Protein AF-A0AA88XWR7-F1 (afdb_monomer_lite)

Structure (mmCIF, N/CA/C/O backbone):
data_AF-A0AA88XWR7-F1
#
_entry.id   AF-A0AA88XWR7-F1
#
loop_
_atom_site.group_PDB
_atom_site.id
_atom_site.type_symbol
_atom_site.label_atom_id
_atom_site.label_alt_id
_atom_site.label_comp_id
_atom_site.label_asym_id
_atom_site.label_entity_id
_atom_site.label_seq_id
_atom_site.pdbx_PDB_ins_code
_atom_site.Cartn_x
_atom_site.Cartn_y
_atom_site.Cartn_z
_atom_site.occupancy
_atom_site.B_iso_or_equiv
_atom_site.auth_seq_id
_atom_site.auth_comp_id
_atom_site.auth_asym_id
_atom_site.auth_atom_id
_atom_site.pdbx_PDB_model_num
ATOM 1 N N . MET A 1 1 ? -5.587 -7.872 26.432 1.00 74.19 1 MET A N 1
ATOM 2 C CA . MET A 1 1 ? -6.101 -8.305 25.111 1.00 74.19 1 MET A CA 1
ATOM 3 C C . MET A 1 1 ? -7.005 -7.204 24.560 1.00 74.19 1 MET A C 1
ATOM 5 O O . MET A 1 1 ? -7.313 -6.308 25.339 1.00 74.19 1 MET A O 1
ATOM 9 N N . PRO A 1 2 ? -7.385 -7.197 23.267 1.00 60.06 2 PRO A N 1
ATOM 10 C CA . PRO A 1 2 ? -8.333 -6.213 22.719 1.00 60.06 2 PRO A CA 1
ATOM 11 C C . PRO A 1 2 ? -9.617 -6.090 23.540 1.00 60.06 2 PRO A C 1
ATOM 13 O O . PRO A 1 2 ? -10.066 -4.988 23.807 1.00 60.06 2 PRO A O 1
ATOM 16 N N . THR A 1 3 ? -10.102 -7.225 24.030 1.00 64.12 3 THR A N 1
ATOM 17 C CA . THR A 1 3 ? -11.386 -7.432 24.712 1.00 64.12 3 THR A CA 1
ATOM 18 C C . THR A 1 3 ? -11.564 -6.670 26.036 1.00 64.12 3 THR A C 1
ATOM 20 O O . THR A 1 3 ? -12.665 -6.551 26.557 1.00 64.12 3 THR A O 1
ATOM 23 N N . SER A 1 4 ? -10.490 -6.115 26.604 1.00 72.56 4 SER A N 1
ATOM 24 C CA . SER A 1 4 ? -10.526 -5.359 27.862 1.00 72.56 4 SER A CA 1
ATOM 25 C C . SER A 1 4 ? -10.626 -3.849 27.603 1.00 72.56 4 SER A C 1
ATOM 27 O O . SER A 1 4 ? -9.676 -3.108 27.894 1.00 72.56 4 SER A O 1
ATOM 29 N N . CYS A 1 5 ? -11.730 -3.412 26.995 1.00 83.75 5 CYS A N 1
ATOM 30 C CA . CYS A 1 5 ? -12.096 -2.003 26.822 1.00 83.75 5 CYS A CA 1
ATOM 31 C C . CYS A 1 5 ? -13.620 -1.826 26.798 1.00 83.75 5 CYS A C 1
ATOM 33 O O . CYS A 1 5 ? -14.346 -2.725 26.380 1.00 83.75 5 CYS A O 1
ATOM 35 N N . GLU A 1 6 ? -14.089 -0.653 27.212 1.00 91.62 6 GLU A N 1
ATOM 36 C CA . GLU A 1 6 ? -15.498 -0.265 27.152 1.00 91.62 6 GLU A CA 1
ATOM 37 C C . GLU A 1 6 ? -15.644 0.911 26.185 1.00 91.62 6 GLU A C 1
ATOM 39 O O . GLU A 1 6 ? -14.962 1.930 26.328 1.00 91.62 6 GLU A O 1
ATOM 44 N N . PHE A 1 7 ? -16.480 0.752 25.161 1.00 93.50 7 PHE A N 1
ATOM 45 C CA . PHE A 1 7 ? -16.704 1.789 24.158 1.00 93.50 7 PHE A CA 1
ATOM 46 C C . PHE A 1 7 ? -18.087 1.674 23.522 1.00 93.50 7 PHE A C 1
ATOM 48 O O . PHE A 1 7 ? -18.720 0.620 23.546 1.00 93.50 7 PHE A O 1
ATOM 55 N N . LYS A 1 8 ? -18.528 2.762 22.897 1.00 95.12 8 LYS A N 1
ATOM 56 C CA . LYS A 1 8 ? -19.767 2.833 22.119 1.00 95.12 8 LYS A CA 1
ATOM 57 C C . LYS A 1 8 ? -19.519 3.556 20.805 1.00 95.12 8 LYS A C 1
ATOM 59 O O . LYS A 1 8 ? -18.757 4.519 20.756 1.00 95.12 8 LYS A O 1
ATOM 64 N N . VAL A 1 9 ? -20.154 3.082 19.742 1.00 95.69 9 VAL A N 1
ATOM 65 C CA . VAL A 1 9 ? -20.213 3.760 18.448 1.00 95.69 9 VAL A CA 1
ATOM 66 C C . VAL A 1 9 ? -21.542 4.491 18.370 1.00 95.69 9 VAL A C 1
ATOM 68 O O . VAL A 1 9 ? -22.598 3.874 18.518 1.00 95.69 9 VAL A O 1
ATOM 71 N N . VAL A 1 10 ? -21.472 5.799 18.159 1.00 96.06 10 VAL A N 1
ATOM 72 C CA . VAL A 1 10 ? -22.612 6.716 18.210 1.00 96.06 10 VAL A CA 1
ATOM 73 C C . VAL A 1 10 ? -22.733 7.426 16.869 1.00 96.06 10 VAL A C 1
ATOM 75 O O . VAL A 1 10 ? -21.722 7.870 16.319 1.00 96.06 10 VAL A O 1
ATOM 78 N N . ASP A 1 11 ? -23.943 7.493 16.319 1.00 94.69 11 ASP A N 1
ATOM 79 C CA . ASP A 1 11 ? -24.205 8.218 15.074 1.00 94.69 11 ASP A CA 1
ATOM 80 C C . ASP A 1 11 ? -24.168 9.748 15.261 1.00 94.69 11 ASP A C 1
ATOM 82 O O . ASP A 1 11 ? -23.919 10.263 16.352 1.00 94.69 11 ASP A O 1
ATOM 86 N N . ASN A 1 12 ? -24.384 10.494 14.175 1.00 89.75 12 ASN A N 1
ATOM 87 C CA . ASN A 1 12 ? -24.400 11.960 14.227 1.00 89.75 12 ASN A CA 1
ATOM 88 C C . ASN A 1 12 ? -25.605 12.527 15.005 1.00 89.75 12 ASN A C 1
ATOM 90 O O . ASN A 1 12 ? -25.557 13.687 15.406 1.00 89.75 12 ASN A O 1
ATOM 94 N N . ASP A 1 13 ? -26.654 11.728 15.217 1.00 91.44 13 ASP A N 1
ATOM 95 C CA . ASP A 1 13 ? -27.876 12.107 15.934 1.00 91.44 13 ASP A CA 1
ATOM 96 C C . ASP A 1 13 ? -27.814 11.730 17.430 1.00 91.44 13 ASP A C 1
ATOM 98 O O . ASP A 1 13 ? -28.722 12.050 18.199 1.00 91.44 13 ASP A O 1
ATOM 102 N N . GLY A 1 14 ? -26.734 11.076 17.871 1.00 89.12 14 GLY A N 1
ATOM 103 C CA . GLY A 1 14 ? -26.525 10.659 19.256 1.00 89.12 14 GLY A CA 1
ATOM 104 C C . GLY A 1 14 ? -27.058 9.261 19.593 1.00 89.12 14 GLY A C 1
ATOM 105 O O . GLY A 1 14 ? -27.011 8.865 20.761 1.00 89.12 14 GLY A O 1
ATOM 106 N N . HIS A 1 15 ? -27.542 8.487 18.618 1.00 93.81 15 HIS A N 1
ATOM 107 C CA . HIS A 1 15 ? -27.992 7.116 18.851 1.00 93.81 15 HIS A CA 1
ATOM 108 C C . HIS A 1 15 ? -26.811 6.150 18.938 1.00 93.81 15 HIS A C 1
ATOM 110 O O . HIS A 1 15 ? -25.893 6.159 18.115 1.00 93.81 15 HIS A O 1
ATOM 116 N N . VAL A 1 16 ? -26.857 5.258 19.928 1.00 94.50 16 VAL A N 1
ATOM 117 C CA . VAL A 1 16 ? -25.866 4.190 20.085 1.00 94.50 16 VAL A CA 1
ATOM 118 C C . VAL A 1 16 ? -26.152 3.093 19.060 1.00 94.50 16 VAL A C 1
ATOM 120 O O . VAL A 1 16 ? -27.159 2.394 19.149 1.00 94.50 16 VAL A O 1
ATOM 123 N N . LEU A 1 17 ? -25.253 2.938 18.088 1.00 92.75 17 LEU A N 1
ATOM 124 C CA . LEU A 1 17 ? -25.332 1.905 17.052 1.00 92.75 17 LEU A CA 1
ATOM 125 C C . LEU A 1 17 ? -24.732 0.574 17.515 1.00 92.75 17 LEU A C 1
ATOM 127 O O . LEU A 1 17 ? -25.157 -0.495 17.083 1.00 92.75 17 LEU A O 1
ATOM 131 N N . PHE A 1 18 ? -23.700 0.649 18.352 1.00 89.69 18 PHE A N 1
ATOM 132 C CA . PHE A 1 18 ? -22.967 -0.499 18.870 1.00 89.69 18 PHE A CA 1
ATOM 133 C C . PHE A 1 18 ? -22.372 -0.139 20.229 1.00 89.69 18 PHE A C 1
ATOM 135 O O . PHE A 1 18 ? -21.772 0.924 20.372 1.00 89.69 18 PHE A O 1
ATOM 142 N N . GLU A 1 19 ? -22.499 -1.020 21.214 1.00 90.44 19 GLU A N 1
ATOM 143 C CA . GLU A 1 19 ? -21.906 -0.855 22.540 1.00 90.44 19 GLU A CA 1
ATOM 144 C C . GLU A 1 19 ? -21.148 -2.126 22.909 1.00 90.44 19 GLU A C 1
ATOM 146 O O . GLU A 1 19 ? -21.610 -3.237 22.652 1.00 90.44 19 GLU A O 1
ATOM 151 N N . HIS A 1 20 ? -19.961 -1.951 23.477 1.00 87.69 20 HIS A N 1
ATOM 152 C CA . HIS A 1 20 ? -19.086 -3.033 23.891 1.00 87.69 20 HIS A CA 1
ATOM 153 C C . HIS A 1 20 ? -18.722 -2.853 25.359 1.00 87.69 20 HIS A C 1
ATOM 155 O O . HIS A 1 20 ? -18.050 -1.880 25.719 1.00 87.69 20 HIS A O 1
ATOM 161 N N . SER A 1 21 ? -19.114 -3.817 26.192 1.00 81.50 21 SER A N 1
ATOM 162 C CA . SER A 1 21 ? -18.720 -3.875 27.597 1.00 81.50 21 SER A CA 1
ATOM 163 C C . SER A 1 21 ? -17.506 -4.791 27.786 1.00 81.50 21 SER A C 1
ATOM 165 O O . SER A 1 21 ? -17.311 -5.766 27.064 1.00 81.50 21 SER A O 1
ATOM 167 N N . SER A 1 22 ? -16.679 -4.501 28.792 1.00 69.12 22 SER A N 1
ATOM 168 C CA . SER A 1 22 ? -15.499 -5.326 29.110 1.00 69.12 22 SER A CA 1
ATOM 169 C C . SER A 1 22 ? -15.831 -6.720 29.670 1.00 69.12 22 SER A C 1
ATOM 171 O O . SER A 1 22 ? -14.922 -7.529 29.860 1.00 69.12 22 SER A O 1
ATOM 173 N N . VAL A 1 23 ? -17.111 -6.997 29.948 1.00 62.03 23 VAL A N 1
ATOM 174 C CA . VAL A 1 23 ? -17.595 -8.246 30.558 1.00 62.03 23 VAL A CA 1
ATOM 175 C C . VAL A 1 23 ? -18.046 -9.257 29.497 1.00 62.03 23 VAL A C 1
ATOM 177 O O . VAL A 1 23 ? -18.014 -10.459 29.755 1.00 62.03 23 VAL A O 1
ATOM 180 N N . ASP A 1 24 ? -18.409 -8.791 28.299 1.00 54.81 24 ASP A N 1
ATOM 181 C CA . ASP A 1 24 ? -19.135 -9.594 27.305 1.00 54.81 24 ASP A CA 1
ATOM 182 C C . ASP A 1 24 ? -18.246 -10.362 26.312 1.00 54.81 24 ASP A C 1
ATOM 184 O O . ASP A 1 24 ? -18.756 -11.179 25.544 1.00 54.81 24 ASP A O 1
ATOM 188 N N . ASP A 1 25 ? -16.929 -10.137 26.300 1.00 56.81 25 ASP A N 1
ATOM 189 C CA . ASP A 1 25 ? -16.097 -10.566 25.170 1.00 56.81 25 ASP A CA 1
ATOM 190 C C . ASP A 1 25 ? -15.224 -11.803 25.488 1.00 56.81 25 ASP A C 1
ATOM 192 O O . ASP A 1 25 ? -14.395 -11.776 26.413 1.00 56.81 25 ASP A O 1
ATOM 196 N N . PRO A 1 26 ? -15.354 -12.917 24.737 1.00 55.53 26 PRO A N 1
ATOM 197 C CA . PRO A 1 26 ? -14.423 -14.028 24.846 1.00 55.53 26 PRO A CA 1
ATOM 198 C C . PRO A 1 26 ? -13.005 -13.551 24.523 1.00 55.53 26 PRO A C 1
ATOM 200 O O . PRO A 1 26 ? -12.740 -12.968 23.484 1.00 55.53 26 PRO A O 1
ATOM 203 N N . SER A 1 27 ? -12.031 -13.892 25.369 1.00 67.31 27 SER A N 1
ATOM 204 C CA . SER A 1 27 ? -10.592 -13.634 25.130 1.00 67.31 27 SER A CA 1
ATOM 205 C C . SER A 1 27 ? -10.000 -14.275 23.849 1.00 67.31 27 SER A C 1
ATOM 207 O O . SER A 1 27 ? -8.780 -14.270 23.639 1.00 67.31 27 SER A O 1
ATOM 209 N N . GLU A 1 28 ? -10.844 -14.881 23.016 1.00 82.69 28 GLU A N 1
ATOM 210 C CA . GLU A 1 28 ? -10.516 -15.590 21.790 1.00 82.69 28 GLU A CA 1
ATOM 211 C C . GLU A 1 28 ? -10.845 -14.730 20.562 1.00 82.69 28 GLU A C 1
ATOM 213 O O . GLU A 1 28 ? -11.892 -14.090 20.525 1.00 82.69 28 GLU A O 1
ATOM 218 N N . PRO A 1 29 ? -9.977 -14.712 19.538 1.00 91.00 29 PRO A N 1
ATOM 219 C CA . PRO A 1 29 ? -10.269 -14.013 18.297 1.00 91.00 29 PRO A CA 1
ATOM 220 C C . PRO A 1 29 ? -11.413 -14.692 17.529 1.00 91.00 29 PRO A C 1
ATOM 222 O O . PRO A 1 29 ? -11.613 -15.906 17.621 1.00 91.00 29 PRO A O 1
ATOM 225 N N . LEU A 1 30 ? -12.125 -13.903 16.725 1.00 92.12 30 LEU A N 1
ATOM 226 C CA . LEU A 1 30 ? -13.216 -14.372 15.874 1.00 92.12 30 LEU A CA 1
ATOM 227 C C . LEU A 1 30 ? -12.679 -15.210 14.717 1.00 92.12 30 LEU A C 1
ATOM 229 O O . LEU A 1 30 ? -11.649 -14.878 14.130 1.00 92.12 30 LEU A O 1
ATOM 233 N N . SER A 1 31 ? -13.408 -16.255 14.335 1.00 92.69 31 SER A N 1
ATOM 234 C CA . SER A 1 31 ? -13.132 -16.998 13.104 1.00 92.69 31 SER A CA 1
ATOM 235 C C . SER A 1 31 ? -13.572 -16.182 11.892 1.00 92.69 31 SER A C 1
ATOM 237 O O . SER A 1 31 ? -14.690 -15.676 11.865 1.00 92.69 31 SER A O 1
ATOM 239 N N . ILE A 1 32 ? -12.758 -16.121 10.834 1.00 91.88 32 ILE A N 1
ATOM 240 C CA . ILE A 1 32 ? -13.226 -15.521 9.570 1.00 91.88 32 ILE A CA 1
ATOM 241 C C . ILE A 1 32 ? -14.376 -16.316 8.948 1.00 91.88 32 ILE A C 1
ATOM 243 O O . ILE A 1 32 ? -15.164 -15.775 8.186 1.00 91.88 32 ILE A O 1
ATOM 247 N N . ASN A 1 33 ? -14.490 -17.605 9.273 1.00 87.62 33 ASN A N 1
ATOM 248 C CA . ASN A 1 33 ? -15.523 -18.483 8.744 1.00 87.62 33 ASN A CA 1
ATOM 249 C C . ASN A 1 33 ? -16.783 -18.506 9.626 1.00 87.62 33 ASN A C 1
ATOM 251 O O . ASN A 1 33 ? -17.559 -19.448 9.518 1.00 87.62 33 ASN A O 1
ATOM 255 N N . GLU A 1 34 ? -16.998 -17.511 10.494 1.00 80.75 34 GLU A N 1
ATOM 256 C CA . GLU A 1 34 ? -18.131 -17.458 11.437 1.00 80.75 34 GLU A CA 1
ATOM 257 C C . GLU A 1 34 ? -19.506 -17.626 10.770 1.00 80.75 34 GLU A C 1
ATOM 259 O O . GLU A 1 34 ? -20.405 -18.239 11.341 1.00 80.75 34 GLU A O 1
ATOM 264 N N . CYS A 1 35 ? -19.654 -17.169 9.523 1.00 74.06 35 CYS A N 1
ATOM 265 C CA . CYS A 1 35 ? -20.890 -17.313 8.754 1.00 74.06 35 CYS A CA 1
ATOM 266 C C . CYS A 1 35 ? -21.101 -18.717 8.148 1.00 74.06 35 CYS A C 1
ATOM 268 O O . CYS A 1 35 ? -22.149 -18.966 7.555 1.00 74.06 35 CYS A O 1
ATOM 270 N N . PHE A 1 36 ? -20.129 -19.629 8.255 1.00 78.31 36 PHE A N 1
ATOM 271 C CA . PHE A 1 36 ? -20.210 -20.985 7.710 1.00 78.31 36 PHE A CA 1
ATOM 272 C C . PHE A 1 36 ? -20.328 -21.998 8.846 1.00 78.31 36 PHE A C 1
ATOM 274 O O . PHE A 1 36 ? -19.358 -22.312 9.536 1.00 78.31 36 PHE A O 1
ATOM 281 N N . LEU A 1 37 ? -21.534 -22.531 9.033 1.00 73.12 37 LEU A N 1
ATOM 282 C CA . LEU A 1 37 ? -21.793 -23.519 10.074 1.00 73.12 37 LEU A CA 1
ATOM 283 C C . LEU A 1 37 ? -21.133 -24.867 9.709 1.00 73.12 37 LEU A C 1
ATOM 285 O O . LEU A 1 37 ? -21.357 -25.361 8.602 1.00 73.12 37 LEU A O 1
ATOM 289 N N . PRO A 1 38 ? -20.378 -25.513 10.623 1.00 66.75 38 PRO A N 1
ATOM 290 C CA . PRO A 1 38 ? -19.596 -26.722 10.325 1.00 66.75 38 PRO A CA 1
ATOM 291 C C . PRO A 1 38 ? -20.398 -27.891 9.738 1.00 66.75 38 PRO A C 1
ATOM 293 O O . PRO A 1 38 ? -19.869 -28.665 8.948 1.00 66.75 38 PRO A O 1
ATOM 296 N N . ASN A 1 39 ? -21.675 -28.005 10.111 1.00 70.94 39 ASN A N 1
ATOM 297 C CA . ASN A 1 39 ? -22.559 -29.104 9.712 1.00 70.94 39 ASN A CA 1
ATOM 298 C C . ASN A 1 39 ? -23.570 -28.700 8.626 1.00 70.94 39 ASN A C 1
ATOM 300 O O . ASN A 1 39 ? -24.469 -29.475 8.309 1.00 70.94 39 ASN A O 1
ATOM 304 N N . PHE A 1 40 ? -23.450 -27.490 8.076 1.00 75.44 40 PHE A N 1
ATOM 305 C CA . PHE A 1 40 ? -24.373 -26.960 7.079 1.00 75.44 40 PHE A CA 1
ATOM 306 C C . PHE A 1 40 ? -23.671 -26.871 5.721 1.00 75.44 40 PHE A C 1
ATOM 308 O O . PHE A 1 40 ? -22.974 -25.906 5.414 1.00 75.44 40 PHE A O 1
ATOM 315 N N . VAL A 1 41 ? -23.820 -27.927 4.920 1.00 70.88 41 VAL A N 1
ATOM 316 C CA . VAL A 1 41 ? -23.046 -28.146 3.682 1.00 70.88 41 VAL A CA 1
ATOM 317 C C . VAL A 1 41 ? -23.698 -27.495 2.451 1.00 70.88 41 VAL A C 1
ATOM 319 O O . VAL A 1 41 ? -23.198 -27.631 1.340 1.00 70.88 41 VAL A O 1
ATOM 322 N N . GLU A 1 42 ? -24.801 -26.759 2.613 1.00 78.81 42 GLU A N 1
ATOM 323 C CA . GLU A 1 42 ? -25.484 -26.115 1.479 1.00 78.81 42 GLU A CA 1
ATOM 324 C C . GLU A 1 42 ? -24.667 -24.970 0.865 1.00 78.81 42 GLU A C 1
ATOM 326 O O . GLU A 1 42 ? -24.747 -24.721 -0.338 1.00 78.81 42 GLU A O 1
ATOM 331 N N . PHE A 1 43 ? -23.840 -24.293 1.669 1.00 78.62 43 PHE A N 1
ATOM 332 C CA . PHE A 1 43 ? -22.972 -23.226 1.184 1.00 78.62 43 PHE A CA 1
ATOM 333 C C . PHE A 1 43 ? -21.573 -23.748 0.874 1.00 78.62 43 PHE A C 1
ATOM 335 O O . PHE A 1 43 ? -20.911 -24.358 1.717 1.00 78.62 43 PHE A O 1
ATOM 342 N N . ALA A 1 44 ? -21.079 -23.425 -0.322 1.00 80.94 44 ALA A N 1
ATOM 343 C CA . ALA A 1 44 ? -19.698 -23.682 -0.707 1.00 80.94 44 ALA A CA 1
ATOM 344 C C . ALA A 1 44 ? -18.741 -22.871 0.186 1.00 80.94 44 ALA A C 1
ATOM 346 O O . ALA A 1 44 ? -18.458 -21.702 -0.077 1.00 80.94 44 ALA A O 1
ATOM 347 N N . THR A 1 45 ? -18.254 -23.487 1.267 1.00 82.00 45 THR A N 1
ATOM 348 C CA . THR A 1 45 ? -17.282 -22.856 2.165 1.00 82.00 45 THR A CA 1
ATOM 349 C C . THR A 1 45 ? -15.963 -22.644 1.420 1.00 82.00 45 THR A C 1
ATOM 351 O O . THR A 1 45 ? -15.421 -23.615 0.882 1.00 82.00 45 THR A O 1
ATOM 354 N N . PRO A 1 46 ? -15.398 -21.427 1.415 1.00 86.88 46 PRO A N 1
ATOM 355 C CA . PRO A 1 46 ? -14.099 -21.191 0.800 1.00 86.88 46 PRO A CA 1
ATOM 356 C C . PRO A 1 46 ? -12.993 -21.999 1.482 1.00 86.88 46 PRO A C 1
ATOM 358 O O . PRO A 1 46 ? -13.054 -22.288 2.678 1.00 86.88 46 PRO A O 1
ATOM 361 N N . ASN A 1 47 ? -11.955 -22.345 0.724 1.00 87.81 47 ASN A N 1
ATOM 362 C CA . ASN A 1 47 ? -10.775 -23.052 1.215 1.00 87.81 47 ASN A CA 1
ATOM 363 C C . ASN A 1 47 ? -9.812 -22.097 1.943 1.00 87.81 47 ASN A C 1
ATOM 365 O O . ASN A 1 47 ? -8.651 -21.940 1.566 1.00 87.81 47 ASN A O 1
ATOM 369 N N . CYS A 1 48 ? -10.311 -21.433 2.980 1.00 91.19 48 CYS A N 1
ATOM 370 C CA . CYS A 1 48 ? -9.543 -20.551 3.844 1.00 91.19 48 CYS A CA 1
ATOM 371 C C . CYS A 1 48 ? -9.859 -20.823 5.312 1.00 91.19 48 CYS A C 1
ATOM 373 O O . CYS A 1 48 ? -10.941 -21.300 5.653 1.00 91.19 48 CYS A O 1
ATOM 375 N N . LEU A 1 49 ? -8.898 -20.495 6.172 1.00 92.31 49 LEU A N 1
ATOM 376 C CA . LEU A 1 49 ? -9.044 -20.574 7.618 1.00 92.31 49 LEU A CA 1
ATOM 377 C C . LEU A 1 49 ? -8.289 -19.414 8.256 1.00 92.31 49 LEU A C 1
ATOM 379 O O . LEU A 1 49 ? -7.145 -19.149 7.891 1.00 92.31 49 LEU A O 1
ATOM 383 N N . GLY A 1 50 ? -8.896 -18.723 9.211 1.00 94.00 50 GLY A N 1
ATOM 384 C CA . GLY A 1 50 ? -8.291 -17.529 9.786 1.00 94.00 50 GLY A CA 1
ATOM 385 C C . GLY A 1 50 ? -8.987 -17.026 11.027 1.00 94.00 50 GLY A C 1
ATOM 386 O O . GLY A 1 50 ? -10.108 -17.430 11.334 1.00 94.00 50 GLY A O 1
ATOM 387 N N . VAL A 1 51 ? -8.297 -16.123 11.711 1.00 95.94 51 VAL A N 1
ATOM 388 C CA . VAL A 1 51 ? -8.772 -15.479 12.929 1.00 95.94 51 VAL A CA 1
ATOM 389 C C . VAL A 1 51 ? -8.558 -13.977 12.861 1.00 95.94 51 VAL A C 1
ATOM 391 O O . VAL A 1 51 ? -7.557 -13.515 12.305 1.00 95.94 51 VAL A O 1
ATOM 394 N N . ARG A 1 52 ? -9.487 -13.211 13.432 1.00 95.75 52 ARG A N 1
ATOM 395 C CA . ARG A 1 52 ? -9.434 -11.750 13.462 1.00 95.75 52 ARG A CA 1
ATOM 396 C C . ARG A 1 52 ? -9.890 -11.172 14.793 1.00 95.75 52 ARG A C 1
ATOM 398 O O . ARG A 1 52 ? -10.681 -11.779 15.510 1.00 95.75 52 ARG A O 1
ATOM 405 N N . TRP A 1 53 ? -9.444 -9.959 15.079 1.00 94.62 53 TRP A N 1
ATOM 406 C CA . TRP A 1 53 ? -10.079 -9.103 16.074 1.00 94.62 53 TRP A CA 1
ATOM 407 C C . TRP A 1 53 ? -11.166 -8.244 15.413 1.00 94.62 53 TRP A C 1
ATOM 409 O O . TRP A 1 53 ? -10.984 -7.843 14.257 1.00 94.62 53 TRP A O 1
ATOM 419 N N . PRO A 1 54 ? -12.271 -7.924 16.113 1.00 93.69 54 PRO A N 1
ATOM 420 C CA . PRO A 1 54 ? -13.178 -6.872 15.669 1.00 93.69 54 PRO A CA 1
ATOM 421 C C . PRO A 1 54 ? -12.413 -5.556 15.517 1.00 93.69 54 PRO A C 1
ATOM 423 O O . PRO A 1 54 ? -11.644 -5.161 16.402 1.00 93.69 54 PRO A O 1
ATOM 426 N N . TYR A 1 55 ? -12.616 -4.866 14.400 1.00 95.31 55 TYR A N 1
ATOM 427 C CA . TYR A 1 55 ? -11.899 -3.640 14.068 1.00 95.31 55 TYR A CA 1
ATOM 428 C C . TYR A 1 55 ? -12.114 -2.522 15.111 1.00 95.31 55 TYR A C 1
ATOM 430 O O . TYR A 1 55 ? -11.116 -1.938 15.551 1.00 95.31 55 TYR A O 1
ATOM 438 N N . PRO A 1 56 ? -13.348 -2.247 15.597 1.00 95.00 56 PRO A N 1
ATOM 439 C CA . PRO A 1 56 ? -13.578 -1.234 16.629 1.00 95.00 56 PRO A CA 1
ATOM 440 C C . PRO A 1 56 ? -12.873 -1.569 17.948 1.00 95.00 56 PRO A C 1
ATOM 442 O O . PRO A 1 56 ? -12.197 -0.712 18.514 1.00 95.00 56 PRO A O 1
ATOM 445 N N . THR A 1 57 ? -12.936 -2.830 18.384 1.00 93.00 57 THR A N 1
ATOM 446 C CA . THR A 1 57 ? -12.284 -3.310 19.614 1.00 93.00 57 THR A CA 1
ATOM 447 C C . THR A 1 57 ? -10.760 -3.195 19.525 1.00 93.00 57 THR A C 1
ATOM 449 O O . THR A 1 57 ? -10.100 -2.753 20.470 1.00 93.00 57 THR A O 1
ATOM 452 N N . ALA A 1 58 ? -10.171 -3.527 18.371 1.00 94.44 58 ALA A N 1
ATOM 453 C CA . ALA A 1 58 ? -8.736 -3.382 18.149 1.00 94.44 58 ALA A CA 1
ATOM 454 C C . ALA A 1 58 ? -8.279 -1.913 18.255 1.00 94.44 58 ALA A C 1
ATOM 456 O O . ALA A 1 58 ? -7.267 -1.617 18.902 1.00 94.44 58 ALA A O 1
ATOM 457 N N . ILE A 1 59 ? -9.031 -0.979 17.668 1.00 95.56 59 ILE A N 1
ATOM 458 C CA . ILE A 1 59 ? -8.728 0.455 17.756 1.00 95.56 59 ILE A CA 1
ATOM 459 C C . ILE A 1 59 ? -8.919 0.976 19.175 1.00 95.56 59 ILE A C 1
ATOM 461 O O . ILE A 1 59 ? -7.996 1.593 19.705 1.00 95.56 59 ILE A O 1
ATOM 465 N N . ALA A 1 60 ? -10.060 0.688 19.804 1.00 94.69 60 ALA A N 1
ATOM 466 C CA . ALA A 1 60 ? -10.374 1.104 21.169 1.00 94.69 60 ALA A CA 1
ATOM 467 C C . ALA A 1 60 ? -9.265 0.692 22.145 1.00 94.69 60 ALA A C 1
ATOM 469 O O . ALA A 1 60 ? -8.746 1.514 22.904 1.00 94.69 60 ALA A O 1
ATOM 470 N N . ARG A 1 61 ? -8.804 -0.563 22.058 1.00 93.38 61 ARG A N 1
ATOM 471 C CA . ARG A 1 61 ? -7.694 -1.032 22.889 1.00 93.38 61 ARG A CA 1
ATOM 472 C C . ARG A 1 61 ? -6.379 -0.318 22.589 1.00 93.38 61 ARG A C 1
ATOM 474 O O . ARG A 1 61 ? -5.606 -0.054 23.508 1.00 93.38 61 ARG A O 1
ATOM 481 N N . THR A 1 62 ? -6.097 -0.045 21.319 1.00 94.81 62 THR A N 1
ATOM 482 C CA . THR A 1 62 ? -4.861 0.643 20.922 1.00 94.81 62 THR A CA 1
ATOM 483 C C . THR A 1 62 ? -4.855 2.089 21.425 1.00 94.81 62 THR A C 1
ATOM 485 O O . THR A 1 62 ? -3.835 2.528 21.951 1.00 94.81 62 THR A O 1
ATOM 488 N N . LEU A 1 63 ? -5.994 2.788 21.351 1.00 94.94 63 LEU A N 1
ATOM 489 C CA . LEU A 1 63 ? -6.197 4.132 21.908 1.00 94.94 63 LEU A CA 1
ATOM 490 C C . LEU A 1 63 ? -5.991 4.157 23.429 1.00 94.94 63 LEU A C 1
ATOM 492 O O . LEU A 1 63 ? -5.264 5.008 23.935 1.00 94.94 63 LEU A O 1
ATOM 496 N N . LEU A 1 64 ? -6.543 3.176 24.150 1.00 92.31 64 LEU A N 1
ATOM 497 C CA . LEU A 1 64 ? -6.363 3.053 25.601 1.00 92.31 64 LEU A CA 1
ATOM 498 C C . LEU A 1 64 ? -4.878 2.904 25.992 1.00 92.31 64 LEU A C 1
ATOM 500 O O . LEU A 1 64 ? -4.422 3.470 26.980 1.00 92.31 64 LEU A O 1
ATOM 504 N N . GLU A 1 65 ? -4.087 2.162 25.211 1.00 91.25 65 GLU A N 1
ATOM 505 C CA . GLU A 1 65 ? -2.654 1.978 25.492 1.00 91.25 65 GLU A CA 1
ATOM 506 C C . GLU A 1 65 ? -1.824 3.255 25.288 1.00 91.25 65 GLU A C 1
ATOM 508 O O . GLU A 1 65 ? -0.807 3.441 25.968 1.00 91.25 65 GLU A O 1
ATOM 513 N N . ILE A 1 66 ? -2.247 4.136 24.377 1.00 91.44 66 ILE A N 1
ATOM 514 C CA . ILE A 1 66 ? -1.581 5.421 24.118 1.00 91.44 66 ILE A CA 1
ATOM 515 C C . ILE A 1 66 ? -2.157 6.580 24.929 1.00 91.44 66 ILE A C 1
ATOM 517 O O . ILE A 1 66 ? -1.592 7.664 24.871 1.00 91.44 66 ILE A O 1
ATOM 521 N N . GLU A 1 67 ? -3.200 6.368 25.738 1.00 88.44 67 GLU A N 1
ATOM 522 C CA . GLU A 1 67 ? -3.835 7.409 26.566 1.00 88.44 67 GLU A CA 1
ATOM 523 C C . GLU A 1 67 ? -2.815 8.203 27.403 1.00 88.44 67 GLU A C 1
ATOM 525 O O . GLU A 1 67 ? -2.892 9.427 27.515 1.00 88.44 67 GLU A O 1
ATOM 530 N N . SER A 1 68 ? -1.826 7.499 27.963 1.00 83.75 68 SER A N 1
ATOM 531 C CA . SER A 1 68 ? -0.728 8.090 28.744 1.00 83.75 68 SER A CA 1
ATOM 532 C C . SER A 1 68 ? 0.211 9.006 27.944 1.00 83.75 68 SER A C 1
ATOM 534 O O . SER A 1 68 ? 0.940 9.785 28.547 1.00 83.75 68 SER A O 1
ATOM 536 N N . GLU A 1 69 ? 0.227 8.896 26.613 1.00 84.94 69 GLU A N 1
ATOM 537 C CA . GLU A 1 69 ? 1.032 9.723 25.699 1.00 84.94 69 GLU A CA 1
ATOM 538 C C . GLU A 1 69 ? 0.250 10.920 25.153 1.00 84.94 69 GLU A C 1
ATOM 540 O O . GLU A 1 69 ? 0.858 11.792 24.540 1.00 84.94 69 GLU A O 1
ATOM 545 N N . LEU A 1 70 ? -1.073 10.963 25.342 1.00 85.06 70 LEU A N 1
ATOM 546 C CA . LEU A 1 70 ? -1.896 12.050 24.822 1.00 85.06 70 LEU A CA 1
ATOM 547 C C . LEU A 1 70 ? -1.668 13.317 25.646 1.00 85.06 70 LEU A C 1
ATOM 549 O O . LEU A 1 70 ? -2.006 13.363 26.837 1.00 85.06 70 LEU A O 1
ATOM 553 N N . ASP A 1 71 ? -1.152 14.356 24.990 1.00 79.88 71 ASP A N 1
ATOM 554 C CA . ASP A 1 71 ? -1.016 15.685 25.579 1.00 79.88 71 ASP A CA 1
ATOM 555 C C . ASP A 1 71 ? -2.357 16.432 25.553 1.00 79.88 71 ASP A C 1
ATOM 557 O O . ASP A 1 71 ? -2.634 17.275 24.701 1.00 79.88 71 ASP A O 1
ATOM 561 N N . LEU A 1 72 ? -3.230 16.068 26.493 1.00 74.56 72 LEU A N 1
ATOM 562 C CA . LEU A 1 72 ? -4.557 16.668 26.652 1.00 74.56 72 LEU A CA 1
ATOM 563 C C . LEU A 1 72 ? -4.530 17.980 27.455 1.00 74.56 72 LEU A C 1
ATOM 565 O O . LEU A 1 72 ? -5.594 18.503 27.763 1.00 74.56 72 LEU A O 1
ATOM 569 N N . LEU A 1 73 ? -3.354 18.528 27.797 1.00 61.59 73 LEU A N 1
ATOM 570 C CA . LEU A 1 73 ? -3.238 19.760 28.596 1.00 61.59 73 LEU A CA 1
ATOM 571 C C . LEU A 1 73 ? -3.888 20.982 27.926 1.00 61.59 73 LEU A C 1
ATOM 573 O O . LEU A 1 73 ? -4.206 21.942 28.616 1.00 61.59 73 LEU A O 1
ATOM 577 N N . ASN A 1 74 ? -4.091 20.935 26.606 1.00 55.34 74 ASN A N 1
ATOM 578 C CA . ASN A 1 74 ? -4.754 21.986 25.829 1.00 55.34 74 ASN A CA 1
ATOM 579 C C . ASN A 1 74 ? -6.207 21.639 25.434 1.00 55.34 74 ASN A C 1
ATOM 581 O O . ASN A 1 74 ? -6.860 22.447 24.778 1.00 55.34 74 ASN A O 1
ATOM 585 N N . ALA A 1 75 ? -6.700 20.442 25.776 1.00 60.91 75 ALA A N 1
ATOM 586 C CA . ALA A 1 75 ? -8.046 19.975 25.444 1.00 60.91 75 ALA A CA 1
ATOM 587 C C . ALA A 1 75 ? -9.007 20.291 26.600 1.00 60.91 75 ALA A C 1
ATOM 589 O O . ALA A 1 75 ? -9.367 19.430 27.403 1.00 60.91 75 ALA A O 1
ATOM 590 N N . ASP A 1 76 ? -9.391 21.560 26.707 1.00 53.34 76 ASP A N 1
ATOM 591 C CA . ASP A 1 76 ? -10.346 22.044 27.703 1.00 53.34 76 ASP A CA 1
ATOM 592 C C . ASP A 1 76 ? -11.784 21.683 27.285 1.00 53.34 76 ASP A C 1
ATOM 594 O O . ASP A 1 76 ? -12.474 22.502 26.684 1.00 53.34 76 ASP A O 1
ATOM 598 N N . SER A 1 77 ? -12.237 20.444 27.527 1.00 57.12 77 SER A N 1
ATOM 599 C CA . SER A 1 77 ? -13.655 20.060 27.760 1.00 57.12 77 SER A CA 1
ATOM 600 C C . SER A 1 77 ? -13.901 18.561 27.552 1.00 57.12 77 SER A C 1
ATOM 602 O O . SER A 1 77 ? -13.236 17.907 26.751 1.00 57.12 77 SER A O 1
ATOM 604 N N . SER A 1 78 ? -14.941 18.040 28.213 1.00 60.19 78 SER A N 1
ATOM 605 C CA . SER A 1 78 ? -15.539 16.717 27.958 1.00 60.19 78 SER A CA 1
ATOM 606 C C . SER A 1 78 ? -16.045 16.517 26.522 1.00 60.19 78 SER A C 1
ATOM 608 O O . SER A 1 78 ? -16.308 15.384 26.129 1.00 60.19 78 SER A O 1
ATOM 610 N N . ASP A 1 79 ? -16.162 17.599 25.748 1.00 68.94 79 ASP A N 1
ATOM 611 C CA . ASP A 1 79 ? -16.819 17.619 24.437 1.00 68.94 79 ASP A CA 1
ATOM 612 C C . ASP A 1 79 ? -15.809 17.748 23.282 1.00 68.94 79 ASP A C 1
ATOM 614 O O . ASP A 1 79 ? -16.187 17.885 22.118 1.00 68.94 79 ASP A O 1
ATOM 618 N N . THR A 1 80 ? -14.506 17.697 23.581 1.00 83.75 80 THR A N 1
ATOM 619 C CA . THR A 1 80 ? -13.458 17.783 22.558 1.00 83.75 80 THR A CA 1
ATOM 620 C C . THR A 1 80 ? -13.444 16.521 21.694 1.00 83.75 80 THR A C 1
ATOM 622 O O . THR A 1 80 ? -13.250 15.409 22.191 1.00 83.75 80 THR A O 1
ATOM 625 N N . ILE A 1 81 ? -13.589 16.693 20.377 1.00 89.31 81 ILE A N 1
ATOM 626 C CA . ILE A 1 81 ? -13.506 15.597 19.408 1.00 89.31 81 ILE A CA 1
ATOM 627 C C . ILE A 1 81 ? -12.041 15.361 19.030 1.00 89.31 81 ILE A C 1
ATOM 629 O O . ILE A 1 81 ? -11.337 16.256 18.554 1.00 89.31 81 ILE A O 1
ATOM 633 N N . LEU A 1 82 ? -11.581 14.126 19.222 1.00 93.00 82 LEU A N 1
ATOM 634 C CA . LEU A 1 82 ? -10.249 13.679 18.832 1.00 93.00 82 LEU A CA 1
ATOM 635 C C . LEU A 1 82 ? -10.289 13.075 17.426 1.00 93.00 82 LEU A C 1
ATOM 637 O O . LEU A 1 82 ? -10.887 12.025 17.193 1.00 93.00 82 LEU A O 1
ATOM 641 N N . HIS A 1 83 ? -9.609 13.708 16.479 1.00 95.00 83 HIS A N 1
ATOM 642 C CA . HIS A 1 83 ? -9.460 13.198 15.121 1.00 95.00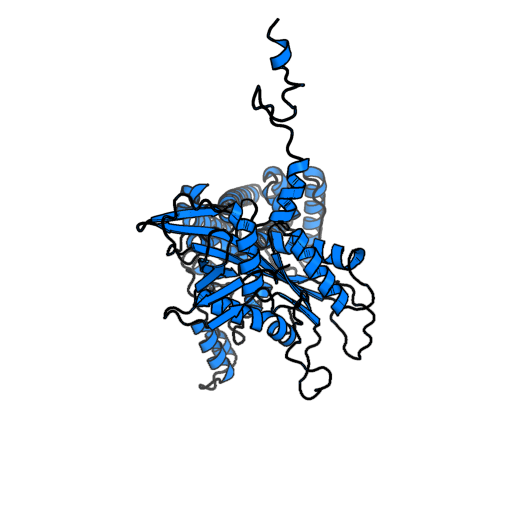 83 HIS A CA 1
ATOM 643 C C . HIS A 1 83 ? -8.265 12.251 15.051 1.00 95.00 83 HIS A C 1
ATOM 645 O O . HIS A 1 83 ? -7.112 12.657 15.198 1.00 95.00 83 HIS A O 1
ATOM 651 N N . VAL A 1 84 ? -8.541 10.973 14.818 1.00 97.00 84 VAL A N 1
ATOM 652 C CA . VAL A 1 84 ? -7.554 9.895 14.777 1.00 97.00 84 VAL A CA 1
ATOM 653 C C . VAL A 1 84 ? -7.279 9.525 13.323 1.00 97.00 84 VAL A C 1
ATOM 655 O O . VAL A 1 84 ? -8.174 9.096 12.594 1.00 97.00 84 VAL A O 1
ATOM 658 N N . VAL A 1 85 ? -6.022 9.643 12.904 1.00 97.31 85 VAL A N 1
ATOM 659 C CA . VAL A 1 85 ? -5.576 9.219 11.574 1.00 97.31 85 VAL A CA 1
ATOM 660 C C . VAL A 1 85 ? -4.979 7.824 11.663 1.00 97.31 85 VAL A C 1
ATOM 662 O O . VAL A 1 85 ? -3.993 7.599 12.371 1.00 97.31 85 VAL A O 1
ATOM 665 N N . ILE A 1 86 ? -5.566 6.890 10.923 1.00 97.69 86 ILE A N 1
ATOM 666 C CA . ILE A 1 86 ? -5.179 5.481 10.918 1.00 97.69 86 ILE A CA 1
ATOM 667 C C . ILE A 1 86 ? -4.745 5.098 9.518 1.00 97.69 86 ILE A C 1
ATOM 669 O O . ILE A 1 86 ? -5.447 5.356 8.541 1.00 97.69 86 ILE A O 1
ATOM 673 N N . LYS A 1 87 ? -3.601 4.428 9.436 1.00 96.50 87 LYS A N 1
ATOM 674 C CA . LYS A 1 87 ? -3.230 3.683 8.244 1.00 96.50 87 LYS A CA 1
ATOM 675 C C . LYS A 1 87 ? -3.467 2.202 8.473 1.00 96.50 87 LYS A C 1
ATOM 677 O O . LYS A 1 87 ? -3.151 1.666 9.537 1.00 96.50 87 LYS A O 1
ATOM 682 N N . ASP A 1 88 ? -4.017 1.549 7.474 1.00 96.75 88 ASP A N 1
ATOM 683 C CA . ASP A 1 88 ? -4.288 0.125 7.495 1.00 96.75 88 ASP A CA 1
ATOM 684 C C . ASP A 1 88 ? -3.901 -0.506 6.158 1.00 96.75 88 ASP A C 1
ATOM 686 O O . ASP A 1 88 ? -3.472 0.161 5.209 1.00 96.75 88 ASP A O 1
ATOM 690 N N . GLY A 1 89 ? -3.979 -1.826 6.120 1.00 94.69 89 GLY A N 1
ATOM 691 C CA . GLY A 1 89 ? -3.890 -2.570 4.883 1.00 94.69 89 GLY A CA 1
ATOM 692 C C . GLY A 1 89 ? -3.473 -4.003 5.101 1.00 94.69 89 GLY A C 1
ATOM 693 O O . GLY A 1 89 ? -3.434 -4.519 6.224 1.00 94.69 89 GLY A O 1
ATOM 694 N N . CYS A 1 90 ? -3.235 -4.668 3.984 1.00 93.50 90 CYS A N 1
ATOM 695 C CA . CYS A 1 90 ? -3.129 -6.108 3.942 1.00 93.50 90 CYS A CA 1
ATOM 696 C C . CYS A 1 90 ? -2.116 -6.567 2.919 1.00 93.50 90 CYS A C 1
ATOM 698 O O . CYS A 1 90 ? -1.872 -5.898 1.918 1.00 93.50 90 CYS A O 1
ATOM 700 N N . ASP A 1 91 ? -1.561 -7.736 3.198 1.00 91.31 91 ASP A N 1
ATOM 701 C CA . ASP A 1 91 ? -0.539 -8.333 2.365 1.00 91.31 91 ASP A CA 1
ATOM 702 C C . ASP A 1 91 ? -0.663 -9.860 2.349 1.00 91.31 91 ASP A C 1
ATOM 704 O O . ASP A 1 91 ? -1.068 -10.494 3.337 1.00 91.31 91 ASP A O 1
ATOM 708 N N . GLY A 1 92 ? -0.351 -10.427 1.188 1.00 92.44 92 GLY A N 1
ATOM 709 C CA . GLY A 1 92 ? -0.346 -11.853 0.914 1.00 92.44 92 GLY A CA 1
ATOM 710 C C . GLY A 1 92 ? 1.064 -12.428 1.004 1.00 92.44 92 GLY A C 1
ATOM 711 O O . GLY A 1 92 ? 2.051 -11.811 0.626 1.00 92.44 92 GLY A O 1
ATOM 712 N N . MET A 1 93 ? 1.175 -13.666 1.471 1.00 92.25 93 MET A N 1
ATOM 713 C CA . MET A 1 93 ? 2.455 -14.340 1.648 1.00 92.25 93 MET A CA 1
ATOM 714 C C . MET A 1 93 ? 2.408 -15.760 1.091 1.00 92.25 93 MET A C 1
ATOM 716 O O . MET A 1 93 ? 1.498 -16.518 1.409 1.00 92.25 93 MET A O 1
ATOM 720 N N . GLY A 1 94 ? 3.412 -16.134 0.295 1.00 91.31 94 GLY A N 1
ATOM 721 C CA . GLY A 1 94 ? 3.579 -17.492 -0.242 1.00 91.31 94 GLY A CA 1
ATOM 722 C C . GLY A 1 94 ? 4.399 -18.427 0.649 1.00 91.31 94 GLY A C 1
ATOM 723 O O . GLY A 1 94 ? 4.962 -18.002 1.659 1.00 91.31 94 GLY A O 1
ATOM 724 N N . ASP A 1 95 ? 4.506 -19.694 0.258 1.00 88.38 95 ASP A N 1
ATOM 725 C CA . ASP A 1 95 ? 5.372 -20.708 0.877 1.00 88.38 95 ASP A CA 1
ATOM 726 C C . ASP A 1 95 ? 5.182 -20.837 2.400 1.00 88.38 95 ASP A C 1
ATOM 728 O O . ASP A 1 95 ? 6.137 -20.808 3.191 1.00 88.38 95 ASP A O 1
ATOM 732 N N . VAL A 1 96 ? 3.930 -20.906 2.849 1.00 89.50 96 VAL A N 1
ATOM 733 C CA . VAL A 1 96 ? 3.561 -21.125 4.251 1.00 89.50 96 VAL A CA 1
ATOM 734 C C . VAL A 1 96 ? 3.212 -22.594 4.449 1.00 89.50 96 VAL A C 1
ATOM 736 O O . VAL A 1 96 ? 2.387 -23.158 3.740 1.00 89.50 96 VAL A O 1
ATOM 739 N N . SER A 1 97 ? 3.836 -23.233 5.441 1.00 81.94 97 SER A N 1
ATOM 740 C CA . SER A 1 97 ? 3.616 -24.656 5.699 1.00 81.94 97 SER A CA 1
ATOM 741 C C . SER A 1 97 ? 2.172 -24.944 6.111 1.00 81.94 97 SER A C 1
ATOM 743 O O . SER A 1 97 ? 1.682 -24.408 7.106 1.00 81.94 97 SER A O 1
ATOM 745 N N . VAL A 1 98 ? 1.509 -25.852 5.405 1.00 79.31 98 VAL A N 1
ATOM 746 C CA . VAL A 1 98 ? 0.184 -26.362 5.780 1.00 79.31 98 VAL A CA 1
ATOM 747 C C . VAL A 1 98 ? 0.369 -27.607 6.651 1.00 79.31 98 VAL A C 1
ATOM 749 O O . VAL A 1 98 ? 1.242 -28.435 6.381 1.00 79.31 98 VAL A O 1
ATOM 752 N N . TYR A 1 99 ? -0.384 -27.716 7.749 1.00 79.31 99 TYR A N 1
ATOM 753 C CA . TYR A 1 99 ? -0.348 -28.919 8.583 1.00 79.31 99 TYR A CA 1
ATOM 754 C C . TYR A 1 99 ? -1.122 -30.058 7.901 1.00 79.31 99 TYR A C 1
ATOM 756 O O . TYR A 1 99 ? -1.830 -29.852 6.919 1.00 79.31 99 TYR A O 1
ATOM 764 N N . LYS A 1 100 ? -0.992 -31.289 8.412 1.00 75.69 100 LYS A N 1
ATOM 765 C CA . LYS A 1 100 ? -1.907 -32.365 8.014 1.00 75.69 100 LYS A CA 1
ATOM 766 C C . LYS A 1 100 ? -3.296 -32.018 8.541 1.00 75.69 100 LYS A C 1
ATOM 768 O O . LYS A 1 100 ? -3.549 -32.180 9.735 1.00 75.69 100 LYS A O 1
ATOM 773 N N . GLU A 1 101 ? -4.152 -31.515 7.665 1.00 77.06 101 GLU A N 1
ATOM 774 C CA . GLU A 1 101 ? -5.541 -31.247 8.009 1.00 77.06 101 GLU A CA 1
ATOM 775 C C . GLU A 1 101 ? -6.288 -32.573 8.202 1.00 77.06 101 GLU A C 1
ATOM 777 O O . GLU A 1 101 ? -6.029 -33.559 7.511 1.00 77.06 101 GLU A O 1
ATOM 782 N N . LYS A 1 102 ? -7.179 -32.613 9.199 1.00 72.62 102 LYS A N 1
ATOM 783 C CA . LYS A 1 102 ? -8.021 -33.787 9.502 1.00 72.62 102 LYS A CA 1
ATOM 784 C C . LYS A 1 102 ? -9.328 -33.803 8.702 1.00 72.62 102 LYS A C 1
ATOM 786 O O . LYS A 1 102 ? -10.120 -34.723 8.861 1.00 72.62 102 LYS A O 1
ATOM 791 N N . ASP A 1 103 ? -9.548 -32.771 7.896 1.00 70.62 103 ASP A N 1
ATOM 792 C CA . ASP A 1 103 ? -10.720 -32.582 7.050 1.00 70.62 103 ASP A CA 1
ATOM 793 C C . ASP A 1 103 ? -10.369 -32.894 5.583 1.00 70.62 103 ASP A C 1
ATOM 795 O O . ASP A 1 103 ? -9.201 -32.917 5.193 1.00 70.62 103 ASP A O 1
ATOM 799 N N . CYS A 1 104 ? -11.383 -33.113 4.751 1.00 72.19 104 CYS A N 1
ATOM 800 C CA . CYS A 1 104 ? -11.252 -33.300 3.309 1.00 72.19 104 CYS A CA 1
ATOM 801 C C . CYS A 1 104 ? -10.894 -31.996 2.568 1.00 72.19 104 CYS A C 1
ATOM 803 O O . CYS A 1 104 ? -10.578 -32.032 1.378 1.00 72.19 104 CYS A O 1
ATOM 805 N N . LYS A 1 105 ? -10.952 -30.841 3.246 1.00 74.38 105 LYS A N 1
ATOM 806 C CA . LYS A 1 105 ? -10.619 -29.528 2.682 1.00 74.38 105 LYS A CA 1
ATOM 807 C C . LYS A 1 105 ? -9.118 -29.258 2.761 1.00 74.38 105 LYS A C 1
ATOM 809 O O . LYS A 1 105 ? -8.526 -29.206 3.836 1.00 74.38 105 LYS A O 1
ATOM 814 N N . THR A 1 106 ? -8.509 -29.014 1.607 1.00 84.31 106 THR A N 1
ATOM 815 C CA . THR A 1 106 ? -7.111 -28.584 1.515 1.00 84.31 106 THR A CA 1
ATOM 816 C C . THR A 1 106 ? -7.002 -27.078 1.711 1.00 84.31 106 THR A C 1
ATOM 818 O O . THR A 1 106 ? -7.709 -26.318 1.045 1.00 84.31 106 THR A O 1
ATOM 821 N N . LEU A 1 107 ? -6.077 -26.639 2.561 1.00 89.81 107 LEU A N 1
ATOM 822 C CA . LEU A 1 107 ? -5.715 -25.228 2.679 1.00 89.81 107 LEU A CA 1
ATOM 823 C C . LEU A 1 107 ? -4.594 -24.866 1.691 1.00 89.81 107 LEU A C 1
ATOM 825 O O . LEU A 1 107 ? -3.741 -25.713 1.410 1.00 89.81 107 LEU A O 1
ATOM 829 N N . PRO A 1 108 ? -4.575 -23.629 1.164 1.00 92.19 108 PRO A N 1
ATOM 830 C CA . PRO A 1 108 ? -3.486 -23.160 0.319 1.00 92.19 108 PRO A CA 1
ATOM 831 C C . PRO A 1 108 ? -2.192 -23.005 1.126 1.00 92.19 108 PRO A C 1
ATOM 833 O O . PRO A 1 108 ? -2.209 -22.748 2.327 1.00 92.19 108 PRO A O 1
ATOM 836 N N . ASP A 1 109 ? -1.058 -23.065 0.441 1.00 91.88 109 ASP A N 1
ATOM 837 C CA . ASP A 1 109 ? 0.285 -22.793 0.971 1.00 91.88 109 ASP A CA 1
ATOM 838 C C . ASP A 1 109 ? 0.579 -21.288 1.122 1.00 91.88 109 ASP A C 1
ATOM 840 O O . ASP A 1 109 ? 1.728 -20.843 1.077 1.00 91.88 109 ASP A O 1
ATOM 844 N N . LYS A 1 110 ? -0.472 -20.487 1.310 1.00 94.69 110 LYS A N 1
ATOM 845 C CA . LYS A 1 110 ? -0.419 -19.029 1.381 1.00 94.69 110 LYS A CA 1
ATOM 846 C C . LYS A 1 110 ? -1.068 -18.529 2.658 1.00 94.69 110 LYS A C 1
ATOM 848 O O . LYS A 1 110 ? -2.008 -19.131 3.172 1.00 94.69 110 LYS A O 1
ATOM 853 N N . ALA A 1 111 ? -0.563 -17.413 3.162 1.00 95.00 111 ALA A N 1
ATOM 854 C CA . ALA A 1 111 ? -1.165 -16.684 4.262 1.00 95.00 111 ALA A CA 1
ATOM 855 C C . ALA A 1 111 ? -1.562 -15.280 3.821 1.00 95.00 111 ALA A C 1
ATOM 857 O O . ALA A 1 111 ? -0.983 -14.716 2.896 1.00 95.00 111 ALA A O 1
ATOM 858 N N . PHE A 1 112 ? -2.521 -14.707 4.530 1.00 95.12 112 PHE A N 1
ATOM 859 C CA . PHE A 1 112 ? -2.988 -13.351 4.309 1.00 95.12 112 PHE A CA 1
ATOM 860 C C . PHE A 1 112 ? -3.140 -12.651 5.652 1.00 95.12 112 PHE A C 1
ATOM 862 O O . PHE A 1 112 ? -3.687 -13.222 6.607 1.00 95.12 112 PHE A O 1
ATOM 869 N N . ARG A 1 113 ? -2.611 -11.430 5.726 1.00 96.25 113 ARG A N 1
ATOM 870 C CA . ARG A 1 113 ? -2.513 -10.650 6.959 1.00 96.25 113 ARG A CA 1
ATOM 871 C C . ARG A 1 113 ? -3.096 -9.263 6.760 1.00 96.25 113 ARG A C 1
ATOM 873 O O . ARG A 1 113 ? -2.897 -8.654 5.713 1.00 96.25 113 ARG A O 1
ATOM 880 N N . PHE A 1 114 ? -3.752 -8.753 7.795 1.00 97.19 114 PHE A N 1
ATOM 881 C CA . PHE A 1 114 ? -4.202 -7.365 7.872 1.00 97.19 114 PHE A CA 1
ATOM 882 C C . PHE A 1 114 ? -3.641 -6.719 9.135 1.00 97.19 114 PHE A C 1
ATOM 884 O O . PHE A 1 114 ? -3.648 -7.343 10.202 1.00 97.19 114 PHE A O 1
ATOM 891 N N . SER A 1 115 ? -3.192 -5.471 9.037 1.00 97.12 115 SER A N 1
ATOM 892 C CA . SER A 1 115 ? -2.693 -4.707 10.182 1.00 97.12 115 SER A CA 1
ATOM 893 C C . SER A 1 115 ? -3.165 -3.259 10.168 1.00 97.12 115 SER A C 1
ATOM 895 O O . SER A 1 115 ? -3.457 -2.711 9.107 1.00 97.12 115 SER A O 1
ATOM 897 N N . ILE A 1 116 ? -3.192 -2.644 11.348 1.00 97.06 116 ILE A N 1
ATOM 898 C CA . ILE A 1 116 ? -3.548 -1.236 11.556 1.00 97.06 116 ILE A CA 1
ATOM 899 C C . ILE A 1 116 ? -2.431 -0.503 12.303 1.00 97.06 116 ILE A C 1
ATOM 901 O O . ILE A 1 116 ? -1.708 -1.094 13.105 1.00 97.06 116 ILE A O 1
ATOM 905 N N . CYS A 1 117 ? -2.307 0.801 12.082 1.00 97.06 117 CYS A N 1
ATOM 906 C CA . CYS A 1 117 ? -1.408 1.682 12.818 1.00 97.06 117 CYS A CA 1
ATOM 907 C C . CYS A 1 117 ? -2.067 3.053 12.995 1.00 97.06 117 CYS A C 1
ATOM 909 O O . CYS A 1 117 ? -2.487 3.676 12.020 1.00 97.06 117 CYS A O 1
ATOM 911 N N . ILE A 1 118 ? -2.109 3.549 14.231 1.00 97.06 118 ILE A N 1
ATOM 912 C CA . ILE A 1 118 ? -2.487 4.937 14.518 1.00 97.06 118 ILE A CA 1
ATOM 913 C C . ILE A 1 118 ? -1.274 5.817 14.203 1.00 97.06 118 ILE A C 1
ATOM 915 O O . ILE A 1 118 ? -0.204 5.609 14.770 1.00 97.06 118 ILE A O 1
ATOM 919 N N . VAL A 1 119 ? -1.420 6.759 13.271 1.00 96.12 119 VAL A N 1
ATOM 920 C CA . VAL A 1 119 ? -0.316 7.613 12.796 1.00 96.12 119 VAL A CA 1
ATOM 921 C C . VAL A 1 119 ? -0.236 8.899 13.605 1.00 96.12 119 VAL A C 1
ATOM 923 O O . VAL A 1 119 ? 0.840 9.269 14.069 1.00 96.12 119 VAL A O 1
ATOM 926 N N . LYS A 1 120 ? -1.368 9.585 13.772 1.00 95.12 120 LYS A N 1
ATOM 927 C CA . LYS A 1 120 ? -1.459 10.826 14.542 1.00 95.12 120 LYS A CA 1
ATOM 928 C C . LYS A 1 120 ? -2.857 11.024 15.108 1.00 95.12 120 LYS A C 1
ATOM 930 O O . LYS A 1 120 ? -3.823 10.468 14.582 1.00 95.12 120 LYS A O 1
ATOM 935 N N . ILE A 1 121 ? -2.946 11.822 16.164 1.00 95.31 121 ILE A N 1
ATOM 936 C CA . ILE A 1 121 ? -4.204 12.273 16.752 1.00 95.31 121 ILE A CA 1
ATOM 937 C C . ILE A 1 121 ? -4.133 13.784 16.905 1.00 95.31 121 ILE A C 1
ATOM 939 O O . ILE A 1 121 ? -3.151 14.323 17.420 1.00 95.31 121 ILE A O 1
ATOM 943 N N . THR A 1 122 ? -5.186 14.454 16.459 1.00 93.12 122 THR A N 1
ATOM 944 C CA . THR A 1 122 ? -5.342 15.897 16.595 1.00 93.12 122 THR A CA 1
ATOM 945 C C . THR A 1 122 ? -6.629 16.216 17.342 1.00 93.12 122 THR A C 1
ATOM 947 O O . THR A 1 122 ? -7.645 15.568 17.109 1.00 93.12 122 THR A O 1
ATOM 950 N N . ALA A 1 123 ? -6.602 17.221 18.205 1.00 90.94 123 ALA A N 1
ATOM 951 C CA . ALA A 1 123 ? -7.782 17.762 18.866 1.00 90.94 123 ALA A CA 1
ATOM 952 C C . ALA A 1 123 ? -8.166 19.097 18.219 1.00 90.94 123 ALA A C 1
ATOM 954 O O . ALA A 1 123 ? -7.287 19.884 17.861 1.00 90.94 123 ALA A O 1
ATOM 955 N N . GLU A 1 124 ? -9.460 19.361 18.068 1.00 83.00 124 GLU A N 1
ATOM 956 C CA . GLU A 1 124 ? -9.946 20.694 17.712 1.00 83.00 124 GLU A CA 1
ATOM 957 C C . GLU A 1 124 ? -10.304 21.461 18.990 1.00 83.00 124 GLU A C 1
ATOM 959 O O . GLU A 1 124 ? -11.145 21.025 19.771 1.00 83.00 124 GLU A O 1
ATOM 964 N N . CYS A 1 125 ? -9.640 22.591 19.233 1.00 75.38 125 CYS A N 1
ATOM 965 C CA . CYS A 1 125 ? -9.845 23.429 20.414 1.00 75.38 125 CYS A CA 1
ATOM 966 C C . CYS A 1 125 ? -9.951 24.893 19.974 1.00 75.38 125 CYS A C 1
ATOM 968 O O . CYS A 1 125 ? -9.042 25.418 19.332 1.00 75.38 125 CYS A O 1
ATOM 970 N N . ASN A 1 126 ? -11.057 25.571 20.302 1.00 70.00 126 ASN A N 1
ATOM 971 C CA . ASN A 1 126 ? -11.284 26.985 19.956 1.00 70.00 126 ASN A CA 1
ATOM 972 C C . ASN A 1 126 ? -11.088 27.307 18.453 1.00 70.00 126 ASN A C 1
ATOM 974 O O . ASN A 1 126 ? -10.522 28.345 18.102 1.00 70.00 126 ASN A O 1
ATOM 978 N N . GLY A 1 127 ? -11.505 26.399 17.560 1.00 72.69 127 GLY A N 1
ATOM 979 C CA . GLY A 1 127 ? -11.352 26.541 16.104 1.00 72.69 127 GLY A CA 1
ATOM 980 C C . GLY A 1 127 ? -9.917 26.371 15.584 1.00 72.69 127 GLY A C 1
ATOM 981 O O . GLY A 1 127 ? -9.639 26.701 14.431 1.00 72.69 127 GLY A O 1
ATOM 982 N N . LYS A 1 128 ? -8.988 25.882 16.418 1.00 78.44 128 LYS A N 1
ATOM 983 C CA . LYS A 1 128 ? -7.621 25.516 16.027 1.00 78.44 128 LYS A CA 1
ATOM 984 C C . LYS A 1 128 ? -7.398 24.021 16.211 1.00 78.44 128 LYS A C 1
ATOM 986 O O . LYS A 1 128 ? -7.771 23.440 17.226 1.00 78.44 128 LYS A O 1
ATOM 991 N N . THR A 1 129 ? -6.745 23.404 15.233 1.00 85.19 129 THR A N 1
ATOM 992 C CA . THR A 1 129 ? -6.339 21.999 15.302 1.00 85.19 129 THR A CA 1
ATOM 993 C C . THR A 1 129 ? -4.968 21.885 15.964 1.00 85.19 129 THR A C 1
ATOM 995 O O . THR A 1 129 ? -3.995 22.474 15.495 1.00 85.19 129 THR A O 1
ATOM 998 N N . HIS A 1 130 ? -4.885 21.103 17.035 1.00 86.88 130 HIS A N 1
ATOM 999 C CA . HIS A 1 130 ? -3.661 20.831 17.782 1.00 86.88 130 HIS A CA 1
ATOM 1000 C C . HIS A 1 130 ? -3.274 19.359 17.634 1.00 86.88 130 HIS A C 1
ATOM 1002 O O . HIS A 1 130 ? -4.091 18.474 17.871 1.00 86.88 130 HIS A O 1
ATOM 1008 N N . GLU A 1 131 ? -2.030 19.075 17.248 1.00 89.81 131 GLU A N 1
ATOM 1009 C CA . GLU A 1 131 ? -1.501 17.707 17.245 1.00 89.81 131 GLU A CA 1
ATOM 1010 C C . GLU A 1 131 ? -1.154 17.287 18.677 1.00 89.81 131 GLU A C 1
ATOM 1012 O O . GLU A 1 131 ? -0.279 17.881 19.300 1.00 89.81 131 GLU A O 1
ATOM 1017 N N . ILE A 1 132 ? -1.856 16.275 19.196 1.00 91.44 132 ILE A N 1
ATOM 1018 C CA . ILE A 1 132 ? -1.701 15.792 20.582 1.00 91.44 132 ILE A CA 1
ATOM 1019 C C . ILE A 1 132 ? -0.939 14.467 20.666 1.00 91.44 132 ILE A C 1
ATOM 1021 O O . ILE A 1 132 ? -0.503 14.060 21.741 1.00 91.44 132 ILE A O 1
ATOM 1025 N N . PHE A 1 133 ? -0.802 13.770 19.537 1.00 93.25 133 PHE A N 1
ATOM 1026 C CA . PHE A 1 133 ? -0.015 12.552 19.420 1.00 93.25 133 PHE A CA 1
ATOM 1027 C C . PHE A 1 133 ? 0.454 12.361 17.980 1.00 93.25 133 PHE A C 1
ATOM 1029 O O . PHE A 1 133 ? -0.327 12.498 17.037 1.00 93.25 133 PHE A O 1
ATOM 1036 N N . LYS A 1 134 ? 1.712 11.948 17.824 1.00 93.88 134 LYS A N 1
ATOM 1037 C CA . LYS A 1 134 ? 2.287 11.529 16.548 1.00 93.88 134 LYS A CA 1
ATOM 1038 C C . LYS A 1 134 ? 3.198 10.337 16.752 1.00 93.88 134 LYS A C 1
ATOM 1040 O O . LYS A 1 134 ? 4.091 10.338 17.598 1.00 93.88 134 LYS A O 1
ATOM 1045 N N . GLU A 1 135 ? 2.982 9.315 15.943 1.00 94.50 135 GLU A N 1
ATOM 1046 C CA . GLU A 1 135 ? 3.789 8.114 15.972 1.00 94.50 135 GLU A CA 1
ATOM 1047 C C . GLU A 1 135 ? 5.183 8.382 15.391 1.00 94.50 135 GLU A C 1
ATOM 1049 O O . GLU A 1 135 ? 5.343 8.809 14.247 1.00 94.50 135 GLU A O 1
ATOM 1054 N N . THR A 1 136 ? 6.220 8.086 16.172 1.00 92.00 136 THR A N 1
ATOM 1055 C CA . THR A 1 136 ? 7.618 8.331 15.780 1.00 92.00 136 THR A CA 1
ATOM 1056 C C . THR A 1 136 ? 8.131 7.300 14.769 1.00 92.00 136 THR A C 1
ATOM 1058 O O . THR A 1 136 ? 9.013 7.589 13.945 1.00 92.00 136 THR A O 1
ATOM 1061 N N . SER A 1 137 ? 7.571 6.088 14.807 1.00 92.56 137 SER A N 1
ATOM 1062 C CA . SER A 1 137 ? 7.996 4.939 14.008 1.00 92.56 137 SER A CA 1
ATOM 1063 C C . SER A 1 137 ? 6.814 4.217 13.335 1.00 92.56 137 SER A C 1
ATOM 1065 O O . SER A 1 137 ? 6.620 3.018 13.535 1.00 92.56 137 SER A O 1
ATOM 1067 N N . PRO A 1 138 ? 6.041 4.896 12.462 1.00 93.06 138 PRO A N 1
ATOM 1068 C CA . PRO A 1 138 ? 4.800 4.342 11.906 1.00 93.06 138 PRO A CA 1
ATOM 1069 C C . PRO A 1 138 ? 5.034 3.135 10.984 1.00 93.06 138 PRO A C 1
ATOM 1071 O O . PRO A 1 138 ? 4.109 2.402 10.666 1.00 93.06 138 PRO A O 1
ATOM 1074 N N . ASN A 1 139 ? 6.269 2.905 10.537 1.00 93.06 139 ASN A N 1
ATOM 1075 C CA . ASN A 1 139 ? 6.647 1.784 9.670 1.00 93.06 139 ASN A CA 1
ATOM 1076 C C . ASN A 1 139 ? 7.300 0.625 10.446 1.00 93.06 139 ASN A C 1
ATOM 1078 O O . ASN A 1 139 ? 7.956 -0.227 9.853 1.00 93.06 139 ASN A O 1
ATOM 1082 N N . SER A 1 140 ? 7.179 0.611 11.775 1.00 92.31 140 SER A N 1
ATOM 1083 C CA . SE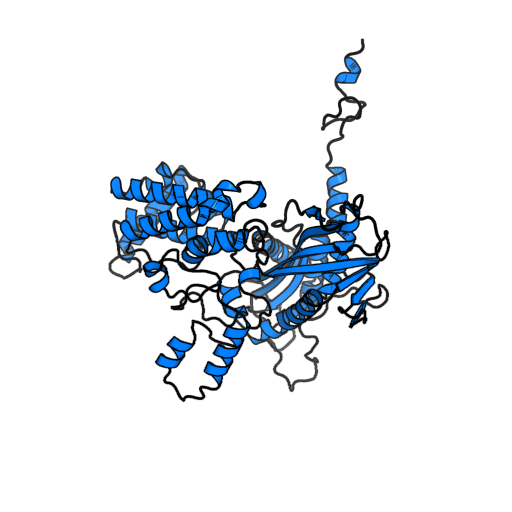R A 1 140 ? 7.761 -0.415 12.639 1.00 92.31 140 SER A CA 1
ATOM 1084 C C . SER A 1 140 ? 6.809 -1.590 12.856 1.00 92.31 140 SER A C 1
ATOM 1086 O O . SER A 1 140 ? 5.610 -1.413 13.066 1.00 92.31 140 SER A O 1
ATOM 1088 N N . VAL A 1 141 ? 7.371 -2.798 12.939 1.00 91.69 141 VAL A N 1
ATOM 1089 C CA . VAL A 1 141 ? 6.644 -4.007 13.374 1.00 91.69 141 VAL A CA 1
ATOM 1090 C C . VAL A 1 141 ? 6.094 -3.910 14.795 1.00 91.69 141 VAL A C 1
ATOM 1092 O O . VAL A 1 141 ? 5.181 -4.645 15.145 1.00 91.69 141 VAL A O 1
ATOM 1095 N N . ARG A 1 142 ? 6.660 -3.031 15.631 1.00 91.06 142 ARG A N 1
ATOM 1096 C CA . ARG A 1 142 ? 6.197 -2.829 17.012 1.00 91.06 142 ARG A CA 1
ATOM 1097 C C . ARG A 1 142 ? 4.972 -1.928 17.108 1.00 91.06 142 ARG A C 1
ATOM 1099 O O . ARG A 1 142 ? 4.314 -1.925 18.141 1.00 91.06 142 ARG A O 1
ATOM 1106 N N . THR A 1 143 ? 4.674 -1.184 16.050 1.00 91.69 143 THR A N 1
ATOM 1107 C CA . THR A 1 143 ? 3.561 -0.233 16.024 1.00 91.69 143 THR A CA 1
ATOM 1108 C C . THR A 1 143 ? 2.383 -0.776 15.222 1.00 91.69 143 THR A C 1
ATOM 1110 O O . THR A 1 143 ? 1.232 -0.551 15.590 1.00 91.69 143 THR A O 1
ATOM 1113 N N . ASN A 1 144 ? 2.656 -1.535 14.157 1.00 93.88 144 ASN A N 1
ATOM 1114 C CA . ASN A 1 144 ? 1.615 -2.182 13.367 1.00 93.88 144 ASN A CA 1
ATOM 1115 C C . ASN A 1 144 ? 0.932 -3.291 14.178 1.00 93.88 144 ASN A C 1
ATOM 1117 O O . ASN A 1 144 ? 1.515 -4.342 14.439 1.00 93.88 144 ASN A O 1
ATOM 1121 N N . ARG A 1 145 ? -0.326 -3.058 14.546 1.00 95.56 145 ARG A N 1
ATOM 1122 C CA . ARG A 1 145 ? -1.168 -3.992 15.293 1.00 95.56 145 ARG A CA 1
ATOM 1123 C C . ARG A 1 145 ? -1.775 -5.006 14.320 1.00 95.56 145 ARG A C 1
ATOM 1125 O O . ARG A 1 145 ? -2.423 -4.583 13.358 1.00 95.56 145 ARG A O 1
ATOM 1132 N N . PRO A 1 146 ? -1.607 -6.322 14.525 1.00 96.12 146 PRO A N 1
ATOM 1133 C CA . PRO A 1 146 ? -2.238 -7.323 13.673 1.00 96.12 146 PRO A CA 1
ATOM 1134 C C . PRO A 1 146 ? -3.743 -7.366 13.951 1.00 96.12 146 PRO A C 1
ATOM 1136 O O . PRO A 1 146 ? -4.170 -7.412 15.104 1.00 96.12 146 PRO A O 1
ATOM 1139 N N . LEU A 1 147 ? -4.547 -7.364 12.893 1.00 96.69 147 LEU A N 1
ATOM 1140 C CA . LEU A 1 147 ? -6.001 -7.466 12.988 1.00 96.69 147 LEU A CA 1
ATOM 1141 C C . LEU A 1 147 ? -6.505 -8.829 12.518 1.00 96.69 147 LEU A C 1
ATOM 1143 O O . LEU A 1 147 ? -7.389 -9.391 13.151 1.00 96.69 147 LEU A O 1
ATOM 1147 N N . LEU A 1 148 ? -5.945 -9.351 11.425 1.00 97.12 148 LEU A N 1
ATOM 1148 C CA . LEU A 1 148 ? -6.345 -10.610 10.798 1.00 97.12 148 LEU A CA 1
ATOM 1149 C C . LEU A 1 148 ? -5.104 -11.426 10.456 1.00 97.12 14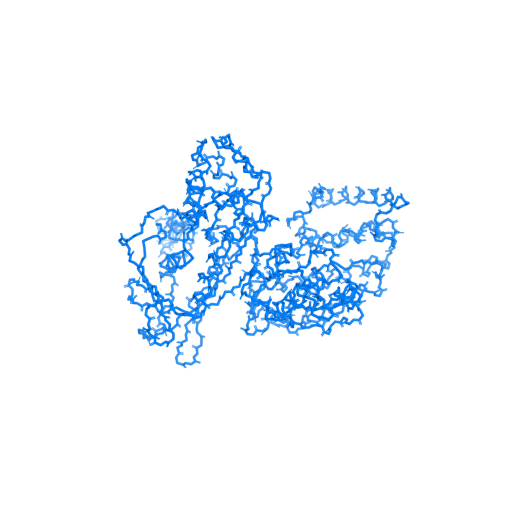8 LEU A C 1
ATOM 1151 O O . LEU A 1 148 ? -4.166 -10.909 9.843 1.00 97.12 148 LEU A O 1
ATOM 1155 N N . GLU A 1 149 ? -5.156 -12.716 10.763 1.00 96.88 149 GLU A N 1
ATOM 1156 C CA . GLU A 1 149 ? -4.195 -13.707 10.297 1.00 96.88 149 GLU A CA 1
ATOM 1157 C C . GLU A 1 149 ? -4.936 -14.929 9.756 1.00 96.88 149 GLU A C 1
ATOM 1159 O O . GLU A 1 149 ? -5.734 -15.561 10.451 1.00 96.88 149 GLU A O 1
ATOM 1164 N N . SER A 1 150 ? -4.682 -15.271 8.496 1.00 95.56 150 SER A N 1
ATOM 1165 C CA . SER A 1 150 ? -5.348 -16.394 7.838 1.00 95.56 150 SER A CA 1
ATOM 1166 C C . SER A 1 150 ? -4.400 -17.186 6.950 1.00 95.56 150 SER A C 1
ATOM 1168 O O . SER A 1 150 ? -3.419 -16.651 6.435 1.00 95.56 150 SER A O 1
ATOM 1170 N N . ILE A 1 151 ? -4.713 -18.464 6.762 1.00 95.00 151 ILE A N 1
ATOM 1171 C CA . ILE A 1 151 ? -4.216 -19.293 5.669 1.00 95.00 151 ILE A CA 1
ATOM 1172 C C . ILE A 1 151 ? -5.241 -19.185 4.543 1.00 95.00 151 ILE A C 1
ATOM 1174 O O . ILE A 1 151 ? -6.338 -19.747 4.614 1.00 95.00 151 ILE A O 1
ATOM 1178 N N . SER A 1 152 ? -4.913 -18.376 3.543 1.00 93.44 152 SER A N 1
ATOM 1179 C CA . SER A 1 152 ? -5.782 -18.071 2.415 1.00 93.44 152 SER A CA 1
ATOM 1180 C C . SER A 1 152 ? -4.968 -17.545 1.231 1.00 93.44 152 SER A C 1
ATOM 1182 O O . SER A 1 152 ? -3.849 -17.055 1.391 1.00 93.44 152 SER A O 1
ATOM 1184 N N . ASP A 1 153 ? -5.521 -17.679 0.024 1.00 92.19 153 ASP A N 1
ATOM 1185 C CA . ASP A 1 153 ? -4.925 -17.130 -1.193 1.00 92.19 153 ASP A CA 1
ATOM 1186 C C . ASP A 1 153 ? -5.589 -15.795 -1.540 1.00 92.19 153 ASP A C 1
ATOM 1188 O O . ASP A 1 153 ? -6.781 -15.750 -1.850 1.00 92.19 153 ASP A O 1
ATOM 1192 N N . GLU A 1 154 ? -4.807 -14.717 -1.558 1.00 89.81 154 GLU A N 1
ATOM 1193 C CA . GLU A 1 154 ? -5.254 -13.382 -1.974 1.00 89.81 154 GLU A CA 1
ATOM 1194 C C . GLU A 1 154 ? -5.763 -13.317 -3.426 1.00 89.81 154 GLU A C 1
ATOM 1196 O O . GLU A 1 154 ? -6.427 -12.352 -3.799 1.00 89.81 154 GLU A O 1
ATOM 1201 N N . ASN A 1 155 ? -5.482 -14.322 -4.261 1.00 88.19 155 ASN A N 1
ATOM 1202 C CA . ASN A 1 155 ? -6.002 -14.401 -5.629 1.00 88.19 155 ASN A CA 1
ATOM 1203 C C . ASN A 1 155 ? -7.359 -15.127 -5.684 1.00 88.19 155 ASN A C 1
ATOM 1205 O O . ASN A 1 155 ? -8.047 -15.064 -6.703 1.00 88.19 155 ASN A O 1
ATOM 1209 N N . ASN A 1 156 ? -7.768 -15.802 -4.602 1.00 90.69 156 ASN A N 1
ATOM 1210 C CA . ASN A 1 156 ? -9.077 -16.433 -4.495 1.00 90.69 156 ASN A CA 1
ATOM 1211 C C . ASN A 1 156 ? -10.116 -15.405 -4.023 1.00 90.69 156 ASN A C 1
ATOM 1213 O O . ASN A 1 156 ? -10.068 -14.913 -2.894 1.00 90.69 156 ASN A O 1
ATOM 1217 N N . TYR A 1 157 ? -11.075 -15.078 -4.887 1.00 88.88 157 TYR A N 1
ATOM 1218 C CA . TYR A 1 157 ? -12.079 -14.051 -4.599 1.00 88.88 157 TYR A CA 1
ATOM 1219 C C . TYR A 1 157 ? -12.928 -14.366 -3.356 1.00 88.88 157 TYR A C 1
ATOM 1221 O O . TYR A 1 157 ? -13.153 -13.484 -2.531 1.00 88.88 157 TYR A O 1
ATOM 1229 N N . ALA A 1 158 ? -13.345 -15.622 -3.173 1.00 89.75 158 ALA A N 1
ATOM 1230 C CA . ALA A 1 158 ? -14.192 -16.012 -2.050 1.00 89.75 158 ALA A CA 1
ATOM 1231 C C . ALA A 1 158 ? -13.453 -15.884 -0.707 1.00 89.75 158 ALA A C 1
ATOM 1233 O O . ALA A 1 158 ? -13.989 -15.318 0.244 1.00 89.75 158 ALA A O 1
ATOM 1234 N N . SER A 1 159 ? -12.188 -16.311 -0.655 1.00 90.25 159 SER A N 1
ATOM 1235 C CA . SER A 1 159 ? -11.327 -16.136 0.519 1.00 90.25 159 SER A CA 1
ATOM 1236 C C . SER A 1 159 ? -11.142 -14.664 0.893 1.00 90.25 159 SER A C 1
ATOM 1238 O O . SER A 1 159 ? -11.156 -14.321 2.076 1.00 90.25 159 SER A O 1
ATOM 1240 N N . ASN A 1 160 ? -11.014 -13.783 -0.105 1.00 90.12 160 ASN A N 1
ATOM 1241 C CA . ASN A 1 160 ? -10.946 -12.340 0.120 1.00 90.12 160 ASN A CA 1
ATOM 1242 C C . ASN A 1 160 ? -12.237 -11.765 0.689 1.00 90.12 160 ASN A C 1
ATOM 1244 O O . ASN A 1 160 ? -12.166 -10.984 1.630 1.00 90.12 160 ASN A O 1
ATOM 1248 N N . ILE A 1 161 ? -13.392 -12.145 0.135 1.00 90.75 161 ILE A N 1
ATOM 1249 C CA . ILE A 1 161 ? -14.695 -11.666 0.608 1.00 90.75 161 ILE A CA 1
ATOM 1250 C C . ILE A 1 161 ? -14.874 -12.009 2.084 1.00 90.75 161 ILE A C 1
ATOM 1252 O O . ILE A 1 161 ? -15.144 -11.123 2.889 1.00 90.75 161 ILE A O 1
ATOM 1256 N N . VAL A 1 162 ? -14.642 -13.271 2.447 1.00 91.31 162 VAL A N 1
ATOM 1257 C CA . VAL A 1 162 ? -14.790 -13.747 3.828 1.00 91.31 162 VAL A CA 1
ATOM 1258 C C . VAL A 1 162 ? -13.832 -13.032 4.784 1.00 91.31 162 VAL A C 1
ATOM 1260 O O . VAL A 1 162 ? -14.199 -12.707 5.907 1.00 91.31 162 VAL A O 1
ATOM 1263 N N . SER A 1 163 ? -12.615 -12.739 4.327 1.00 92.12 163 SER A N 1
ATOM 1264 C CA . SER A 1 163 ? -11.588 -12.107 5.159 1.00 92.12 163 SER A CA 1
ATOM 1265 C C . SER A 1 163 ? -11.778 -10.595 5.318 1.00 92.12 163 SER A C 1
ATOM 1267 O O . SER A 1 163 ? -11.537 -10.056 6.393 1.00 92.12 163 SER A O 1
ATOM 1269 N N . MET A 1 164 ? -12.172 -9.898 4.249 1.00 93.12 164 MET A N 1
ATOM 1270 C CA . MET A 1 164 ? -12.097 -8.435 4.167 1.00 93.12 164 MET A CA 1
ATOM 1271 C C . MET A 1 164 ? -13.439 -7.733 4.282 1.00 93.12 164 MET A C 1
ATOM 1273 O O . MET A 1 164 ? -13.479 -6.609 4.772 1.00 93.12 164 MET A O 1
ATOM 1277 N N . LEU A 1 165 ? -14.539 -8.350 3.843 1.00 92.75 165 LEU A N 1
ATOM 1278 C CA . LEU A 1 165 ? -15.839 -7.681 3.845 1.00 92.75 165 LEU A CA 1
ATOM 1279 C C . LEU A 1 165 ? -16.292 -7.266 5.260 1.00 92.75 165 LEU A C 1
ATOM 1281 O O . LEU A 1 165 ? -16.741 -6.125 5.401 1.00 92.75 165 LEU A O 1
ATOM 1285 N N . PRO A 1 166 ? -16.128 -8.095 6.316 1.00 93.56 166 PRO A N 1
ATOM 1286 C CA . PRO A 1 166 ? -16.418 -7.659 7.683 1.00 93.56 166 PRO A CA 1
ATOM 1287 C C . PRO A 1 166 ? -15.567 -6.454 8.107 1.00 93.56 166 PRO A C 1
ATOM 1289 O O . PRO A 1 166 ? -16.100 -5.481 8.633 1.00 93.56 166 PRO A O 1
ATOM 1292 N N . ILE A 1 167 ? -14.269 -6.469 7.784 1.00 95.12 167 ILE A N 1
ATOM 1293 C CA . ILE A 1 167 ? -13.332 -5.374 8.078 1.00 95.12 167 ILE A CA 1
ATOM 1294 C C . ILE A 1 167 ? -13.752 -4.078 7.366 1.00 95.12 167 ILE A C 1
ATOM 1296 O O . ILE A 1 167 ? -13.780 -3.018 7.983 1.00 95.12 167 ILE A O 1
ATOM 1300 N N . GLU A 1 168 ? -14.130 -4.142 6.086 1.00 95.19 168 GLU A N 1
ATOM 1301 C CA . GLU A 1 168 ? -14.620 -2.977 5.332 1.00 95.19 168 GLU A CA 1
ATOM 1302 C C . GLU A 1 168 ? -15.924 -2.412 5.903 1.00 95.19 168 GLU A C 1
ATOM 1304 O O . GLU A 1 168 ? -16.116 -1.195 5.922 1.00 95.19 168 GLU A O 1
ATOM 1309 N N . ASN A 1 169 ? -16.833 -3.282 6.349 1.00 94.50 169 ASN A N 1
ATOM 1310 C CA . ASN A 1 169 ? -18.093 -2.874 6.966 1.00 94.50 169 ASN A CA 1
ATOM 1311 C C . ASN A 1 169 ? -17.847 -2.164 8.300 1.00 94.50 169 ASN A C 1
ATOM 1313 O O . ASN A 1 169 ? -18.360 -1.066 8.506 1.00 94.50 169 ASN A O 1
ATOM 1317 N N . GLU A 1 170 ? -17.025 -2.754 9.168 1.00 95.75 170 GLU A N 1
ATOM 1318 C CA . GLU A 1 170 ? -16.660 -2.180 10.465 1.00 95.75 170 GLU A CA 1
ATOM 1319 C C . GLU A 1 170 ? -15.876 -0.869 10.303 1.00 95.75 170 GLU A C 1
ATOM 1321 O O . GLU A 1 170 ? -16.131 0.106 11.009 1.00 95.75 170 GLU A O 1
ATOM 1326 N N . ARG A 1 171 ? -14.971 -0.785 9.320 1.00 96.12 171 ARG A N 1
ATOM 1327 C CA . ARG A 1 171 ? -14.256 0.461 9.018 1.00 96.12 171 ARG A CA 1
ATOM 1328 C C . ARG A 1 171 ? -15.196 1.548 8.505 1.00 96.12 171 ARG A C 1
ATOM 1330 O O . ARG A 1 171 ? -15.071 2.700 8.920 1.00 96.12 171 ARG A O 1
ATOM 1337 N N . LYS A 1 172 ? -16.153 1.206 7.634 1.00 94.88 172 LYS A N 1
ATOM 1338 C CA . LYS A 1 172 ? -17.173 2.159 7.169 1.00 94.88 172 LYS A CA 1
ATOM 1339 C C . LYS A 1 172 ? -18.027 2.666 8.332 1.00 94.88 172 LYS A C 1
ATOM 1341 O O . LYS A 1 172 ? -18.224 3.871 8.439 1.00 94.88 172 LYS A O 1
ATOM 1346 N N . LEU A 1 173 ? -18.439 1.774 9.235 1.00 95.38 173 LEU A N 1
ATOM 1347 C CA . LEU A 1 173 ? -19.160 2.140 10.454 1.00 95.38 173 LEU A CA 1
ATOM 1348 C C . LEU A 1 173 ? -18.385 3.193 11.265 1.00 95.38 173 LEU A C 1
ATOM 1350 O O . LEU A 1 173 ? -18.967 4.194 11.660 1.00 95.38 173 LEU A O 1
ATOM 1354 N N . LEU A 1 174 ? -17.076 3.018 11.463 1.00 96.44 174 LEU A N 1
ATOM 1355 C CA . LEU A 1 174 ? -16.249 3.990 12.194 1.00 96.44 174 LEU A CA 1
ATOM 1356 C C . LEU A 1 174 ? -15.974 5.286 11.422 1.00 96.44 174 LEU A C 1
ATOM 1358 O O . LEU A 1 174 ? -15.750 6.324 12.034 1.00 96.44 174 LEU A O 1
ATOM 1362 N N . THR A 1 175 ? -15.954 5.232 10.091 1.00 95.06 175 THR A N 1
ATOM 1363 C CA . THR A 1 175 ? -15.752 6.420 9.246 1.00 95.06 175 THR A CA 1
ATOM 1364 C C . THR A 1 175 ? -16.958 7.354 9.346 1.00 95.06 175 THR A C 1
ATOM 1366 O O . THR A 1 175 ? -16.814 8.565 9.523 1.00 95.06 175 THR A O 1
ATOM 1369 N N . ASP A 1 176 ? -18.157 6.778 9.277 1.00 94.94 176 ASP A N 1
ATOM 1370 C CA . ASP A 1 176 ? -19.404 7.537 9.214 1.00 94.94 176 ASP A CA 1
ATOM 1371 C C . ASP A 1 176 ? -19.835 8.059 10.602 1.00 94.94 176 ASP A C 1
ATOM 1373 O O . ASP A 1 176 ? -20.477 9.103 10.685 1.00 94.94 176 ASP A O 1
ATOM 1377 N N . ASN A 1 177 ? -19.385 7.429 11.696 1.00 96.62 177 ASN A N 1
ATOM 1378 C CA . ASN A 1 177 ? -19.867 7.664 13.069 1.00 96.62 177 ASN A CA 1
ATOM 1379 C C . ASN A 1 177 ? -18.748 8.107 14.035 1.00 96.62 177 ASN A C 1
ATOM 1381 O O . ASN A 1 177 ? -17.624 8.370 13.599 1.00 96.62 177 ASN A O 1
ATOM 1385 N N . PHE A 1 178 ? -19.054 8.238 15.328 1.00 96.12 178 PHE A N 1
ATOM 1386 C CA . PHE A 1 178 ? -18.107 8.565 16.401 1.00 96.12 178 PHE A CA 1
ATOM 1387 C C . PHE A 1 178 ? -17.860 7.354 17.304 1.00 96.12 178 PHE A C 1
ATOM 1389 O O . PHE A 1 178 ? -18.769 6.561 17.536 1.00 96.12 178 PHE A O 1
ATOM 1396 N N . LEU A 1 179 ? -16.649 7.216 17.853 1.00 96.19 179 LEU A N 1
ATOM 1397 C CA . LEU A 1 179 ? -16.343 6.221 18.887 1.00 96.19 179 LEU A CA 1
ATOM 1398 C C . LEU A 1 179 ? -16.092 6.910 20.225 1.00 96.19 179 LEU A C 1
ATOM 1400 O O . LEU A 1 179 ? -15.133 7.663 20.391 1.00 96.19 179 LEU A O 1
ATOM 1404 N N . HIS A 1 180 ? -16.960 6.622 21.182 1.00 94.81 180 HIS A N 1
ATOM 1405 C CA . HIS A 1 180 ? -16.867 7.073 22.558 1.00 94.81 180 HIS A CA 1
ATOM 1406 C C . HIS A 1 180 ? -16.140 5.981 23.338 1.00 94.81 180 HIS A C 1
ATOM 1408 O O . HIS A 1 180 ? -16.644 4.865 23.448 1.00 94.81 180 HIS A O 1
ATOM 1414 N N . LEU A 1 181 ? -14.948 6.280 23.844 1.00 93.75 181 LEU A N 1
ATOM 1415 C CA . LEU A 1 181 ? -14.111 5.335 24.583 1.00 93.75 181 LEU A CA 1
ATOM 1416 C C . LEU A 1 181 ? -14.105 5.709 26.061 1.00 93.75 181 LEU A C 1
ATOM 1418 O O . LEU A 1 181 ? -13.810 6.858 26.387 1.00 93.75 181 LEU A O 1
ATOM 1422 N N . ASN A 1 182 ? -14.380 4.749 26.942 1.00 91.75 182 ASN A N 1
ATOM 1423 C CA . ASN A 1 182 ? -14.211 4.944 28.375 1.00 91.75 182 ASN A CA 1
ATOM 1424 C C . ASN A 1 182 ? -12.723 4.825 28.735 1.00 91.75 182 ASN A C 1
ATOM 1426 O O . ASN A 1 182 ? -12.102 3.781 28.506 1.00 91.75 182 ASN A O 1
ATOM 1430 N N . THR A 1 183 ? -12.143 5.891 29.279 1.00 89.06 183 THR A N 1
ATOM 1431 C CA . THR A 1 183 ? -10.732 5.945 29.670 1.00 89.06 183 THR A CA 1
ATOM 1432 C C . THR A 1 183 ? -10.566 6.351 31.133 1.00 89.06 183 THR A C 1
ATOM 1434 O O . THR A 1 183 ? -11.527 6.688 31.824 1.00 89.06 183 THR A O 1
ATOM 1437 N N . SER A 1 184 ? -9.324 6.361 31.632 1.00 85.69 184 SER A N 1
ATOM 1438 C CA . SER A 1 184 ? -9.034 6.834 32.996 1.00 85.69 184 SER A CA 1
ATOM 1439 C C . SER A 1 184 ? -9.394 8.310 33.229 1.00 85.69 184 SER A C 1
ATOM 1441 O O . SER A 1 184 ? -9.549 8.735 34.373 1.00 85.69 184 SER A O 1
ATOM 1443 N N . LYS A 1 185 ? -9.542 9.081 32.145 1.00 82.44 185 LYS A N 1
ATOM 1444 C CA . LYS A 1 185 ? -9.888 10.507 32.129 1.00 82.44 185 LYS A CA 1
ATOM 1445 C C . LYS A 1 185 ? -11.376 10.763 31.835 1.00 82.44 185 LYS A C 1
ATOM 1447 O O . LYS A 1 185 ? -11.775 11.919 31.744 1.00 82.44 185 LYS A O 1
ATOM 1452 N N . GLY A 1 186 ? -12.190 9.712 31.708 1.00 86.88 186 GLY A N 1
ATOM 1453 C CA . GLY A 1 186 ? -13.607 9.788 31.350 1.00 86.88 186 GLY A CA 1
ATOM 1454 C C . GLY A 1 186 ? -13.885 9.328 29.919 1.00 86.88 186 GLY A C 1
ATOM 1455 O O . GLY A 1 186 ? -13.075 8.639 29.300 1.00 86.88 186 GLY A O 1
ATOM 1456 N N . TRP A 1 187 ? -15.056 9.687 29.394 1.00 89.81 187 TRP A N 1
ATOM 1457 C CA . TRP A 1 187 ? -15.445 9.342 28.028 1.00 89.81 187 TRP A CA 1
ATOM 1458 C C . TRP A 1 187 ? -14.808 10.308 27.030 1.00 89.81 187 TRP A C 1
ATOM 1460 O O . TRP A 1 187 ? -15.089 11.501 27.066 1.00 89.81 187 TRP A O 1
ATOM 1470 N N . LEU A 1 188 ? -13.976 9.784 26.130 1.00 90.56 188 LEU A N 1
ATOM 1471 C CA . LEU A 1 188 ? -13.352 10.554 25.052 1.00 90.56 188 LEU A CA 1
ATOM 1472 C C . LEU A 1 188 ? -14.015 10.233 23.709 1.00 90.56 188 LEU A C 1
ATOM 1474 O O . LEU A 1 188 ? -14.227 9.061 23.377 1.00 90.56 188 LEU A O 1
ATOM 1478 N N . ILE A 1 189 ? -14.311 11.271 22.924 1.00 92.56 189 ILE A N 1
ATOM 1479 C CA . ILE A 1 189 ? -14.991 11.167 21.628 1.00 92.56 189 ILE A CA 1
ATOM 1480 C C . ILE A 1 189 ? -13.952 11.159 20.508 1.00 92.56 189 ILE A C 1
ATOM 1482 O O . ILE A 1 189 ? -13.108 12.049 20.426 1.00 92.56 189 ILE A O 1
ATOM 1486 N N . HIS A 1 190 ? -14.028 10.169 19.619 1.00 94.62 190 HIS A N 1
ATOM 1487 C CA . HIS A 1 190 ? -13.087 10.000 18.516 1.00 94.62 190 HIS A CA 1
ATOM 1488 C C . HIS A 1 190 ? -13.797 9.997 17.163 1.00 94.62 190 HIS A C 1
ATOM 1490 O O . HIS A 1 190 ? -14.810 9.316 16.983 1.00 94.62 190 HIS A O 1
ATOM 1496 N N . LYS A 1 191 ? -13.209 10.695 16.187 1.00 95.81 191 LYS A N 1
ATOM 1497 C CA . LYS A 1 191 ? -13.563 10.623 14.765 1.00 95.81 191 LYS A CA 1
ATOM 1498 C C . LYS A 1 191 ? -12.372 10.095 13.973 1.00 95.81 191 LYS A C 1
ATOM 1500 O O . LYS A 1 191 ? -11.238 10.476 14.250 1.00 95.81 191 LYS A O 1
ATOM 1505 N N . PHE A 1 192 ? -12.607 9.233 12.987 1.00 96.69 192 PHE A N 1
ATOM 1506 C CA . PHE A 1 192 ? -11.525 8.545 12.280 1.00 96.69 192 PHE A CA 1
ATOM 1507 C C . PHE A 1 192 ? -11.370 8.991 10.830 1.00 96.69 192 PHE A C 1
ATOM 1509 O O . PHE A 1 192 ? -12.351 9.123 10.101 1.00 96.69 192 PHE A O 1
ATOM 1516 N N . SER A 1 193 ? -10.113 9.101 10.405 1.00 96.31 193 SER A N 1
ATOM 1517 C CA . SER A 1 193 ? -9.712 9.179 9.001 1.00 96.31 193 SER A CA 1
ATOM 1518 C C . SER A 1 193 ? -8.832 7.978 8.672 1.00 96.31 193 SER A C 1
ATOM 1520 O O . SER A 1 193 ? -7.765 7.803 9.266 1.00 96.31 193 SER A O 1
ATOM 1522 N N . PHE A 1 194 ? -9.280 7.146 7.732 1.00 97.00 194 PHE A N 1
ATOM 1523 C CA . PHE A 1 194 ? -8.593 5.915 7.344 1.00 97.00 194 PHE A CA 1
ATOM 1524 C C . PHE A 1 194 ? -7.849 6.059 6.017 1.00 97.00 194 PHE A C 1
ATOM 1526 O O . PHE A 1 194 ? -8.364 6.648 5.066 1.00 97.00 194 PHE A O 1
ATOM 1533 N N . PHE A 1 195 ? -6.663 5.454 5.954 1.00 96.81 195 PHE A N 1
ATOM 1534 C CA . PHE A 1 195 ? -5.813 5.402 4.770 1.00 96.81 195 PHE A CA 1
ATOM 1535 C C . PHE A 1 195 ? -5.303 3.975 4.520 1.00 96.81 195 PHE A C 1
ATOM 1537 O O . PHE A 1 195 ? -4.323 3.541 5.136 1.00 96.81 195 PHE A O 1
ATOM 1544 N N . ASN A 1 196 ? -5.927 3.264 3.576 1.00 94.69 196 ASN A N 1
ATOM 1545 C CA . ASN A 1 196 ? -5.566 1.887 3.201 1.00 94.69 196 ASN A CA 1
ATOM 1546 C C . ASN A 1 196 ? -4.402 1.908 2.226 1.00 94.69 196 ASN A C 1
ATOM 1548 O O . ASN A 1 196 ? -4.557 1.693 1.027 1.00 94.69 196 ASN A O 1
ATOM 1552 N N . SER A 1 197 ? -3.254 2.254 2.787 1.00 91.56 197 SER A N 1
ATOM 1553 C CA . SER A 1 197 ? -2.005 2.569 2.101 1.00 91.56 197 SER A CA 1
ATOM 1554 C C . SER A 1 197 ? -0.989 1.435 2.199 1.00 91.56 197 SER A C 1
ATOM 1556 O O . SER A 1 197 ? -0.054 1.369 1.402 1.00 91.56 197 SER A O 1
ATOM 1558 N N . MET A 1 198 ? -1.198 0.477 3.111 1.00 92.94 198 MET A N 1
ATOM 1559 C CA . MET A 1 198 ? -0.373 -0.730 3.206 1.00 92.94 198 MET A CA 1
ATOM 1560 C C . MET A 1 198 ? -0.826 -1.820 2.222 1.00 92.94 198 MET A C 1
ATOM 1562 O O . MET A 1 198 ? -0.898 -2.989 2.594 1.00 92.94 198 MET A O 1
ATOM 1566 N N . VAL A 1 199 ? -1.176 -1.440 0.992 1.00 91.44 199 VAL A N 1
ATOM 1567 C CA . VAL A 1 199 ? -1.566 -2.357 -0.087 1.00 91.44 199 VAL A CA 1
ATOM 1568 C C . VAL A 1 199 ? -0.687 -2.113 -1.301 1.00 91.44 199 VAL A C 1
ATOM 1570 O O . VAL A 1 199 ? -0.501 -0.977 -1.742 1.00 91.44 199 VAL A O 1
ATOM 1573 N N . ASP A 1 200 ? -0.120 -3.185 -1.840 1.00 91.94 200 ASP A N 1
ATOM 1574 C CA . ASP A 1 200 ? 0.671 -3.106 -3.059 1.00 91.94 200 ASP A CA 1
ATOM 1575 C C . ASP A 1 200 ? -0.230 -2.920 -4.300 1.00 91.94 200 ASP A C 1
ATOM 1577 O O . ASP A 1 200 ? -1.459 -3.031 -4.253 1.00 91.94 200 ASP A O 1
ATOM 1581 N N . GLU A 1 201 ? 0.380 -2.624 -5.449 1.00 93.19 201 GLU A N 1
ATOM 1582 C CA . GLU A 1 201 ? -0.339 -2.411 -6.714 1.00 93.19 201 GLU A CA 1
ATOM 1583 C C . GLU A 1 201 ? -1.211 -3.613 -7.111 1.00 93.19 201 GLU A C 1
ATOM 1585 O O . GLU A 1 201 ? -2.302 -3.445 -7.670 1.00 93.19 201 GLU A O 1
ATOM 1590 N N . LYS A 1 202 ? -0.725 -4.836 -6.861 1.00 92.06 202 LYS A N 1
ATOM 1591 C CA . LYS A 1 202 ? -1.445 -6.064 -7.201 1.00 92.06 202 LYS A CA 1
ATOM 1592 C C . LYS A 1 202 ? -2.714 -6.168 -6.362 1.00 92.06 202 LYS A C 1
ATOM 1594 O O . LYS A 1 202 ? -3.792 -6.423 -6.913 1.00 92.06 202 LYS A O 1
ATOM 1599 N N . ARG A 1 203 ? -2.582 -5.940 -5.056 1.00 92.06 203 ARG A N 1
ATOM 1600 C CA . ARG A 1 203 ? -3.675 -5.985 -4.103 1.00 92.06 203 ARG A CA 1
ATOM 1601 C C . ARG A 1 203 ? -4.686 -4.892 -4.379 1.00 92.06 203 ARG A C 1
ATOM 1603 O O . ARG A 1 203 ? -5.861 -5.219 -4.516 1.00 92.06 203 ARG A O 1
ATOM 1610 N N . ASP A 1 204 ? -4.252 -3.642 -4.525 1.00 93.81 204 ASP A N 1
ATOM 1611 C CA . ASP A 1 204 ? -5.141 -2.507 -4.794 1.00 93.81 204 ASP A CA 1
ATOM 1612 C C . ASP A 1 204 ? -5.997 -2.760 -6.040 1.00 93.81 204 ASP A C 1
ATOM 1614 O O . ASP A 1 204 ? -7.215 -2.613 -5.996 1.00 93.81 204 ASP A O 1
ATOM 1618 N N . ARG A 1 205 ? -5.409 -3.258 -7.134 1.00 94.06 205 ARG A N 1
ATOM 1619 C CA . ARG A 1 205 ? -6.179 -3.566 -8.349 1.00 94.06 205 ARG A CA 1
ATOM 1620 C C . ARG A 1 205 ? -7.260 -4.612 -8.112 1.00 94.06 205 ARG A C 1
ATOM 1622 O O . ARG A 1 205 ? -8.412 -4.366 -8.455 1.00 94.06 205 ARG A O 1
ATOM 1629 N N . GLY A 1 206 ? -6.919 -5.748 -7.505 1.00 91.31 206 GLY A N 1
ATOM 1630 C CA . GLY A 1 206 ? -7.911 -6.782 -7.195 1.00 91.31 206 GLY A CA 1
ATOM 1631 C C . GLY A 1 206 ? -8.987 -6.284 -6.226 1.00 91.31 206 GLY A C 1
ATOM 1632 O O . GLY A 1 206 ? -10.167 -6.584 -6.389 1.00 91.31 206 GLY A O 1
ATOM 1633 N N . TYR A 1 207 ? -8.583 -5.472 -5.252 1.00 88.56 207 TYR A N 1
ATOM 1634 C CA . TYR A 1 207 ? -9.444 -4.949 -4.199 1.00 88.56 207 TYR A CA 1
ATOM 1635 C C . TYR A 1 207 ? -10.400 -3.851 -4.676 1.00 88.56 207 TYR A C 1
ATOM 1637 O O . TYR A 1 207 ? -11.553 -3.775 -4.248 1.00 88.56 207 TYR A O 1
ATOM 1645 N N . SER A 1 208 ? -9.931 -3.034 -5.612 1.00 91.94 208 SER A N 1
ATOM 1646 C CA . SER A 1 208 ? -10.659 -1.943 -6.256 1.00 91.94 208 SER A CA 1
ATOM 1647 C C . SER A 1 208 ? -11.407 -2.393 -7.518 1.00 91.94 208 SER A C 1
ATOM 1649 O O . SER A 1 208 ? -11.956 -1.557 -8.226 1.00 91.94 208 SER A O 1
ATOM 1651 N N . GLY A 1 209 ? -11.434 -3.696 -7.825 1.00 93.12 209 GLY A N 1
ATOM 1652 C CA . GLY A 1 209 ? -12.157 -4.232 -8.983 1.00 93.12 209 GLY A CA 1
ATOM 1653 C C . GLY A 1 209 ? -11.539 -3.862 -10.336 1.00 93.12 209 GLY A C 1
ATOM 1654 O O . GLY A 1 209 ? -12.219 -3.888 -11.359 1.00 93.12 209 GLY A O 1
ATOM 1655 N N . LEU A 1 210 ? -10.254 -3.516 -10.361 1.00 95.38 210 LEU A N 1
ATOM 1656 C CA . LEU A 1 210 ? -9.513 -3.115 -11.551 1.00 95.38 210 LEU A CA 1
ATOM 1657 C C . LEU A 1 210 ? -8.798 -4.310 -12.199 1.00 95.38 210 LEU A C 1
ATOM 1659 O O . LEU A 1 210 ? -8.490 -5.330 -11.580 1.00 95.38 210 LEU A O 1
ATOM 1663 N N . GLN A 1 211 ? -8.493 -4.176 -13.484 1.00 94.62 211 GLN A N 1
ATOM 1664 C CA . GLN A 1 211 ? -7.639 -5.098 -14.221 1.00 94.62 211 GLN A CA 1
ATOM 1665 C C . GLN A 1 211 ? -6.228 -5.112 -13.619 1.00 94.62 211 GLN A C 1
ATOM 1667 O O . GLN A 1 211 ? -5.769 -4.109 -13.075 1.00 94.62 211 GLN A O 1
ATOM 1672 N N . GLY A 1 212 ? -5.523 -6.240 -13.744 1.00 92.75 212 GLY A N 1
ATOM 1673 C CA . GLY A 1 212 ? -4.172 -6.418 -13.199 1.00 92.75 212 GLY A CA 1
ATOM 1674 C C . GLY A 1 212 ? -3.128 -5.451 -13.777 1.00 92.75 212 GLY A C 1
ATOM 1675 O O . GLY A 1 212 ? -3.393 -4.701 -14.716 1.00 92.75 212 GLY A O 1
ATOM 1676 N N . SER A 1 213 ? -1.911 -5.488 -13.232 1.00 89.38 213 SER A N 1
ATOM 1677 C CA . SER A 1 213 ? -0.826 -4.547 -13.562 1.00 89.38 213 SER A CA 1
ATOM 1678 C C . SER A 1 213 ? -0.421 -4.529 -15.045 1.00 89.38 213 SER A C 1
ATOM 1680 O O . SER A 1 213 ? 0.087 -3.517 -15.525 1.00 89.38 213 SER A O 1
ATOM 1682 N N . GLY A 1 214 ? -0.690 -5.609 -15.787 1.00 90.44 214 GLY A N 1
ATOM 1683 C CA . GLY A 1 214 ? -0.481 -5.706 -17.236 1.00 90.44 214 GLY A CA 1
ATOM 1684 C C . GLY A 1 214 ? -1.519 -4.979 -18.102 1.00 90.44 214 GLY A C 1
ATOM 1685 O O . GLY A 1 214 ? -1.357 -4.948 -19.317 1.00 90.44 214 GLY A O 1
ATOM 1686 N N . SER A 1 215 ? -2.566 -4.388 -17.515 1.00 91.75 215 SER A N 1
ATOM 1687 C CA . SER A 1 215 ? -3.606 -3.655 -18.252 1.00 91.75 215 SER A CA 1
ATOM 1688 C C . SER A 1 215 ? -3.038 -2.506 -19.101 1.00 91.75 215 SER A C 1
ATOM 1690 O O . SER A 1 215 ? -1.947 -1.985 -18.842 1.00 91.75 215 SER A O 1
ATOM 1692 N N . ASN A 1 216 ? -3.814 -2.083 -20.107 1.00 92.56 216 ASN A N 1
ATOM 1693 C CA . ASN A 1 216 ? -3.587 -0.818 -20.803 1.00 92.56 216 ASN A CA 1
ATOM 1694 C C . ASN A 1 216 ? -3.737 0.381 -19.851 1.00 92.56 216 ASN A C 1
ATOM 1696 O O . ASN A 1 216 ? -3.044 1.376 -20.027 1.00 92.56 216 ASN A O 1
ATOM 1700 N N . TYR A 1 217 ? -4.597 0.275 -18.833 1.00 94.00 217 TYR A N 1
ATOM 1701 C CA . TYR A 1 217 ? -4.779 1.300 -17.807 1.00 94.00 217 TYR A CA 1
ATOM 1702 C C . TYR A 1 217 ? -3.807 1.068 -16.646 1.00 94.00 217 TYR A C 1
ATOM 1704 O O . TYR A 1 217 ? -3.915 0.114 -15.864 1.00 94.00 217 TYR A O 1
ATOM 1712 N N . LEU A 1 218 ? -2.820 1.951 -16.547 1.00 93.19 218 LEU A N 1
ATOM 1713 C CA . LEU A 1 218 ? -1.652 1.800 -15.670 1.00 93.19 218 LEU A CA 1
ATOM 1714 C C . LEU A 1 218 ? -1.858 2.314 -14.245 1.00 93.19 218 LEU A C 1
ATOM 1716 O O . LEU A 1 218 ? -1.106 1.917 -13.359 1.00 93.19 218 LEU A O 1
ATOM 1720 N N . CYS A 1 219 ? -2.855 3.162 -14.007 1.00 95.56 219 CYS A N 1
ATOM 1721 C CA . CYS A 1 219 ? -3.041 3.809 -12.716 1.00 95.56 219 CYS A CA 1
ATOM 1722 C C . CYS A 1 219 ? -4.302 3.307 -12.001 1.00 95.56 219 CYS A C 1
ATOM 1724 O O . CYS A 1 219 ? -5.315 2.987 -12.627 1.00 95.56 219 CYS A O 1
ATOM 1726 N N . THR A 1 220 ? -4.232 3.242 -10.671 1.00 95.75 220 THR A N 1
ATOM 1727 C CA . THR A 1 220 ? -5.392 2.999 -9.799 1.00 95.75 220 THR A CA 1
ATOM 1728 C C . THR A 1 220 ? -6.021 4.304 -9.293 1.00 95.75 220 THR A C 1
ATOM 1730 O O . THR A 1 220 ? -7.115 4.267 -8.745 1.00 95.75 220 THR A O 1
ATOM 1733 N N . LEU A 1 221 ? -5.368 5.450 -9.531 1.00 96.06 221 LEU A N 1
ATOM 1734 C CA . LEU A 1 221 ? -5.795 6.788 -9.095 1.00 96.06 221 LEU A CA 1
ATOM 1735 C C . LEU A 1 221 ? -6.429 7.627 -10.221 1.00 96.06 221 LEU A C 1
ATOM 1737 O O . LEU A 1 221 ? -7.212 8.534 -9.948 1.00 96.06 221 LEU A O 1
ATOM 1741 N N . CYS A 1 222 ? -6.099 7.332 -11.481 1.00 95.62 222 CYS A N 1
ATOM 1742 C CA . CYS A 1 222 ? -6.610 8.040 -12.655 1.00 95.62 222 CYS A CA 1
ATOM 1743 C C . CYS A 1 222 ? -6.798 7.097 -13.855 1.00 95.62 222 CYS A C 1
ATOM 1745 O O . CYS A 1 222 ? -6.409 5.928 -13.807 1.00 95.62 222 CYS A O 1
ATOM 1747 N N . ASP A 1 223 ? -7.333 7.626 -14.955 1.00 93.81 223 ASP A N 1
ATOM 1748 C CA . ASP A 1 223 ? -7.662 6.867 -16.172 1.00 93.81 223 ASP A CA 1
ATOM 1749 C C . ASP A 1 223 ? -6.539 6.821 -17.228 1.00 93.81 223 ASP A C 1
ATOM 1751 O O . ASP A 1 223 ? -6.788 6.581 -18.412 1.00 93.81 223 ASP A O 1
ATOM 1755 N N . ALA A 1 224 ? -5.282 7.033 -16.829 1.00 95.12 224 ALA A N 1
ATOM 1756 C CA . ALA A 1 224 ? -4.155 7.009 -17.757 1.00 95.12 224 ALA A CA 1
ATOM 1757 C C . ALA A 1 224 ? -3.982 5.633 -18.432 1.00 95.12 224 ALA A C 1
ATOM 1759 O O . ALA A 1 224 ? -3.872 4.594 -17.768 1.00 95.12 224 ALA A O 1
ATOM 1760 N N . SER A 1 225 ? -3.891 5.644 -19.764 1.00 94.12 225 SER A N 1
ATOM 1761 C CA . SER A 1 225 ? -3.479 4.505 -20.588 1.00 94.12 225 SER A CA 1
ATOM 1762 C C . SER A 1 225 ? -1.968 4.512 -20.828 1.00 94.12 225 SER A C 1
ATOM 1764 O O . SER A 1 225 ? -1.329 5.557 -20.713 1.00 94.12 225 SER A O 1
ATOM 1766 N N . ARG A 1 226 ? -1.367 3.368 -21.183 1.00 92.62 226 ARG A N 1
ATOM 1767 C CA . ARG A 1 226 ? 0.093 3.267 -21.398 1.00 92.62 226 ARG A CA 1
ATOM 1768 C C . ARG A 1 226 ? 0.616 4.276 -22.418 1.00 92.62 226 ARG A C 1
ATOM 1770 O O . ARG A 1 226 ? 1.746 4.735 -22.284 1.00 92.62 226 ARG A O 1
ATOM 1777 N N . GLN A 1 227 ? -0.213 4.606 -23.403 1.00 92.31 227 GLN A N 1
ATOM 1778 C CA . GLN A 1 227 ? 0.063 5.622 -24.407 1.00 92.31 227 GLN A CA 1
ATOM 1779 C C . GLN A 1 227 ? -0.124 7.036 -23.836 1.00 92.31 227 GLN A C 1
ATOM 1781 O O . GLN A 1 227 ? 0.828 7.817 -23.795 1.00 92.31 227 GLN A O 1
ATOM 1786 N N . SER A 1 228 ? -1.311 7.339 -23.300 1.00 94.62 228 SER A N 1
ATOM 1787 C CA . SER A 1 228 ? -1.634 8.686 -22.810 1.00 94.62 228 SER A CA 1
ATOM 1788 C C . SER A 1 228 ? -0.783 9.122 -21.612 1.00 94.62 228 SER A C 1
ATOM 1790 O O . SER A 1 228 ? -0.556 10.312 -21.434 1.00 94.62 228 SER A O 1
ATOM 1792 N N . ALA A 1 229 ? -0.260 8.187 -20.811 1.00 94.12 229 ALA A N 1
ATOM 1793 C CA . ALA A 1 229 ? 0.658 8.494 -19.711 1.00 94.12 229 ALA A CA 1
ATOM 1794 C C . ALA A 1 229 ? 1.961 9.165 -20.168 1.00 94.12 229 ALA A C 1
ATOM 1796 O O . ALA A 1 229 ? 2.566 9.883 -19.378 1.00 94.12 229 ALA A O 1
ATOM 1797 N N . LYS A 1 230 ? 2.395 8.919 -21.412 1.00 93.25 230 LYS A N 1
ATOM 1798 C CA . LYS A 1 230 ? 3.547 9.595 -22.021 1.00 93.25 230 LYS A CA 1
ATOM 1799 C C . LYS A 1 230 ? 3.115 10.844 -22.792 1.00 93.25 230 LYS A C 1
ATOM 1801 O O . LYS A 1 230 ? 3.704 11.901 -22.611 1.00 93.25 230 LYS A O 1
ATOM 1806 N N . GLU A 1 231 ? 2.075 10.733 -23.621 1.00 94.19 231 GLU A N 1
ATOM 1807 C CA . GLU A 1 231 ? 1.612 11.834 -24.487 1.00 94.19 231 GLU A CA 1
ATOM 1808 C C . GLU A 1 231 ? 1.071 13.036 -23.701 1.00 94.19 231 GLU A C 1
ATOM 1810 O O . GLU A 1 231 ? 1.243 14.177 -24.119 1.00 94.19 231 GLU A O 1
ATOM 1815 N N . CYS A 1 232 ? 0.440 12.791 -22.552 1.00 95.38 232 CYS A N 1
ATOM 1816 C CA . CYS A 1 232 ? -0.189 13.815 -21.719 1.00 95.38 232 CYS A CA 1
ATOM 1817 C C . CYS A 1 232 ? 0.561 14.007 -20.389 1.00 95.38 232 CYS A C 1
ATOM 1819 O O . CYS A 1 232 ? -0.063 14.232 -19.347 1.00 95.38 232 CYS A O 1
ATOM 1821 N N . LEU A 1 233 ? 1.892 13.875 -20.406 1.00 96.06 233 LEU A N 1
ATOM 1822 C CA . LEU A 1 233 ? 2.745 14.034 -19.226 1.00 96.06 233 LEU A CA 1
ATOM 1823 C C . LEU A 1 233 ? 2.445 15.349 -18.484 1.00 96.06 233 LEU A C 1
ATOM 1825 O O . LEU A 1 233 ? 2.413 16.424 -19.077 1.00 96.06 233 LEU A O 1
ATOM 1829 N N . GLY A 1 234 ? 2.252 15.257 -17.173 1.00 94.62 234 GLY A N 1
ATOM 1830 C CA . GLY A 1 234 ? 2.004 16.375 -16.269 1.00 94.62 234 GLY A CA 1
ATOM 1831 C C . GLY A 1 234 ? 0.538 16.779 -16.118 1.00 94.62 234 GLY A C 1
ATOM 1832 O O . GLY A 1 234 ? 0.242 17.618 -15.269 1.00 94.62 234 GLY A O 1
ATOM 1833 N N . THR A 1 235 ? -0.377 16.199 -16.900 1.00 96.12 235 THR A N 1
ATOM 1834 C CA . THR A 1 235 ? -1.792 16.618 -16.933 1.00 96.12 235 THR A CA 1
ATOM 1835 C C . THR A 1 235 ? -2.706 15.811 -16.014 1.00 96.12 235 THR A C 1
ATOM 1837 O O . THR A 1 235 ? -3.857 16.194 -15.805 1.00 96.12 235 THR A O 1
ATOM 1840 N N . PHE A 1 236 ? -2.231 14.690 -15.466 1.00 96.81 236 PHE A N 1
ATOM 1841 C CA . PHE A 1 236 ? -3.092 13.780 -14.722 1.00 96.81 236 PHE A CA 1
ATOM 1842 C C . PHE A 1 236 ? -3.281 14.245 -13.280 1.00 96.81 236 PHE A C 1
ATOM 1844 O O . PHE A 1 236 ? -2.329 14.615 -12.589 1.00 96.81 236 PHE A O 1
ATOM 1851 N N . THR A 1 237 ? -4.526 14.149 -12.827 1.00 95.62 237 THR A N 1
ATOM 1852 C CA . THR A 1 237 ? -4.944 14.323 -11.437 1.00 95.62 237 THR A CA 1
ATOM 1853 C C . THR A 1 237 ? -5.621 13.049 -10.944 1.00 95.62 237 THR A C 1
ATOM 1855 O O . THR A 1 237 ? -6.011 12.181 -11.734 1.00 95.62 237 THR A O 1
ATOM 1858 N N . ILE A 1 238 ? -5.758 12.919 -9.628 1.00 95.50 238 ILE A N 1
ATOM 1859 C CA . ILE A 1 238 ? -6.531 11.843 -9.008 1.00 95.50 238 ILE A CA 1
ATOM 1860 C C . ILE A 1 238 ? -8.013 12.125 -9.261 1.00 95.50 238 ILE A C 1
ATOM 1862 O O . ILE A 1 238 ? -8.592 13.015 -8.641 1.00 95.50 238 ILE A O 1
ATOM 1866 N N . ASN A 1 239 ? -8.609 11.394 -10.202 1.00 91.31 239 ASN A N 1
ATOM 1867 C CA . ASN A 1 239 ? -9.980 11.622 -10.666 1.00 91.31 239 ASN A CA 1
ATOM 1868 C C . ASN A 1 239 ? -10.859 10.366 -10.668 1.00 91.31 239 ASN A C 1
ATOM 1870 O O . ASN A 1 239 ? -12.055 10.465 -10.931 1.00 91.31 239 ASN A O 1
ATOM 1874 N N . ARG A 1 240 ? -10.296 9.197 -10.354 1.00 93.12 240 ARG A N 1
ATOM 1875 C CA . ARG A 1 240 ? -11.076 7.968 -10.216 1.00 93.12 240 ARG A CA 1
ATOM 1876 C C . ARG A 1 240 ? -11.876 7.994 -8.913 1.00 93.12 240 ARG A C 1
ATOM 1878 O O . ARG A 1 240 ? -11.349 8.394 -7.877 1.00 93.12 240 ARG A O 1
ATOM 1885 N N . SER A 1 241 ? -13.113 7.501 -8.958 1.00 93.94 241 SER A N 1
ATOM 1886 C CA . SER A 1 241 ? -13.965 7.324 -7.773 1.00 93.94 241 SER A CA 1
ATOM 1887 C C . SER A 1 241 ? -14.521 5.906 -7.672 1.00 93.94 241 SER A C 1
ATOM 1889 O O . SER A 1 241 ? -14.665 5.208 -8.683 1.00 93.94 241 SER A O 1
ATOM 1891 N N . ILE A 1 242 ? -14.869 5.467 -6.458 1.00 93.00 242 ILE A N 1
ATOM 1892 C CA . ILE A 1 242 ? -15.537 4.167 -6.279 1.00 93.00 242 ILE A CA 1
ATOM 1893 C C . ILE A 1 242 ? -16.902 4.150 -6.961 1.00 93.00 242 ILE A C 1
ATOM 1895 O O . ILE A 1 242 ? -17.248 3.156 -7.598 1.00 93.00 242 ILE A O 1
ATOM 1899 N N . ALA A 1 243 ? -17.669 5.237 -6.850 1.00 94.88 243 ALA A N 1
ATOM 1900 C CA . ALA A 1 243 ? -18.997 5.330 -7.450 1.00 94.88 243 ALA A CA 1
ATOM 1901 C C . ALA A 1 243 ? -18.948 5.104 -8.970 1.00 94.88 243 ALA A C 1
ATOM 1903 O O . ALA A 1 243 ? -19.725 4.309 -9.499 1.00 94.88 243 ALA A O 1
ATOM 1904 N N . GLU A 1 244 ? -17.983 5.726 -9.655 1.00 94.75 244 GLU A N 1
ATOM 1905 C CA . GLU A 1 244 ? -17.748 5.499 -11.084 1.00 94.75 244 GLU A CA 1
ATOM 1906 C C . GLU A 1 244 ? -17.353 4.040 -11.360 1.00 94.75 244 GLU A C 1
ATOM 1908 O O . GLU A 1 244 ? -17.897 3.413 -12.268 1.00 94.75 244 GLU A O 1
ATOM 1913 N N . CYS A 1 245 ? -16.464 3.453 -10.551 1.00 95.25 245 CYS A N 1
ATOM 1914 C CA . CYS A 1 245 ? -16.053 2.057 -10.727 1.00 95.25 245 CYS A CA 1
ATOM 1915 C C . CYS A 1 245 ? -17.232 1.082 -10.579 1.00 95.25 245 CYS A C 1
ATOM 1917 O O . CYS A 1 245 ? -17.343 0.135 -11.359 1.00 95.25 245 CYS A O 1
ATOM 1919 N N . ILE A 1 246 ? -18.135 1.321 -9.622 1.00 96.38 246 ILE A N 1
ATOM 1920 C CA . ILE A 1 246 ? -19.359 0.528 -9.443 1.00 96.38 246 ILE A CA 1
ATOM 1921 C C . ILE A 1 246 ? -20.248 0.651 -10.681 1.00 96.38 246 ILE A C 1
ATOM 1923 O O . ILE A 1 246 ? -20.637 -0.372 -11.246 1.00 96.38 246 ILE A O 1
ATOM 1927 N N . GLN A 1 247 ? -20.521 1.874 -11.142 1.00 95.81 247 GLN A N 1
ATOM 1928 C CA . GLN A 1 247 ? -21.356 2.119 -12.323 1.00 95.81 247 GLN A CA 1
ATOM 1929 C C . GLN A 1 247 ? -20.797 1.436 -13.574 1.00 95.81 247 GLN A C 1
ATOM 1931 O O . GLN A 1 247 ? -21.537 0.757 -14.286 1.00 95.81 247 GLN A O 1
ATOM 1936 N N . ILE A 1 248 ? -19.487 1.552 -13.809 1.00 95.56 248 ILE A N 1
ATOM 1937 C CA . ILE A 1 248 ? -18.822 0.877 -14.924 1.00 95.56 248 ILE A CA 1
ATOM 1938 C C . ILE A 1 248 ? -18.932 -0.640 -14.761 1.00 95.56 248 ILE A C 1
ATOM 1940 O O . ILE A 1 248 ? -19.269 -1.327 -15.720 1.00 95.56 248 ILE A O 1
ATOM 1944 N N . SER A 1 249 ? -18.697 -1.185 -13.564 1.00 95.88 249 SER A N 1
ATOM 1945 C CA . SER A 1 249 ? -18.782 -2.634 -13.342 1.00 95.88 249 SER A CA 1
ATOM 1946 C C . SER A 1 249 ? -20.182 -3.195 -13.626 1.00 95.88 249 SER A C 1
ATOM 1948 O O . SER A 1 249 ? -20.299 -4.242 -14.263 1.00 95.88 249 SER A O 1
ATOM 1950 N N . GLU A 1 250 ? -21.240 -2.472 -13.245 1.00 96.06 250 GLU A N 1
ATOM 1951 C CA . GLU A 1 250 ? -22.625 -2.853 -13.534 1.00 96.06 250 GLU A CA 1
ATOM 1952 C C . GLU A 1 250 ? -22.955 -2.718 -15.023 1.00 96.06 250 GLU A C 1
ATOM 1954 O O . GLU A 1 250 ? -23.575 -3.613 -15.600 1.00 96.06 250 GLU A O 1
ATOM 1959 N N . PHE A 1 251 ? -22.481 -1.652 -15.675 1.00 95.62 251 PHE A N 1
ATOM 1960 C CA . PHE A 1 251 ? -22.618 -1.485 -17.120 1.00 95.62 251 PHE A CA 1
ATOM 1961 C C . PHE A 1 251 ? -21.954 -2.635 -17.888 1.00 95.62 251 PHE A C 1
ATOM 1963 O O . PHE A 1 251 ? -22.567 -3.202 -18.790 1.00 95.62 251 PHE A O 1
ATOM 1970 N N . LEU A 1 252 ? -20.733 -3.024 -17.502 1.00 95.12 252 LEU A N 1
ATOM 1971 C CA . LEU A 1 252 ? -20.011 -4.149 -18.103 1.00 95.12 252 LEU A CA 1
ATOM 1972 C C . LEU A 1 252 ? -20.722 -5.487 -17.861 1.00 95.12 252 LEU A C 1
ATOM 1974 O O . LEU A 1 252 ? -20.714 -6.346 -18.740 1.00 95.12 252 LEU A O 1
ATOM 1978 N N . ARG A 1 253 ? -21.336 -5.669 -16.684 1.00 94.56 253 ARG A N 1
ATOM 1979 C CA . ARG A 1 253 ? -22.065 -6.891 -16.314 1.00 94.56 253 ARG A CA 1
ATOM 1980 C C . ARG A 1 253 ? -23.368 -7.051 -17.097 1.00 94.56 253 ARG A C 1
ATOM 1982 O O . ARG A 1 253 ? -23.685 -8.159 -17.516 1.00 94.56 253 ARG A O 1
ATOM 1989 N N . VAL A 1 254 ? -24.135 -5.970 -17.245 1.00 95.25 254 VAL A N 1
ATOM 1990 C CA . VAL A 1 254 ? -25.449 -5.988 -17.909 1.00 95.25 254 VAL A CA 1
ATOM 1991 C C . VAL A 1 254 ? -25.315 -5.869 -19.428 1.00 95.25 254 VAL A C 1
ATOM 1993 O O . VAL A 1 254 ? -26.106 -6.466 -20.149 1.00 95.25 254 VAL A O 1
ATOM 1996 N N . ASN A 1 255 ? -24.327 -5.110 -19.912 1.00 95.44 255 ASN A N 1
ATOM 1997 C CA . ASN A 1 255 ? -24.149 -4.740 -21.319 1.00 95.44 255 ASN A CA 1
ATOM 1998 C C . ASN A 1 255 ? -25.472 -4.309 -21.995 1.00 95.44 255 ASN A C 1
ATOM 2000 O O . ASN A 1 255 ? -25.904 -4.921 -22.975 1.00 95.44 255 ASN A O 1
ATOM 2004 N N . PRO A 1 256 ? -26.144 -3.256 -21.488 1.00 95.06 256 PRO A N 1
ATOM 2005 C CA . PRO A 1 256 ? -27.494 -2.894 -21.932 1.00 95.06 256 PRO A CA 1
ATOM 2006 C C . PRO A 1 256 ? -27.560 -2.476 -23.408 1.00 95.06 256 PRO A C 1
ATOM 2008 O O . PRO A 1 256 ? -28.614 -2.559 -24.029 1.00 95.06 256 PRO A O 1
ATOM 2011 N N . GLN A 1 257 ? -26.438 -2.024 -23.970 1.00 93.94 257 GLN A N 1
ATOM 2012 C CA . GLN A 1 257 ? -26.315 -1.585 -25.362 1.00 93.94 257 GLN A CA 1
ATOM 2013 C C . GLN A 1 257 ? -25.853 -2.708 -26.306 1.00 93.94 257 GLN A C 1
ATOM 2015 O O . GLN A 1 257 ? -25.658 -2.452 -27.490 1.00 93.94 257 GLN A O 1
ATOM 2020 N N . ASN A 1 258 ? -25.667 -3.932 -25.793 1.00 94.31 258 ASN A N 1
ATOM 2021 C CA . ASN A 1 258 ? -25.143 -5.081 -26.533 1.00 94.31 258 ASN A CA 1
ATOM 2022 C C . ASN A 1 258 ? -23.868 -4.748 -27.333 1.00 94.31 258 ASN A C 1
ATOM 2024 O O . ASN A 1 258 ? -23.713 -5.122 -28.496 1.00 94.31 258 ASN A O 1
ATOM 2028 N N . LEU A 1 259 ? -22.970 -3.989 -26.700 1.00 95.81 259 LEU A N 1
ATOM 2029 C CA . LEU A 1 259 ? -21.701 -3.579 -27.284 1.00 95.81 259 LEU A CA 1
ATOM 2030 C C . LEU A 1 259 ? -20.797 -4.790 -27.504 1.00 95.81 259 LEU A C 1
ATOM 2032 O O . LEU A 1 259 ? -20.836 -5.766 -26.746 1.00 95.81 259 LEU A O 1
ATOM 2036 N N . SER A 1 260 ? -19.924 -4.687 -28.503 1.00 95.06 260 SER A N 1
ATOM 2037 C CA . SER A 1 260 ? -18.865 -5.667 -28.721 1.00 95.06 260 SER A CA 1
ATOM 2038 C C . SER A 1 260 ? -17.830 -5.642 -27.589 1.00 95.06 260 SER A C 1
ATOM 2040 O O . SER A 1 260 ? -17.665 -4.652 -26.871 1.00 95.06 260 SER A O 1
ATOM 2042 N N . GLU A 1 261 ? -17.046 -6.715 -27.463 1.00 91.44 261 GLU A N 1
ATOM 2043 C CA . GLU A 1 261 ? -15.986 -6.811 -26.451 1.00 91.44 261 GLU A CA 1
ATOM 2044 C C . GLU A 1 261 ? -14.970 -5.654 -26.542 1.00 91.44 261 GLU A C 1
ATOM 2046 O O . GLU A 1 261 ? -14.503 -5.141 -25.524 1.00 91.44 261 GLU A O 1
ATOM 2051 N N . ASN A 1 262 ? -14.639 -5.202 -27.756 1.00 90.88 262 ASN A N 1
ATOM 2052 C CA . ASN A 1 262 ? -13.687 -4.108 -27.965 1.00 90.88 262 ASN A CA 1
ATOM 2053 C C . ASN A 1 262 ? -14.246 -2.752 -27.523 1.00 90.88 262 ASN A C 1
ATOM 2055 O O . ASN A 1 262 ? -13.504 -1.920 -26.999 1.00 90.88 262 ASN A O 1
ATOM 2059 N N . GLU A 1 263 ? -15.543 -2.526 -27.714 1.00 92.81 263 GLU A N 1
ATOM 2060 C CA . GLU A 1 263 ? -16.222 -1.317 -27.248 1.00 92.81 263 GLU A CA 1
ATOM 2061 C C . GLU A 1 263 ? -16.344 -1.323 -25.722 1.00 92.81 263 GLU A C 1
ATOM 2063 O O . GLU A 1 263 ? -15.977 -0.336 -25.082 1.00 92.81 263 GLU A O 1
ATOM 2068 N N . LEU A 1 264 ? -16.723 -2.458 -25.122 1.00 92.69 264 LEU A N 1
ATOM 2069 C CA . LEU A 1 264 ? -16.739 -2.630 -23.666 1.00 92.69 264 LEU A CA 1
ATOM 2070 C C . LEU A 1 264 ? -15.359 -2.404 -23.046 1.00 92.69 264 LEU A C 1
ATOM 2072 O O . LEU A 1 264 ? -15.245 -1.727 -22.027 1.00 92.69 264 LEU A O 1
ATOM 2076 N N . LYS A 1 265 ? -14.283 -2.898 -23.672 1.00 90.12 265 LYS A N 1
ATOM 2077 C CA . LYS A 1 265 ? -12.909 -2.661 -23.196 1.00 90.12 265 LYS A CA 1
ATOM 2078 C C . LYS A 1 265 ? -12.567 -1.173 -23.131 1.00 90.12 265 LYS A C 1
ATOM 2080 O O . LYS A 1 265 ? -11.937 -0.753 -22.162 1.00 90.12 265 LYS A O 1
ATOM 2085 N N . LYS A 1 266 ? -13.003 -0.372 -24.108 1.00 89.25 266 LYS A N 1
ATOM 2086 C CA . LYS A 1 266 ? -12.791 1.087 -24.113 1.00 89.25 266 LYS A CA 1
ATOM 2087 C C . LYS A 1 266 ? -13.607 1.784 -23.023 1.00 89.25 266 LYS A C 1
ATOM 2089 O O . LYS A 1 266 ? -13.078 2.656 -22.344 1.00 89.25 266 LYS A O 1
ATOM 2094 N N . GLN A 1 267 ? -14.854 1.357 -22.820 1.00 91.62 267 GLN A N 1
ATOM 2095 C CA . GLN A 1 267 ? -15.725 1.886 -21.762 1.00 91.62 267 GLN A CA 1
ATOM 2096 C C . GLN A 1 267 ? -15.287 1.448 -20.359 1.00 91.62 267 GLN A C 1
ATOM 2098 O O . GLN A 1 267 ? -15.576 2.125 -19.380 1.00 91.62 267 GLN A O 1
ATOM 2103 N N . SER A 1 268 ? -14.553 0.335 -20.248 1.00 92.44 268 SER A N 1
ATOM 2104 C CA . SER A 1 268 ? -14.169 -0.221 -18.951 1.00 92.44 268 SER A CA 1
ATOM 2105 C C . SER A 1 268 ? -13.236 0.683 -18.154 1.00 92.44 268 SER A C 1
ATOM 2107 O O . SER A 1 268 ? -13.195 0.563 -16.936 1.00 92.44 268 SER A O 1
ATOM 2109 N N . LYS A 1 269 ? -12.428 1.532 -18.808 1.00 92.25 269 LYS A N 1
ATOM 2110 C CA . LYS A 1 269 ? -11.379 2.335 -18.148 1.00 92.25 269 LYS A CA 1
ATOM 2111 C C . LYS A 1 269 ? -10.458 1.519 -17.216 1.00 92.25 269 LYS A C 1
ATOM 2113 O O . LYS A 1 269 ? -9.871 2.031 -16.263 1.00 92.25 269 LYS A O 1
ATOM 2118 N N . GLY A 1 270 ? -10.327 0.217 -17.480 1.00 92.75 270 GLY A N 1
ATOM 2119 C CA . GLY A 1 270 ? -9.554 -0.707 -16.655 1.00 92.75 270 GLY A CA 1
ATOM 2120 C C . GLY A 1 270 ? -10.318 -1.301 -15.471 1.00 92.75 270 GLY A C 1
ATOM 2121 O O . GLY A 1 270 ? -9.719 -2.062 -14.721 1.00 92.75 270 GLY A O 1
ATOM 2122 N N . VAL A 1 271 ? -11.610 -1.022 -15.306 1.00 95.88 271 VAL A N 1
ATOM 2123 C CA . VAL A 1 271 ? -12.508 -1.737 -14.388 1.00 95.88 271 VAL A CA 1
ATOM 2124 C C . VAL A 1 271 ? -12.780 -3.140 -14.936 1.00 95.88 271 VAL A C 1
ATOM 2126 O O . VAL A 1 271 ? -12.919 -3.353 -16.141 1.00 95.88 271 VAL A O 1
ATOM 2129 N N . LYS A 1 272 ? -12.808 -4.127 -14.044 1.00 93.19 272 LYS A N 1
ATOM 2130 C CA . LYS A 1 272 ? -13.013 -5.547 -14.356 1.00 93.19 272 LYS A CA 1
ATOM 2131 C C . LYS A 1 272 ? -14.195 -6.141 -13.599 1.00 93.19 272 LYS A C 1
ATOM 2133 O O . LYS A 1 272 ? -14.901 -6.981 -14.147 1.00 93.19 272 LYS A O 1
ATOM 2138 N N . SER A 1 273 ? -14.372 -5.766 -12.340 1.00 93.00 273 SER A N 1
ATOM 2139 C CA . SER A 1 273 ? -15.382 -6.341 -11.455 1.00 93.00 273 SER A CA 1
ATOM 2140 C C . SER A 1 273 ? -15.857 -5.311 -10.443 1.00 93.00 273 SER A C 1
ATOM 2142 O O . SER A 1 273 ? -15.254 -4.248 -10.303 1.00 93.00 273 SER A O 1
ATOM 2144 N N . HIS A 1 274 ? -16.913 -5.648 -9.707 1.00 93.75 274 HIS A N 1
ATOM 2145 C CA . HIS A 1 274 ? -17.383 -4.820 -8.606 1.00 93.75 274 HIS A CA 1
ATOM 2146 C C . HIS A 1 274 ? -16.257 -4.618 -7.566 1.00 93.75 274 HIS A C 1
ATOM 2148 O O . HIS A 1 274 ? -15.615 -5.607 -7.180 1.00 93.75 274 HIS A O 1
ATOM 2154 N N . PRO A 1 275 ? -15.975 -3.375 -7.134 1.00 93.44 275 PRO A N 1
ATOM 2155 C CA . PRO A 1 275 ? -14.952 -3.103 -6.130 1.00 93.44 275 PRO A CA 1
ATOM 2156 C C . PRO A 1 275 ? -15.367 -3.654 -4.761 1.00 93.44 275 PRO A C 1
ATOM 2158 O O . PRO A 1 275 ? -16.495 -3.465 -4.320 1.00 93.44 275 PRO A O 1
ATOM 2161 N N . MET A 1 276 ? -14.442 -4.317 -4.065 1.00 91.25 276 MET A N 1
ATOM 2162 C CA . MET A 1 276 ? -14.654 -4.748 -2.675 1.00 91.25 276 MET A CA 1
ATOM 2163 C C . MET A 1 276 ? -14.359 -3.612 -1.692 1.00 91.25 276 MET A C 1
ATOM 2165 O O . MET A 1 276 ? -14.992 -3.497 -0.646 1.00 91.25 276 MET A O 1
ATOM 2169 N N . SER A 1 277 ? -13.380 -2.776 -2.037 1.00 90.06 277 SER A N 1
ATOM 2170 C CA . SER A 1 277 ? -12.988 -1.629 -1.232 1.00 90.06 277 SER A CA 1
ATOM 2171 C C . SER A 1 277 ? -14.055 -0.541 -1.225 1.00 90.06 277 SER A C 1
ATOM 2173 O O . SER A 1 277 ? -14.532 -0.134 -2.284 1.00 90.06 277 SER A O 1
ATOM 2175 N N . LYS A 1 278 ? -14.327 0.007 -0.039 1.00 91.31 278 LYS A N 1
ATOM 2176 C CA . LYS A 1 278 ? -15.218 1.161 0.148 1.00 91.31 278 LYS A CA 1
ATOM 2177 C C . LYS A 1 278 ? -14.483 2.492 0.332 1.00 91.31 278 LYS A C 1
ATOM 2179 O O . LYS A 1 278 ? -15.124 3.481 0.663 1.00 91.31 278 LYS A O 1
ATOM 2184 N N . MET A 1 279 ? -13.158 2.520 0.147 1.00 90.50 279 MET A N 1
ATOM 2185 C CA . MET A 1 279 ? -12.355 3.745 0.263 1.00 90.50 279 MET A CA 1
ATOM 2186 C C . MET A 1 279 ? -11.889 4.321 -1.063 1.00 90.50 279 MET A C 1
ATOM 2188 O O . MET A 1 279 ? -11.474 3.591 -1.972 1.00 90.50 279 MET A O 1
ATOM 2192 N N . GLU A 1 280 ? -11.941 5.646 -1.139 1.00 93.94 280 GLU A N 1
ATOM 2193 C CA . GLU A 1 280 ? -11.624 6.378 -2.353 1.00 93.94 280 GLU A CA 1
ATOM 2194 C C . GLU A 1 280 ? -10.142 6.220 -2.716 1.00 93.94 280 GLU A C 1
ATOM 2196 O O . GLU A 1 280 ? -9.296 6.061 -1.827 1.00 93.94 280 GLU A O 1
ATOM 2201 N N . PRO A 1 281 ? -9.782 6.272 -4.011 1.00 93.94 281 PRO A N 1
ATOM 2202 C CA . PRO A 1 281 ? -8.401 6.067 -4.448 1.00 93.94 281 PRO A CA 1
ATOM 2203 C C . PRO A 1 281 ? -7.383 6.979 -3.750 1.00 93.94 281 PRO A C 1
ATOM 2205 O O . PRO A 1 281 ? -6.288 6.528 -3.416 1.00 93.94 281 PRO A O 1
ATOM 2208 N N . ILE A 1 282 ? -7.752 8.229 -3.443 1.00 94.62 282 ILE A N 1
ATOM 2209 C CA . ILE A 1 282 ? -6.876 9.170 -2.730 1.00 94.62 282 ILE A CA 1
ATOM 2210 C C . ILE A 1 282 ? -6.499 8.697 -1.317 1.00 94.62 282 ILE A C 1
ATOM 2212 O O . ILE A 1 282 ? -5.384 8.939 -0.863 1.00 94.62 282 ILE A O 1
ATOM 2216 N N . GLN A 1 283 ? -7.386 7.950 -0.651 1.00 94.12 283 GLN A N 1
ATOM 2217 C CA . GLN A 1 283 ? -7.144 7.385 0.679 1.00 94.12 283 GLN A CA 1
ATOM 2218 C C . GLN A 1 283 ? -6.241 6.143 0.626 1.00 94.12 283 GLN A C 1
ATOM 2220 O O . GLN A 1 283 ? -5.685 5.737 1.643 1.00 94.12 283 GLN A O 1
ATOM 2225 N N . LYS A 1 284 ? -6.088 5.522 -0.549 1.00 91.88 284 LYS A N 1
ATOM 2226 C CA . LYS A 1 284 ? -5.170 4.391 -0.759 1.00 91.88 284 LYS A CA 1
ATOM 2227 C C . LYS A 1 284 ? -3.775 4.872 -1.132 1.00 91.88 284 LYS A C 1
ATOM 2229 O O . LYS A 1 284 ? -2.780 4.376 -0.615 1.00 91.88 284 LYS A O 1
ATOM 2234 N N . GLY A 1 285 ? -3.705 5.880 -1.999 1.00 91.25 285 GLY A N 1
ATOM 2235 C CA . GLY A 1 285 ? -2.459 6.535 -2.375 1.00 91.25 285 GLY A CA 1
ATOM 2236 C C . GLY A 1 285 ? -1.459 5.606 -3.069 1.00 91.25 285 GLY A C 1
ATOM 2237 O O . GLY A 1 285 ? -1.793 4.865 -3.997 1.00 91.25 285 GLY A O 1
ATOM 2238 N N . ILE A 1 286 ? -0.192 5.711 -2.670 1.00 94.06 286 ILE A N 1
ATOM 2239 C CA . ILE A 1 286 ? 0.941 4.983 -3.251 1.00 94.06 286 ILE A CA 1
ATOM 2240 C C . ILE A 1 286 ? 1.725 4.364 -2.098 1.00 94.06 286 ILE A C 1
ATOM 2242 O O . ILE A 1 286 ? 2.042 5.060 -1.140 1.00 94.06 286 ILE A O 1
ATOM 2246 N N . ASP A 1 287 ? 2.119 3.096 -2.202 1.00 94.56 287 ASP A N 1
ATOM 2247 C CA . ASP A 1 287 ? 3.080 2.549 -1.246 1.00 94.56 287 ASP A CA 1
ATOM 2248 C C . ASP A 1 287 ? 4.524 2.912 -1.626 1.00 94.56 287 ASP A C 1
ATOM 2250 O O . ASP A 1 287 ? 5.032 2.506 -2.676 1.00 94.56 287 ASP A O 1
ATOM 2254 N N . ALA A 1 288 ? 5.206 3.631 -0.733 1.00 93.94 288 ALA A N 1
ATOM 2255 C CA . ALA A 1 288 ? 6.591 4.055 -0.912 1.00 93.94 288 ALA A CA 1
ATOM 2256 C C . ALA A 1 288 ? 7.587 2.888 -1.031 1.00 93.94 288 ALA A C 1
ATOM 2258 O O . ALA A 1 288 ? 8.576 2.993 -1.759 1.00 93.94 288 ALA A O 1
ATOM 2259 N N . THR A 1 289 ? 7.357 1.777 -0.324 1.00 92.19 289 THR A N 1
ATOM 2260 C CA . THR A 1 289 ? 8.293 0.640 -0.336 1.00 92.19 289 THR A CA 1
ATOM 2261 C C . THR A 1 289 ? 8.224 -0.106 -1.660 1.00 92.19 289 THR A C 1
ATOM 2263 O O . THR A 1 289 ? 9.256 -0.336 -2.294 1.00 92.19 289 THR A O 1
ATOM 2266 N N . HIS A 1 290 ? 7.018 -0.409 -2.136 1.00 93.50 290 HIS A N 1
ATOM 2267 C CA . HIS A 1 290 ? 6.843 -1.007 -3.453 1.00 93.50 290 HIS A CA 1
ATOM 2268 C C . HIS A 1 290 ? 7.193 -0.040 -4.594 1.00 93.50 290 HIS A C 1
ATOM 2270 O O . HIS A 1 290 ? 7.670 -0.504 -5.634 1.00 93.50 290 HIS A O 1
ATOM 2276 N N . ALA A 1 291 ? 7.057 1.280 -4.407 1.00 95.50 291 ALA A N 1
ATOM 2277 C CA . ALA A 1 291 ? 7.576 2.265 -5.357 1.00 95.50 291 ALA A CA 1
ATOM 2278 C C . ALA A 1 291 ? 9.096 2.131 -5.530 1.00 95.50 291 ALA A C 1
ATOM 2280 O O . ALA A 1 291 ? 9.565 1.989 -6.659 1.00 95.50 291 ALA A O 1
ATOM 2281 N N . ASP A 1 292 ? 9.856 2.073 -4.430 1.00 95.44 292 ASP A N 1
ATOM 2282 C CA . ASP A 1 292 ? 11.310 1.872 -4.474 1.00 95.44 292 ASP A CA 1
ATOM 2283 C C . ASP A 1 292 ? 11.696 0.575 -5.192 1.00 95.44 292 ASP A C 1
ATOM 2285 O O . ASP A 1 292 ? 12.592 0.580 -6.033 1.00 95.44 292 ASP A O 1
ATOM 2289 N N . ILE A 1 293 ? 11.017 -0.536 -4.888 1.00 95.31 293 ILE A N 1
ATOM 2290 C CA . ILE A 1 293 ? 11.309 -1.839 -5.502 1.00 95.31 293 ILE A CA 1
ATOM 2291 C C . ILE A 1 293 ? 11.072 -1.792 -7.017 1.00 95.31 293 ILE A C 1
ATOM 2293 O O . ILE A 1 293 ? 11.947 -2.179 -7.793 1.00 95.31 293 ILE A O 1
ATOM 2297 N N . ASN A 1 294 ? 9.913 -1.291 -7.452 1.00 95.88 294 ASN A N 1
ATOM 2298 C CA . ASN A 1 294 ? 9.557 -1.245 -8.871 1.00 95.88 294 ASN A CA 1
ATOM 2299 C C . ASN A 1 294 ? 10.447 -0.274 -9.657 1.00 95.88 294 ASN A C 1
ATOM 2301 O O . ASN A 1 294 ? 10.860 -0.574 -10.778 1.00 95.88 294 ASN A O 1
ATOM 2305 N N . LEU A 1 295 ? 10.776 0.880 -9.074 1.00 97.19 295 LEU A N 1
ATOM 2306 C CA . LEU A 1 295 ? 11.654 1.860 -9.711 1.00 97.19 295 LEU A CA 1
ATOM 2307 C C . LEU A 1 295 ? 13.103 1.377 -9.721 1.00 97.19 295 LEU A C 1
ATOM 2309 O O . LEU A 1 295 ? 13.798 1.576 -10.712 1.00 97.19 295 LEU A O 1
ATOM 2313 N N . GLY A 1 296 ? 13.547 0.668 -8.681 1.00 96.62 296 GLY A N 1
ATOM 2314 C CA . GLY A 1 296 ? 14.863 0.034 -8.648 1.00 96.62 296 GLY A CA 1
ATOM 2315 C C . GLY A 1 296 ? 15.009 -1.006 -9.756 1.00 96.62 296 GLY A C 1
ATOM 2316 O O . GLY A 1 296 ? 16.007 -1.010 -10.475 1.00 96.62 296 GLY A O 1
ATOM 2317 N N . GLN A 1 297 ? 13.983 -1.836 -9.964 1.00 96.06 297 GLN A N 1
ATOM 2318 C CA . GLN A 1 297 ? 13.937 -2.785 -11.080 1.00 96.06 297 GLN A CA 1
ATOM 2319 C C . GLN A 1 297 ? 13.945 -2.075 -12.437 1.00 96.06 297 GLN A C 1
ATOM 2321 O O . GLN A 1 297 ? 14.674 -2.490 -13.337 1.00 96.06 297 GLN A O 1
ATOM 2326 N N . PHE A 1 298 ? 13.175 -0.994 -12.583 1.00 97.25 298 PHE A N 1
ATOM 2327 C CA . PHE A 1 298 ? 13.145 -0.193 -13.805 1.00 97.25 298 PHE A CA 1
ATOM 2328 C C . PHE A 1 298 ? 14.515 0.408 -14.136 1.00 97.25 298 PHE A C 1
ATOM 2330 O O . PHE A 1 298 ? 15.012 0.202 -15.243 1.00 97.25 298 PHE A O 1
ATOM 2337 N N . PHE A 1 299 ? 15.156 1.083 -13.179 1.00 97.88 299 PHE A N 1
ATOM 2338 C CA . PHE A 1 299 ? 16.470 1.687 -13.391 1.00 97.88 299 PHE A CA 1
ATOM 2339 C C . PHE A 1 299 ? 17.564 0.635 -13.580 1.00 97.88 299 PHE A C 1
ATOM 2341 O O . PHE A 1 299 ? 18.383 0.801 -14.478 1.00 97.88 299 PHE A O 1
ATOM 2348 N N . LYS A 1 300 ? 17.548 -0.489 -12.843 1.00 96.75 300 LYS A N 1
ATOM 2349 C CA . LYS A 1 300 ? 18.461 -1.618 -13.115 1.00 96.75 300 LYS A CA 1
ATOM 2350 C C . LYS A 1 300 ? 18.285 -2.110 -14.553 1.00 96.75 300 LYS A C 1
ATOM 2352 O O . LYS A 1 300 ? 19.268 -2.252 -15.274 1.00 96.75 300 LYS A O 1
ATOM 2357 N N . LYS A 1 301 ? 17.041 -2.343 -14.988 1.00 96.62 301 LYS A N 1
ATOM 2358 C CA . LYS A 1 301 ? 16.744 -2.803 -16.351 1.00 96.62 301 LYS A CA 1
ATOM 2359 C C . LYS A 1 301 ? 17.237 -1.797 -17.393 1.00 96.62 301 LYS A C 1
ATOM 2361 O O . LYS A 1 301 ? 17.834 -2.223 -18.376 1.00 96.62 301 LYS A O 1
ATOM 2366 N N . LEU A 1 302 ? 17.041 -0.499 -17.162 1.00 97.94 302 LEU A N 1
ATOM 2367 C CA . LEU A 1 302 ? 17.532 0.568 -18.034 1.00 97.94 302 LEU A CA 1
ATOM 2368 C C . LEU A 1 302 ? 19.067 0.585 -18.109 1.00 97.94 302 LEU A C 1
ATOM 2370 O O . LEU A 1 302 ? 19.613 0.530 -19.203 1.00 97.94 302 LEU A O 1
ATOM 2374 N N . ILE A 1 303 ? 19.764 0.549 -16.970 1.00 97.88 303 ILE A N 1
ATOM 2375 C CA . ILE A 1 303 ? 21.235 0.495 -16.912 1.00 97.88 303 ILE A CA 1
ATOM 2376 C C . ILE A 1 303 ? 21.764 -0.726 -17.671 1.00 97.88 303 ILE A C 1
ATOM 2378 O O . ILE A 1 303 ? 22.667 -0.603 -18.491 1.00 97.88 303 ILE A O 1
ATOM 2382 N N . VAL A 1 304 ? 21.175 -1.904 -17.455 1.00 97.44 304 VAL A N 1
ATOM 2383 C CA . VAL A 1 304 ? 21.575 -3.134 -18.155 1.00 97.44 304 VAL A CA 1
ATOM 2384 C C . VAL A 1 304 ? 21.360 -3.020 -19.670 1.00 97.44 304 VAL A C 1
ATOM 2386 O O . VAL A 1 304 ? 22.177 -3.531 -20.434 1.00 97.44 304 VAL A O 1
ATOM 2389 N N . ARG A 1 305 ? 20.290 -2.352 -20.127 1.00 97.44 305 ARG A N 1
ATOM 2390 C CA . ARG A 1 305 ? 20.062 -2.088 -21.561 1.00 97.44 305 ARG A CA 1
ATOM 2391 C C . ARG A 1 305 ? 21.122 -1.164 -22.152 1.00 97.44 305 ARG A C 1
ATOM 2393 O O . ARG A 1 305 ? 21.611 -1.448 -23.241 1.00 97.44 305 ARG A O 1
ATOM 2400 N N . GLU A 1 306 ? 21.519 -0.135 -21.414 1.00 97.88 306 GLU A N 1
ATOM 2401 C CA . GLU A 1 306 ? 22.580 0.790 -21.822 1.00 97.88 306 GLU A CA 1
ATOM 2402 C C . GLU A 1 306 ? 23.960 0.111 -21.854 1.00 97.88 306 GLU A C 1
ATOM 2404 O O . GLU A 1 306 ? 24.701 0.277 -22.818 1.00 97.88 306 GLU A O 1
ATOM 2409 N N . ILE A 1 307 ? 24.279 -0.751 -20.879 1.00 98.06 307 ILE A N 1
ATOM 2410 C CA . ILE A 1 307 ? 25.503 -1.579 -20.899 1.00 98.06 307 ILE A CA 1
ATOM 2411 C C . ILE A 1 307 ? 25.510 -2.508 -22.120 1.00 98.06 307 ILE A C 1
ATOM 2413 O O . ILE A 1 307 ? 26.534 -2.669 -22.780 1.00 98.06 307 ILE A O 1
ATOM 2417 N N . ALA A 1 308 ? 24.362 -3.111 -22.439 1.00 97.06 308 ALA A N 1
ATOM 2418 C CA . ALA A 1 308 ? 24.201 -3.975 -23.605 1.00 97.06 308 ALA A CA 1
ATOM 2419 C C . ALA A 1 308 ? 24.170 -3.209 -24.941 1.00 97.06 308 ALA A C 1
ATOM 2421 O O . ALA A 1 308 ? 24.258 -3.846 -25.987 1.00 97.06 308 ALA A O 1
ATOM 2422 N N . SER A 1 309 ? 24.015 -1.877 -24.922 1.00 95.88 309 SER A N 1
ATOM 2423 C CA . SER A 1 309 ? 23.748 -1.049 -26.110 1.00 95.88 309 SER A CA 1
ATOM 2424 C C . SER A 1 309 ? 22.528 -1.531 -26.918 1.00 95.88 309 SER A C 1
ATOM 2426 O O . SER A 1 309 ? 22.549 -1.579 -28.146 1.00 95.88 309 SER A O 1
ATOM 2428 N N . VAL A 1 310 ? 21.448 -1.913 -26.221 1.00 95.25 310 VAL A N 1
ATOM 2429 C CA . VAL A 1 310 ? 20.209 -2.442 -26.820 1.00 95.25 310 VAL A CA 1
ATOM 2430 C C . VAL A 1 310 ? 19.016 -1.565 -26.450 1.00 95.25 310 VAL A C 1
ATOM 2432 O O . VAL A 1 310 ? 18.665 -1.445 -25.281 1.00 95.25 310 VAL A O 1
ATOM 2435 N N . THR A 1 311 ? 18.305 -1.048 -27.454 1.00 93.38 311 THR A N 1
ATOM 2436 C CA . THR A 1 311 ? 17.077 -0.248 -27.269 1.00 93.38 311 THR A CA 1
ATOM 2437 C C . THR A 1 311 ? 15.803 -1.096 -27.184 1.00 93.38 311 THR A C 1
ATOM 2439 O O . THR A 1 311 ? 14.729 -0.610 -26.841 1.00 93.38 311 THR A O 1
ATOM 2442 N N . LYS A 1 312 ? 15.878 -2.401 -27.460 1.00 94.19 312 LYS A N 1
ATOM 2443 C CA . LYS A 1 312 ? 14.726 -3.302 -27.337 1.00 94.19 312 LYS A CA 1
ATOM 2444 C C . LYS A 1 312 ? 14.418 -3.578 -25.861 1.00 94.19 312 LYS A C 1
ATOM 2446 O O . LYS A 1 312 ? 15.179 -4.246 -25.155 1.00 94.19 312 LYS A O 1
ATOM 2451 N N . TRP A 1 313 ? 13.290 -3.057 -25.376 1.00 94.00 313 TRP A N 1
ATOM 2452 C CA . TRP A 1 313 ? 12.900 -3.207 -23.970 1.00 94.00 313 TRP A CA 1
ATOM 2453 C C . TRP A 1 313 ? 12.540 -4.653 -23.602 1.00 94.00 313 TRP A C 1
ATOM 2455 O O . TRP A 1 313 ? 12.946 -5.157 -22.545 1.00 94.00 313 TRP A O 1
ATOM 2465 N N . GLU A 1 314 ? 11.809 -5.330 -24.486 1.00 91.88 314 GLU A N 1
ATOM 2466 C CA . GLU A 1 314 ? 11.392 -6.720 -24.307 1.00 91.88 314 GLU A CA 1
ATOM 2467 C C . GLU A 1 314 ? 12.535 -7.708 -24.550 1.00 91.88 314 GLU A C 1
ATOM 2469 O O . GLU A 1 314 ? 13.393 -7.509 -25.410 1.00 91.88 314 GLU A O 1
ATOM 2474 N N . LEU A 1 315 ? 12.545 -8.790 -23.769 1.00 90.81 315 LEU A N 1
ATOM 2475 C CA . LEU A 1 315 ? 13.524 -9.872 -23.887 1.00 90.81 315 LEU A CA 1
ATOM 2476 C C . LEU A 1 315 ? 13.116 -10.828 -25.011 1.00 90.81 315 LEU A C 1
ATOM 2478 O O . LEU A 1 315 ? 12.410 -11.808 -24.784 1.00 90.81 315 LEU A O 1
ATOM 2482 N N . THR A 1 316 ? 13.581 -10.556 -26.223 1.00 92.06 316 THR A N 1
ATOM 2483 C CA . THR A 1 316 ? 13.392 -11.441 -27.380 1.00 92.06 316 THR A CA 1
ATOM 2484 C C . THR A 1 316 ? 14.619 -12.336 -27.618 1.00 92.06 316 THR A C 1
ATOM 2486 O O . THR A 1 316 ? 15.703 -12.024 -27.116 1.00 92.06 316 THR A O 1
ATOM 2489 N N . PRO A 1 317 ? 14.490 -13.458 -28.359 1.00 92.50 317 PRO A N 1
ATOM 2490 C CA . PRO A 1 317 ? 15.581 -14.425 -28.536 1.00 92.50 317 PRO A CA 1
ATOM 2491 C C . PRO A 1 317 ? 16.891 -13.831 -29.081 1.00 92.50 317 PRO A C 1
ATOM 2493 O O . PRO A 1 317 ? 17.963 -14.254 -28.667 1.00 92.50 317 PRO A O 1
ATOM 2496 N N . ASP A 1 318 ? 16.794 -12.821 -29.947 1.00 90.88 318 ASP A N 1
ATOM 2497 C CA . ASP A 1 318 ? 17.895 -12.079 -30.578 1.00 90.88 318 ASP A CA 1
ATOM 2498 C C . ASP A 1 318 ? 18.719 -11.221 -29.603 1.00 90.88 318 ASP A C 1
ATOM 2500 O O . ASP A 1 318 ? 19.918 -11.056 -29.805 1.00 90.88 318 ASP A O 1
ATOM 2504 N N . VAL A 1 319 ? 18.111 -10.700 -28.530 1.00 94.00 319 VAL A N 1
ATOM 2505 C CA . VAL A 1 319 ? 18.793 -9.803 -27.569 1.00 94.00 319 VAL A CA 1
ATOM 2506 C C . VAL A 1 319 ? 19.035 -10.447 -26.207 1.00 94.00 319 VAL A C 1
ATOM 2508 O O . VAL A 1 319 ? 19.793 -9.918 -25.393 1.00 94.00 319 VAL A O 1
ATOM 2511 N N . LYS A 1 320 ? 18.390 -11.586 -25.933 1.00 94.25 320 LYS A N 1
ATOM 2512 C CA . LYS A 1 320 ? 18.387 -12.234 -24.616 1.00 94.25 320 LYS A CA 1
ATOM 2513 C C . LYS A 1 320 ? 19.796 -12.543 -24.112 1.00 94.25 320 LYS A C 1
ATOM 2515 O O . LYS A 1 320 ? 20.096 -12.222 -22.967 1.00 94.25 320 LYS A O 1
ATOM 2520 N N . SER A 1 321 ? 20.645 -13.139 -24.948 1.00 95.25 321 SER A N 1
ATOM 2521 C CA . SER A 1 321 ? 22.019 -13.495 -24.571 1.00 95.25 321 SER A CA 1
ATOM 2522 C C . SER A 1 321 ? 22.848 -12.255 -24.226 1.00 95.25 321 SER A C 1
ATOM 2524 O O . SER A 1 321 ? 23.464 -12.215 -23.166 1.00 95.25 321 SER A O 1
ATOM 2526 N N . ILE A 1 322 ? 22.784 -11.216 -25.064 1.00 95.81 322 ILE A N 1
ATOM 2527 C CA . ILE A 1 322 ? 23.513 -9.950 -24.886 1.00 95.81 322 ILE A CA 1
ATOM 2528 C C . ILE A 1 322 ? 23.109 -9.283 -23.565 1.00 95.81 322 ILE A C 1
ATOM 2530 O O . ILE A 1 322 ? 23.961 -8.910 -22.758 1.00 95.81 322 ILE A O 1
ATOM 2534 N N . VAL A 1 323 ? 21.801 -9.194 -23.306 1.00 96.38 323 VAL A N 1
ATOM 2535 C CA . VAL A 1 323 ? 21.261 -8.615 -22.070 1.00 96.38 323 VAL A CA 1
ATOM 2536 C C . VAL A 1 323 ? 21.672 -9.426 -20.840 1.00 96.38 323 VAL A C 1
ATOM 2538 O O . VAL A 1 323 ? 22.044 -8.836 -19.831 1.00 96.38 323 VAL A O 1
ATOM 2541 N N . GLN A 1 324 ? 21.640 -10.760 -20.904 1.00 95.50 324 GLN A N 1
ATOM 2542 C CA . GLN A 1 324 ? 22.045 -11.621 -19.786 1.00 95.50 324 GLN A CA 1
ATOM 2543 C C . GLN A 1 324 ? 23.541 -11.500 -19.472 1.00 95.50 324 GLN A C 1
ATOM 2545 O O . GLN A 1 324 ? 23.931 -11.488 -18.301 1.00 95.50 324 GLN A O 1
ATOM 2550 N N . THR A 1 325 ? 24.385 -11.375 -20.498 1.00 96.75 325 THR A N 1
ATOM 2551 C CA . THR A 1 325 ? 25.819 -11.115 -20.325 1.00 96.75 325 THR A CA 1
ATOM 2552 C C . THR A 1 325 ? 26.059 -9.748 -19.680 1.00 96.75 325 THR A C 1
ATOM 2554 O O . THR A 1 325 ? 26.836 -9.655 -18.728 1.00 96.75 325 THR A O 1
ATOM 2557 N N . ALA A 1 326 ? 25.359 -8.705 -20.137 1.00 97.38 326 ALA A N 1
ATOM 2558 C CA . ALA A 1 326 ? 25.434 -7.368 -19.549 1.00 97.38 326 ALA A CA 1
ATOM 2559 C C . ALA A 1 326 ? 24.955 -7.350 -18.089 1.00 97.38 326 ALA A C 1
ATOM 2561 O O . ALA A 1 326 ? 25.634 -6.788 -17.230 1.00 97.38 326 ALA A O 1
ATOM 2562 N N . GLU A 1 327 ? 23.838 -8.019 -17.787 1.00 96.69 327 GLU A N 1
ATOM 2563 C CA . GLU A 1 327 ? 23.316 -8.145 -16.424 1.00 96.69 327 GLU A CA 1
ATOM 2564 C C . GLU A 1 327 ? 24.311 -8.859 -15.507 1.00 96.69 327 GLU A C 1
ATOM 2566 O O . GLU A 1 327 ? 24.607 -8.357 -14.429 1.00 96.69 327 GLU A O 1
ATOM 2571 N N . SER A 1 328 ? 24.908 -9.963 -15.962 1.00 96.56 328 SER A N 1
ATOM 2572 C CA . SER A 1 328 ? 25.926 -10.694 -15.193 1.00 96.56 328 SER A CA 1
ATOM 2573 C C . SER A 1 328 ? 27.165 -9.836 -14.910 1.00 96.56 328 SER A C 1
ATOM 2575 O O . SER A 1 328 ? 27.744 -9.902 -13.823 1.00 96.56 328 SER A O 1
ATOM 2577 N N . SER A 1 329 ? 27.578 -9.009 -15.878 1.00 97.19 329 SER A N 1
ATOM 2578 C CA . SER A 1 329 ? 28.690 -8.071 -15.701 1.00 97.19 329 SER A CA 1
ATOM 2579 C C . SER A 1 329 ? 28.351 -6.982 -14.680 1.00 97.19 329 SER A C 1
ATOM 2581 O O . SER A 1 329 ? 29.137 -6.738 -13.763 1.00 97.19 329 SER A O 1
ATOM 2583 N N . PHE A 1 330 ? 27.160 -6.386 -14.792 1.00 97.19 330 PHE A N 1
ATOM 2584 C CA . PHE A 1 330 ? 26.651 -5.397 -13.843 1.00 97.19 330 PHE A CA 1
ATOM 2585 C C . PHE A 1 330 ? 26.558 -5.968 -12.426 1.00 97.19 330 PHE A C 1
ATOM 2587 O O . PHE A 1 330 ? 27.063 -5.375 -11.478 1.00 97.19 330 PHE A O 1
ATOM 2594 N N . ASP A 1 331 ? 25.981 -7.155 -12.284 1.00 96.31 331 ASP A N 1
ATOM 2595 C CA . ASP A 1 331 ? 25.807 -7.839 -11.009 1.00 96.31 331 ASP A CA 1
ATOM 2596 C C . ASP A 1 331 ? 27.160 -8.146 -10.338 1.00 96.31 331 ASP A C 1
ATOM 2598 O O . ASP A 1 331 ? 27.330 -7.913 -9.139 1.00 96.31 331 ASP A O 1
ATOM 2602 N N . ARG A 1 332 ? 28.170 -8.581 -11.107 1.00 97.00 332 ARG A N 1
ATOM 2603 C CA . ARG A 1 332 ? 29.542 -8.780 -10.604 1.00 97.00 332 ARG A CA 1
ATOM 2604 C C . ARG A 1 332 ? 30.207 -7.467 -10.182 1.00 97.00 332 ARG A C 1
ATOM 2606 O O . ARG A 1 332 ? 30.877 -7.428 -9.147 1.00 97.00 332 ARG A O 1
ATOM 2613 N N . HIS A 1 333 ? 30.020 -6.402 -10.959 1.00 96.81 333 HIS A N 1
ATOM 2614 C CA . HIS A 1 333 ? 30.543 -5.067 -10.658 1.00 96.81 333 HIS A CA 1
ATOM 2615 C C . HIS A 1 333 ? 29.936 -4.511 -9.365 1.00 96.81 333 HIS A C 1
ATOM 2617 O O . HIS A 1 333 ? 30.664 -4.164 -8.434 1.00 96.81 333 HIS A O 1
ATOM 2623 N N . MET A 1 334 ? 28.608 -4.547 -9.246 1.00 96.38 334 MET A N 1
ATOM 2624 C CA . MET A 1 334 ? 27.887 -4.120 -8.045 1.00 96.38 334 MET A CA 1
ATOM 2625 C C . MET A 1 334 ? 28.255 -4.963 -6.823 1.00 96.38 334 MET A C 1
ATOM 2627 O O . MET A 1 334 ? 28.420 -4.423 -5.726 1.00 96.38 334 MET A O 1
ATOM 2631 N N . LYS A 1 335 ? 28.455 -6.276 -6.993 1.00 95.81 335 LYS A N 1
ATOM 2632 C CA . LYS A 1 335 ? 28.912 -7.138 -5.901 1.00 95.81 335 LYS A CA 1
ATOM 2633 C C . LYS A 1 335 ? 30.302 -6.750 -5.402 1.00 95.81 335 LYS A C 1
ATOM 2635 O O . LYS A 1 335 ? 30.516 -6.730 -4.194 1.00 95.81 335 LYS A O 1
ATOM 2640 N N . THR A 1 336 ? 31.218 -6.442 -6.314 1.00 96.62 336 THR A N 1
ATOM 2641 C CA . THR A 1 336 ? 32.614 -6.109 -5.991 1.00 96.62 336 THR A CA 1
ATOM 2642 C C . THR A 1 336 ? 32.736 -4.739 -5.326 1.00 96.62 336 THR A C 1
ATOM 2644 O O . THR A 1 336 ? 33.431 -4.611 -4.323 1.00 96.62 336 THR A O 1
ATOM 2647 N N . HIS A 1 337 ? 32.047 -3.725 -5.853 1.00 95.81 337 HIS A N 1
ATOM 2648 C CA . HIS A 1 337 ? 32.223 -2.338 -5.411 1.00 95.81 337 HIS A CA 1
ATOM 2649 C C . HIS A 1 337 ? 31.246 -1.890 -4.319 1.00 95.81 337 HIS A C 1
ATOM 2651 O O . HIS A 1 337 ? 31.570 -0.989 -3.552 1.00 95.81 337 HIS A O 1
ATOM 2657 N N . VAL A 1 338 ? 30.062 -2.504 -4.235 1.00 94.12 338 VAL A N 1
ATOM 2658 C CA . VAL A 1 338 ? 28.996 -2.103 -3.295 1.00 94.12 338 VAL A CA 1
ATOM 2659 C C . VAL A 1 338 ? 28.624 -3.236 -2.330 1.00 94.12 338 VAL A C 1
ATOM 2661 O O . VAL A 1 338 ? 28.039 -3.001 -1.277 1.00 94.12 338 VAL A O 1
ATOM 2664 N N . GLY A 1 339 ? 28.964 -4.487 -2.655 1.00 92.69 339 GLY A N 1
ATOM 2665 C CA . GLY A 1 339 ? 28.680 -5.650 -1.809 1.00 92.69 339 GLY A CA 1
ATOM 2666 C C . GLY A 1 339 ? 27.293 -6.266 -2.012 1.00 92.69 339 GLY A C 1
ATOM 2667 O O . GLY A 1 339 ? 26.980 -7.272 -1.365 1.00 92.69 339 GLY A O 1
ATOM 2668 N N . ILE A 1 340 ? 26.480 -5.727 -2.925 1.00 91.25 340 ILE A N 1
ATOM 2669 C CA . ILE A 1 340 ? 25.111 -6.194 -3.174 1.00 91.25 340 ILE A CA 1
ATOM 2670 C C . ILE A 1 340 ? 25.131 -7.548 -3.898 1.00 91.25 340 ILE A C 1
ATOM 2672 O O . ILE A 1 340 ? 25.796 -7.708 -4.917 1.00 91.25 340 ILE A O 1
ATOM 2676 N N . ASN A 1 341 ? 24.393 -8.533 -3.378 1.00 90.12 341 ASN A N 1
ATOM 2677 C CA . ASN A 1 341 ? 24.241 -9.833 -4.037 1.00 90.12 341 ASN A CA 1
ATOM 2678 C C . ASN A 1 341 ? 23.214 -9.770 -5.182 1.00 90.12 341 ASN A C 1
ATOM 2680 O O . ASN A 1 341 ? 22.159 -9.155 -4.998 1.00 90.12 341 ASN A O 1
ATOM 2684 N N . PRO A 1 342 ? 23.460 -10.464 -6.308 1.00 87.06 342 PRO A N 1
ATOM 2685 C CA . PRO A 1 342 ? 22.468 -10.637 -7.366 1.00 87.06 342 PRO A CA 1
ATOM 2686 C C . PRO A 1 342 ? 21.246 -11.390 -6.838 1.00 87.06 342 PRO A C 1
ATOM 2688 O O . PRO A 1 342 ? 21.388 -12.386 -6.126 1.00 87.06 342 PRO A O 1
ATOM 2691 N N . GLN A 1 343 ? 20.047 -10.919 -7.175 1.00 85.25 343 GLN A N 1
ATOM 2692 C CA . GLN A 1 343 ? 18.789 -11.562 -6.795 1.00 85.25 343 GLN A CA 1
ATOM 2693 C C . GLN A 1 343 ? 17.789 -11.496 -7.948 1.00 85.25 343 GLN A C 1
ATOM 2695 O O . GLN A 1 343 ? 17.695 -10.474 -8.624 1.00 85.25 343 GLN A O 1
ATOM 2700 N N . LEU A 1 344 ? 17.035 -12.584 -8.145 1.00 79.81 344 LEU A N 1
ATOM 2701 C CA . LEU A 1 344 ? 15.980 -12.672 -9.163 1.00 79.81 344 LEU A CA 1
ATOM 2702 C C . LEU A 1 344 ? 14.838 -11.692 -8.867 1.00 79.81 344 LEU A C 1
ATOM 2704 O O . LEU A 1 344 ? 14.416 -10.937 -9.736 1.00 79.81 344 LEU A O 1
ATOM 2708 N N . MET A 1 345 ? 14.367 -11.692 -7.619 1.00 85.94 345 MET A N 1
ATOM 2709 C CA . MET A 1 345 ? 13.367 -10.752 -7.122 1.00 85.94 345 MET A CA 1
ATOM 2710 C C . MET A 1 345 ? 14.077 -9.687 -6.301 1.00 85.94 345 MET A C 1
ATOM 2712 O O . MET A 1 345 ? 14.714 -10.010 -5.301 1.00 85.94 345 MET A O 1
ATOM 2716 N N . MET A 1 346 ? 13.990 -8.427 -6.728 1.00 89.81 346 MET A N 1
ATOM 2717 C CA . MET A 1 346 ? 14.659 -7.322 -6.042 1.00 89.81 346 MET A CA 1
ATOM 2718 C C . MET A 1 346 ? 13.999 -7.043 -4.679 1.00 89.81 346 MET A C 1
ATOM 2720 O O . MET A 1 346 ? 12.833 -6.651 -4.658 1.00 89.81 346 MET A O 1
ATOM 2724 N N . PRO A 1 347 ? 14.713 -7.177 -3.547 1.00 89.19 347 PRO A N 1
ATOM 2725 C CA . PRO A 1 347 ? 14.189 -6.803 -2.241 1.00 89.19 347 PRO A CA 1
ATOM 2726 C C . PRO A 1 347 ? 14.316 -5.291 -2.019 1.00 89.19 347 PRO A C 1
ATOM 2728 O O . PRO A 1 347 ? 15.190 -4.635 -2.590 1.00 89.19 347 PRO A O 1
ATOM 2731 N N . GLY A 1 348 ? 13.534 -4.745 -1.084 1.00 87.81 348 GLY A N 1
ATOM 2732 C CA . GLY A 1 348 ? 13.602 -3.321 -0.728 1.00 87.81 348 GLY A CA 1
ATOM 2733 C C . GLY A 1 348 ? 15.000 -2.849 -0.299 1.00 87.81 348 GLY A C 1
ATOM 2734 O O . GLY A 1 348 ? 15.414 -1.744 -0.641 1.00 87.81 348 GLY A O 1
ATOM 2735 N N . ASN A 1 349 ? 15.784 -3.705 0.372 1.00 89.00 349 ASN A N 1
ATOM 2736 C CA . ASN A 1 349 ? 17.169 -3.379 0.730 1.00 89.00 349 ASN A CA 1
ATOM 2737 C C . ASN A 1 349 ? 18.068 -3.199 -0.502 1.00 89.00 349 ASN A C 1
ATOM 2739 O O . ASN A 1 349 ? 18.885 -2.288 -0.503 1.00 89.00 349 ASN A O 1
ATOM 2743 N N . TYR A 1 350 ? 17.897 -4.016 -1.548 1.00 93.44 350 TYR A N 1
ATOM 2744 C CA . TYR A 1 350 ? 18.653 -3.867 -2.795 1.00 93.44 350 TYR A CA 1
ATOM 2745 C C . TYR A 1 350 ? 18.319 -2.528 -3.450 1.00 93.44 350 TYR A C 1
ATOM 2747 O O . TYR A 1 350 ? 19.229 -1.781 -3.791 1.00 93.44 350 TYR A O 1
ATOM 2755 N N . ALA A 1 351 ? 17.027 -2.203 -3.585 1.00 93.75 351 ALA A N 1
ATOM 2756 C CA . ALA A 1 351 ? 16.589 -0.937 -4.170 1.00 93.75 351 ALA A CA 1
ATOM 2757 C C . ALA A 1 351 ? 17.152 0.266 -3.395 1.00 93.75 351 ALA A C 1
ATOM 2759 O O . ALA A 1 351 ? 17.711 1.187 -3.986 1.00 93.75 351 ALA A O 1
ATOM 2760 N N . ARG A 1 352 ? 17.093 0.221 -2.056 1.00 91.94 352 ARG A N 1
ATOM 2761 C CA . ARG A 1 352 ? 17.670 1.259 -1.193 1.00 91.94 352 ARG A CA 1
ATOM 2762 C C . ARG A 1 352 ? 19.169 1.430 -1.438 1.00 91.94 352 ARG A C 1
ATOM 2764 O O . ARG A 1 352 ? 19.612 2.557 -1.631 1.00 91.94 352 ARG A O 1
ATOM 2771 N N . THR A 1 353 ? 19.936 0.340 -1.446 1.00 93.75 353 THR A N 1
ATOM 2772 C CA . THR A 1 353 ? 21.385 0.416 -1.668 1.00 93.75 353 THR A CA 1
ATOM 2773 C C . THR A 1 353 ? 21.710 0.890 -3.084 1.00 93.75 353 THR A C 1
ATOM 2775 O O . THR A 1 353 ? 22.619 1.698 -3.243 1.00 93.75 353 THR A O 1
ATOM 2778 N N . LEU A 1 354 ? 20.944 0.475 -4.100 1.00 94.69 354 LEU A N 1
ATOM 2779 C CA . LEU A 1 354 ? 21.113 0.945 -5.478 1.00 94.69 354 LEU A CA 1
ATOM 2780 C C . LEU A 1 354 ? 21.005 2.474 -5.567 1.00 94.69 354 LEU A C 1
ATOM 2782 O O . LEU A 1 354 ? 21.888 3.104 -6.134 1.00 94.69 354 LEU A O 1
ATOM 2786 N N . PHE A 1 355 ? 19.980 3.072 -4.953 1.00 94.81 355 PHE A N 1
ATOM 2787 C CA . PHE A 1 355 ? 19.775 4.527 -4.972 1.00 94.81 355 PHE A CA 1
ATOM 2788 C C . PHE A 1 355 ? 20.699 5.315 -4.033 1.00 94.81 355 PHE A C 1
ATOM 2790 O O . PHE A 1 355 ? 20.802 6.530 -4.155 1.00 94.81 355 PHE A O 1
ATOM 2797 N N . GLN A 1 356 ? 21.362 4.648 -3.087 1.00 93.75 356 GLN A N 1
ATOM 2798 C CA . GLN A 1 356 ? 22.400 5.245 -2.237 1.00 93.75 356 GLN A CA 1
ATOM 2799 C C . GLN A 1 356 ? 23.805 5.116 -2.840 1.00 93.75 356 GLN A C 1
ATOM 2801 O O . GLN A 1 356 ? 24.742 5.753 -2.364 1.00 93.75 356 GLN A O 1
ATOM 2806 N N . THR A 1 357 ? 23.969 4.270 -3.858 1.00 93.75 357 THR A N 1
ATOM 2807 C CA . THR A 1 357 ? 25.252 4.060 -4.528 1.00 93.75 357 THR A CA 1
ATOM 2808 C C . THR A 1 357 ? 25.592 5.281 -5.374 1.00 93.75 357 THR A C 1
ATOM 2810 O O . THR A 1 357 ? 24.734 5.795 -6.089 1.00 93.75 357 THR A O 1
ATOM 2813 N N . ASN A 1 358 ? 26.857 5.713 -5.348 1.00 94.12 358 ASN A N 1
ATOM 2814 C CA . ASN A 1 358 ? 27.327 6.766 -6.245 1.00 94.12 358 ASN A CA 1
ATOM 2815 C C . ASN A 1 358 ? 27.074 6.365 -7.715 1.00 94.12 358 ASN A C 1
ATOM 2817 O O . ASN A 1 358 ? 27.440 5.265 -8.139 1.00 94.12 358 ASN A O 1
ATOM 2821 N N . HIS A 1 359 ? 26.469 7.267 -8.490 1.00 94.81 359 HIS A N 1
ATOM 2822 C CA . HIS A 1 359 ? 26.166 7.064 -9.904 1.00 94.81 359 HIS A CA 1
ATOM 2823 C C . HIS A 1 359 ? 27.418 6.766 -10.740 1.00 94.81 359 HIS A C 1
ATOM 2825 O O . HIS A 1 359 ? 27.334 5.990 -11.689 1.00 94.81 359 HIS A O 1
ATOM 2831 N N . ASP A 1 360 ? 28.591 7.272 -10.348 1.00 93.00 360 ASP A N 1
ATOM 2832 C CA . ASP A 1 360 ? 29.860 6.944 -11.013 1.00 93.00 360 ASP A CA 1
ATOM 2833 C C . ASP A 1 360 ? 30.168 5.443 -10.964 1.00 93.00 360 ASP A C 1
ATOM 2835 O O . ASP A 1 360 ? 30.761 4.895 -11.889 1.00 93.00 360 ASP A O 1
ATOM 2839 N N . ILE A 1 361 ? 29.737 4.764 -9.895 1.00 95.62 361 ILE A N 1
ATOM 2840 C CA . ILE A 1 361 ? 29.909 3.321 -9.722 1.00 95.62 361 ILE A CA 1
ATOM 2841 C C . ILE A 1 361 ? 28.808 2.577 -10.473 1.00 95.62 361 ILE A C 1
ATOM 2843 O O . ILE A 1 361 ? 29.111 1.663 -11.239 1.00 95.62 361 ILE A O 1
ATOM 2847 N N . SER A 1 362 ? 27.539 2.941 -10.265 1.00 94.81 362 SER A N 1
ATOM 2848 C CA . SER A 1 362 ? 26.408 2.197 -10.839 1.00 94.81 362 SER A CA 1
ATOM 2849 C C . SER A 1 362 ? 26.291 2.354 -12.358 1.00 94.81 362 SER A C 1
ATOM 2851 O O . SER A 1 362 ? 25.782 1.456 -13.024 1.00 94.81 362 SER A O 1
ATOM 2853 N N . LEU A 1 363 ? 26.810 3.445 -12.924 1.00 97.75 363 LEU A N 1
ATOM 2854 C CA . LEU A 1 363 ? 26.793 3.719 -14.361 1.00 97.75 363 LEU A CA 1
ATOM 2855 C C . LEU A 1 363 ? 28.155 3.490 -15.043 1.00 97.75 363 LEU A C 1
ATOM 2857 O O . LEU A 1 363 ? 28.282 3.736 -16.242 1.00 97.75 363 LEU A O 1
ATOM 2861 N N . ALA A 1 364 ? 29.168 3.006 -14.310 1.00 97.12 364 ALA A N 1
ATOM 2862 C CA . ALA A 1 364 ? 30.552 2.873 -14.785 1.00 97.12 364 ALA A CA 1
ATOM 2863 C C . ALA A 1 364 ? 30.689 2.068 -16.087 1.00 97.12 364 ALA A C 1
ATOM 2865 O O . ALA A 1 364 ? 31.542 2.369 -16.918 1.00 97.12 364 ALA A O 1
ATOM 2866 N N . LEU A 1 365 ? 29.853 1.038 -16.243 1.00 97.69 365 LEU A N 1
ATOM 2867 C CA . LEU A 1 365 ? 29.916 0.085 -17.350 1.00 97.69 365 LEU A CA 1
ATOM 2868 C C . LEU A 1 365 ? 29.184 0.551 -18.616 1.00 97.69 365 LEU A C 1
ATOM 2870 O O . LEU A 1 365 ? 29.215 -0.167 -19.613 1.00 97.69 365 LEU A O 1
ATOM 2874 N N . ILE A 1 366 ? 28.505 1.703 -18.588 1.00 98.00 366 ILE A N 1
ATOM 2875 C CA . ILE A 1 366 ? 27.836 2.250 -19.773 1.00 98.00 366 ILE A CA 1
ATOM 2876 C C . ILE A 1 366 ? 28.913 2.788 -20.733 1.00 98.00 366 ILE A C 1
ATOM 2878 O O . ILE A 1 366 ? 29.662 3.683 -20.330 1.00 98.00 366 ILE A O 1
ATOM 2882 N N . PRO A 1 367 ? 29.009 2.273 -21.978 1.00 96.25 367 PRO A N 1
ATOM 2883 C CA . PRO A 1 367 ? 30.084 2.652 -22.900 1.00 96.25 367 PRO A CA 1
ATOM 2884 C C . PRO A 1 367 ? 30.008 4.109 -23.367 1.00 96.25 367 PRO A C 1
ATOM 2886 O O . PRO A 1 367 ? 31.030 4.781 -23.487 1.00 96.25 367 PRO A O 1
ATOM 2889 N N . ASP A 1 368 ? 28.796 4.594 -23.634 1.00 96.75 368 ASP A N 1
ATOM 2890 C CA . ASP A 1 368 ? 28.547 5.935 -24.157 1.00 96.75 368 ASP A CA 1
ATOM 2891 C C . ASP A 1 368 ? 28.528 6.969 -23.017 1.00 96.75 368 ASP A C 1
ATOM 2893 O O . ASP A 1 368 ? 27.726 6.897 -22.078 1.00 96.75 368 ASP A O 1
ATOM 2897 N N . SER A 1 369 ? 29.437 7.943 -23.098 1.00 96.00 369 SER A N 1
ATOM 2898 C CA . SER A 1 369 ? 29.616 8.975 -22.078 1.00 96.00 369 SER A CA 1
ATOM 2899 C C . SER A 1 369 ? 28.453 9.964 -22.000 1.00 96.00 369 SER A C 1
ATOM 2901 O O . SER A 1 369 ? 28.127 10.405 -20.896 1.00 96.00 369 SER A O 1
ATOM 2903 N N . GLU A 1 370 ? 27.817 10.292 -23.125 1.00 96.88 370 GLU A N 1
ATOM 2904 C CA . GLU A 1 370 ? 26.663 11.188 -23.183 1.00 96.88 370 GLU A CA 1
ATOM 2905 C C . GLU A 1 370 ? 25.444 10.499 -22.566 1.00 96.88 370 GLU A C 1
ATOM 2907 O O . GLU A 1 370 ? 24.808 11.037 -21.657 1.00 96.88 370 GLU A O 1
ATOM 2912 N N . ARG A 1 371 ? 25.183 9.247 -22.964 1.00 96.75 371 ARG A N 1
ATOM 2913 C CA . ARG A 1 371 ? 24.108 8.411 -22.400 1.00 96.75 371 ARG A CA 1
ATOM 2914 C C . ARG A 1 371 ? 24.262 8.252 -20.892 1.00 96.75 371 ARG A C 1
ATOM 2916 O O . ARG A 1 371 ? 23.285 8.395 -20.151 1.00 96.75 371 ARG A O 1
ATOM 2923 N N . ARG A 1 372 ? 25.493 8.000 -20.438 1.00 97.38 372 ARG A N 1
ATOM 2924 C CA . ARG A 1 372 ? 25.850 7.895 -19.020 1.00 97.38 372 ARG A CA 1
ATOM 2925 C C . ARG A 1 372 ? 25.576 9.194 -18.264 1.00 97.38 372 ARG A C 1
ATOM 2927 O O . ARG A 1 372 ? 24.990 9.145 -17.184 1.00 97.38 372 ARG A O 1
ATOM 2934 N N . ASN A 1 373 ? 25.954 10.345 -18.823 1.00 97.69 373 ASN A N 1
ATOM 2935 C CA . ASN A 1 373 ? 25.684 11.646 -18.212 1.00 97.69 373 ASN A CA 1
ATOM 2936 C C . ASN A 1 373 ? 24.175 11.926 -18.120 1.00 97.69 373 ASN A C 1
ATOM 2938 O O . ASN A 1 373 ? 23.679 12.273 -17.049 1.00 97.69 373 ASN A O 1
ATOM 2942 N N . ASN A 1 374 ? 23.429 11.680 -19.200 1.00 97.88 374 ASN A N 1
ATOM 2943 C CA . ASN A 1 374 ? 21.977 11.877 -19.238 1.00 97.88 374 ASN A CA 1
ATOM 2944 C C . ASN A 1 374 ? 21.264 11.007 -18.190 1.00 97.88 374 ASN A C 1
ATOM 2946 O O . ASN A 1 374 ? 20.391 11.490 -17.467 1.00 97.88 374 ASN A O 1
ATOM 2950 N N . LEU A 1 375 ? 21.672 9.740 -18.037 1.00 97.88 375 LEU A N 1
ATOM 2951 C CA . LEU A 1 375 ? 21.113 8.863 -17.005 1.00 97.88 375 LEU A CA 1
ATOM 2952 C C . LEU A 1 375 ? 21.497 9.305 -15.585 1.00 97.88 375 LEU A C 1
ATOM 2954 O O . LEU A 1 375 ? 20.665 9.225 -14.682 1.00 97.88 375 LEU A O 1
ATOM 2958 N N . SER A 1 376 ? 22.716 9.813 -15.384 1.00 98.06 376 SER A N 1
ATOM 2959 C CA . SER A 1 376 ? 23.149 10.371 -14.096 1.00 98.06 376 SER A CA 1
ATOM 2960 C C . SER A 1 376 ? 22.298 11.577 -13.683 1.00 98.06 376 SER A C 1
ATOM 2962 O O . SER A 1 376 ? 21.837 11.646 -12.542 1.00 98.06 376 SER A O 1
ATOM 2964 N N . VAL A 1 377 ? 22.005 12.491 -14.617 1.00 98.19 377 VAL A N 1
ATOM 2965 C CA . VAL A 1 377 ? 21.107 13.637 -14.382 1.00 98.19 377 VAL A CA 1
ATOM 2966 C C . VAL A 1 377 ? 19.706 13.164 -13.990 1.00 98.19 377 VAL A C 1
ATOM 2968 O O . VAL A 1 377 ? 19.160 13.636 -12.992 1.00 98.19 377 VAL A O 1
ATOM 2971 N N . ILE A 1 378 ? 19.143 12.193 -14.714 1.00 98.44 378 ILE A N 1
ATOM 2972 C CA . ILE A 1 378 ? 17.820 11.628 -14.406 1.00 98.44 378 ILE A CA 1
ATOM 2973 C C . ILE A 1 378 ? 17.801 10.983 -13.016 1.00 98.44 378 ILE A C 1
ATOM 2975 O O . ILE A 1 378 ? 16.879 11.239 -12.243 1.00 98.44 378 ILE A O 1
ATOM 2979 N N . LEU A 1 379 ? 18.815 10.185 -12.668 1.00 98.19 379 LEU A N 1
ATOM 2980 C CA . LEU A 1 379 ? 18.912 9.559 -11.347 1.00 98.19 379 LEU A CA 1
ATOM 2981 C C . LEU A 1 379 ? 19.071 10.597 -10.230 1.00 98.19 379 LEU A C 1
ATOM 2983 O O . LEU A 1 379 ? 18.469 10.444 -9.171 1.00 98.19 379 LEU A O 1
ATOM 2987 N N . ASN A 1 380 ? 19.806 11.687 -10.464 1.00 98.00 380 ASN A N 1
ATOM 2988 C CA . ASN A 1 380 ? 19.910 12.790 -9.506 1.00 98.00 380 ASN A CA 1
ATOM 2989 C C . ASN A 1 380 ? 18.548 13.448 -9.249 1.00 98.00 380 ASN A C 1
ATOM 2991 O O . ASN A 1 380 ? 18.206 13.724 -8.098 1.00 98.00 380 ASN A O 1
ATOM 2995 N N . ILE A 1 381 ? 17.754 13.673 -10.301 1.00 98.31 381 ILE A N 1
ATOM 2996 C CA . ILE A 1 381 ? 16.390 14.193 -10.156 1.00 98.31 381 ILE A CA 1
ATOM 2997 C C . ILE A 1 381 ? 15.517 13.178 -9.409 1.00 98.31 381 ILE A C 1
ATOM 2999 O O . ILE A 1 381 ? 14.839 13.540 -8.448 1.00 98.31 381 ILE A O 1
ATOM 3003 N N . PHE A 1 382 ? 15.583 11.898 -9.781 1.00 98.19 382 PHE A N 1
ATOM 3004 C CA . PHE A 1 382 ? 14.843 10.837 -9.104 1.00 98.19 382 PHE A CA 1
ATOM 3005 C C . PHE A 1 382 ? 15.163 10.768 -7.606 1.00 98.19 382 PHE A C 1
ATOM 3007 O O . PHE A 1 382 ? 14.245 10.678 -6.796 1.00 98.19 382 PHE A O 1
ATOM 3014 N N . CYS A 1 383 ? 16.436 10.857 -7.214 1.00 96.94 383 CYS A N 1
ATOM 3015 C CA . CYS A 1 383 ? 16.842 10.836 -5.810 1.00 96.94 383 CYS A CA 1
ATOM 3016 C C . CYS A 1 383 ? 16.256 12.012 -5.007 1.00 96.94 383 CYS A C 1
ATOM 3018 O O . CYS A 1 383 ? 15.868 11.810 -3.855 1.00 96.94 383 CYS A O 1
ATOM 3020 N N . LYS A 1 384 ? 16.103 13.200 -5.616 1.00 96.94 384 LYS A N 1
ATOM 3021 C CA . LYS A 1 384 ? 15.402 14.350 -5.006 1.00 96.94 384 LYS A CA 1
ATOM 3022 C C . LYS A 1 384 ? 13.899 14.103 -4.858 1.00 96.94 384 LYS A C 1
ATOM 3024 O O . LYS A 1 384 ? 13.320 14.367 -3.813 1.00 96.94 384 LYS A O 1
ATOM 3029 N N . LEU A 1 385 ? 13.251 13.543 -5.877 1.00 98.25 385 LEU A N 1
ATOM 3030 C CA . LEU A 1 385 ? 11.834 13.166 -5.781 1.00 98.25 385 LEU A CA 1
ATOM 3031 C C . LEU A 1 385 ? 11.628 12.070 -4.724 1.00 98.25 385 LEU A C 1
ATOM 3033 O O . LEU A 1 385 ? 10.645 12.063 -3.982 1.00 98.25 385 LEU A O 1
ATOM 3037 N N . ARG A 1 386 ? 12.587 11.150 -4.624 1.00 97.75 386 ARG A N 1
ATOM 3038 C CA . ARG A 1 386 ? 12.595 10.068 -3.648 1.00 97.75 386 ARG A CA 1
ATOM 3039 C C . ARG A 1 386 ? 12.707 10.556 -2.217 1.00 97.75 386 ARG A C 1
ATOM 3041 O O . ARG A 1 386 ? 12.028 9.992 -1.362 1.00 97.75 386 ARG A O 1
ATOM 3048 N N . SER A 1 387 ? 13.506 11.584 -1.933 1.00 96.62 387 SER A N 1
ATOM 3049 C CA . SER A 1 387 ? 13.570 12.126 -0.572 1.00 96.62 387 SER A CA 1
ATOM 3050 C C . SER A 1 387 ? 12.218 12.662 -0.102 1.00 96.62 387 SER A C 1
ATOM 3052 O O . SER A 1 387 ? 11.887 12.465 1.060 1.00 96.62 387 SER A O 1
ATOM 3054 N N . VAL A 1 388 ? 11.398 13.223 -1.000 1.00 97.88 388 VAL A N 1
ATOM 3055 C CA . VAL A 1 388 ? 10.062 13.738 -0.656 1.00 97.88 388 VAL A CA 1
ATOM 3056 C C . VAL A 1 388 ? 9.082 12.610 -0.325 1.00 97.88 388 VAL A C 1
ATOM 3058 O O . VAL A 1 388 ? 8.539 12.582 0.776 1.00 97.88 388 VAL A O 1
ATOM 3061 N N . TYR A 1 389 ? 8.871 11.624 -1.211 1.00 96.25 389 TYR A N 1
ATOM 3062 C CA . TYR A 1 389 ? 7.891 10.561 -0.914 1.00 96.25 389 TYR A CA 1
ATOM 3063 C C . TYR A 1 389 ? 8.360 9.575 0.168 1.00 96.25 389 TYR A C 1
ATOM 3065 O O . TYR A 1 389 ? 7.550 8.811 0.689 1.00 96.25 389 TYR A O 1
ATOM 3073 N N . ARG A 1 390 ? 9.655 9.564 0.517 1.00 95.75 390 ARG A N 1
ATOM 3074 C CA . ARG A 1 390 ? 10.192 8.797 1.654 1.00 95.75 390 ARG A CA 1
ATOM 3075 C C . ARG A 1 390 ? 10.210 9.585 2.967 1.00 95.75 390 ARG A C 1
ATOM 3077 O O . ARG A 1 390 ? 10.400 8.941 4.002 1.00 95.75 390 ARG A O 1
ATOM 3084 N N . ALA A 1 391 ? 10.033 10.908 2.941 1.00 95.62 391 ALA A N 1
ATOM 3085 C CA . ALA A 1 391 ? 9.984 11.740 4.142 1.00 95.62 391 ALA A CA 1
ATOM 3086 C C . ALA A 1 391 ? 8.822 11.317 5.047 1.00 95.62 391 ALA A C 1
ATOM 3088 O O . ALA A 1 391 ? 7.769 10.872 4.573 1.00 95.62 391 ALA A O 1
ATOM 3089 N N . LYS A 1 392 ? 9.015 11.427 6.365 1.00 92.94 392 LYS A N 1
ATOM 3090 C CA . LYS A 1 392 ? 7.952 11.080 7.314 1.00 92.94 392 LYS A CA 1
ATOM 3091 C C . LYS A 1 392 ? 6.903 12.179 7.344 1.00 92.94 392 LYS A C 1
ATOM 3093 O O . LYS A 1 392 ? 5.714 11.860 7.320 1.00 92.94 392 LYS A O 1
ATOM 3098 N N . ASP A 1 393 ? 7.336 13.431 7.335 1.00 93.81 393 ASP A N 1
ATOM 3099 C CA . ASP A 1 393 ? 6.469 14.601 7.311 1.00 93.81 393 ASP A CA 1
ATOM 3100 C C . ASP A 1 393 ? 6.950 15.638 6.280 1.00 93.81 393 ASP A C 1
ATOM 3102 O O . ASP A 1 393 ? 7.594 16.625 6.637 1.00 93.81 393 ASP A O 1
ATOM 3106 N N . PRO A 1 394 ? 6.695 15.414 4.979 1.00 96.38 394 PRO A N 1
ATOM 3107 C CA . PRO A 1 394 ? 7.262 16.237 3.911 1.00 96.38 394 PRO A CA 1
ATOM 3108 C C . PRO A 1 394 ? 6.841 17.713 3.983 1.00 96.38 394 PRO A C 1
ATOM 3110 O O . PRO A 1 394 ? 7.639 18.580 3.638 1.00 96.38 394 PRO A O 1
ATOM 3113 N N . LEU A 1 395 ? 5.636 18.012 4.483 1.00 94.81 395 LEU A N 1
ATOM 3114 C CA . LEU A 1 395 ? 5.132 19.384 4.632 1.00 94.81 395 LEU A CA 1
ATOM 3115 C C . LEU A 1 395 ? 5.909 20.202 5.677 1.00 94.81 395 LEU A C 1
ATOM 3117 O O . LEU A 1 395 ? 5.903 21.429 5.619 1.00 94.81 395 LEU A O 1
ATOM 3121 N N . VAL A 1 396 ? 6.588 19.533 6.612 1.00 93.75 396 VAL A N 1
ATOM 3122 C CA . VAL A 1 396 ? 7.430 20.166 7.637 1.00 93.75 396 VAL A CA 1
ATOM 3123 C C . VAL A 1 396 ? 8.914 20.029 7.294 1.00 93.75 396 VAL A C 1
ATOM 3125 O O . VAL A 1 396 ? 9.673 20.982 7.435 1.00 93.75 396 VAL A O 1
ATOM 3128 N N . GLU A 1 397 ? 9.335 18.849 6.834 1.00 95.19 397 GLU A N 1
ATOM 3129 C CA . GLU A 1 397 ? 10.740 18.513 6.578 1.00 95.19 397 GLU A CA 1
ATOM 3130 C C . GLU A 1 397 ? 11.284 19.137 5.281 1.00 95.19 397 GLU A C 1
ATOM 3132 O O . GLU A 1 397 ? 12.458 19.499 5.233 1.00 95.19 397 GLU A O 1
ATOM 3137 N N . CYS A 1 398 ? 10.467 19.237 4.224 1.00 95.81 398 CYS A N 1
ATOM 3138 C CA . CYS A 1 398 ? 10.901 19.692 2.894 1.00 95.81 398 CYS A CA 1
ATOM 3139 C C . CYS A 1 398 ? 9.784 20.405 2.091 1.00 95.81 398 CYS A C 1
ATOM 3141 O O . CYS A 1 398 ? 9.459 20.005 0.969 1.00 95.81 398 CYS A O 1
ATOM 3143 N N . PRO A 1 399 ? 9.173 21.479 2.634 1.00 96.75 399 PRO A N 1
ATOM 3144 C CA . PRO A 1 399 ? 8.022 22.142 2.012 1.00 96.75 399 PRO A CA 1
ATOM 3145 C C . PRO A 1 399 ? 8.322 22.743 0.629 1.00 96.75 399 PRO A C 1
ATOM 3147 O O . PRO A 1 399 ? 7.464 22.726 -0.253 1.00 96.75 399 PRO A O 1
ATOM 3150 N N . SER A 1 400 ? 9.539 23.249 0.404 1.00 96.50 400 SER A N 1
ATOM 3151 C CA . SER A 1 400 ? 9.966 23.791 -0.896 1.00 96.50 400 SER A CA 1
ATOM 3152 C C . SER A 1 400 ? 10.014 22.728 -1.993 1.00 96.50 400 SER A C 1
ATOM 3154 O O . SER A 1 400 ? 9.616 22.966 -3.137 1.00 96.50 400 SER A O 1
ATOM 3156 N N . GLU A 1 401 ? 10.499 21.542 -1.648 1.00 97.38 401 GLU A N 1
ATOM 3157 C CA . GLU A 1 401 ? 10.610 20.398 -2.538 1.00 97.38 401 GLU A CA 1
ATOM 3158 C C . GLU A 1 401 ? 9.235 19.806 -2.835 1.00 97.38 401 GLU A C 1
ATOM 3160 O O . GLU A 1 401 ? 9.008 19.381 -3.964 1.00 97.38 401 GLU A O 1
ATOM 3165 N N . VAL A 1 402 ? 8.307 19.826 -1.870 1.00 97.75 402 VAL A N 1
ATOM 3166 C CA . VAL A 1 402 ? 6.898 19.468 -2.104 1.00 97.75 402 VAL A CA 1
ATOM 3167 C C . VAL A 1 402 ? 6.273 20.422 -3.118 1.00 97.75 402 VAL A C 1
ATOM 3169 O O . VAL A 1 402 ? 5.768 19.960 -4.139 1.00 97.75 402 VAL A O 1
ATOM 3172 N N . ALA A 1 403 ? 6.388 21.736 -2.901 1.00 97.19 403 ALA A N 1
ATOM 3173 C CA . ALA A 1 403 ? 5.771 22.744 -3.766 1.00 97.19 403 ALA A CA 1
ATOM 3174 C C . ALA A 1 403 ? 6.271 22.680 -5.224 1.00 97.19 403 ALA A C 1
ATOM 3176 O O . ALA A 1 403 ? 5.518 22.934 -6.164 1.00 97.19 403 ALA A O 1
ATOM 3177 N N . SER A 1 404 ? 7.542 22.314 -5.421 1.00 97.12 404 SER A N 1
ATOM 3178 C CA . SER A 1 404 ? 8.180 22.174 -6.740 1.00 97.12 404 SER A CA 1
ATOM 3179 C C . SER A 1 404 ? 8.220 20.730 -7.264 1.00 97.12 404 SER A C 1
ATOM 3181 O O . SER A 1 404 ? 8.819 20.461 -8.316 1.00 97.12 404 SER A O 1
ATOM 3183 N N . TYR A 1 405 ? 7.576 19.789 -6.563 1.00 98.44 405 TYR A N 1
ATOM 3184 C CA . TYR A 1 405 ? 7.680 18.359 -6.839 1.00 98.44 405 TYR A CA 1
ATOM 3185 C C . TYR A 1 405 ? 7.190 18.008 -8.243 1.00 98.44 405 TYR A C 1
ATOM 3187 O O . TYR A 1 405 ? 7.931 17.392 -9.009 1.00 98.44 405 TYR A O 1
ATOM 3195 N N . LYS A 1 406 ? 5.965 18.414 -8.614 1.00 97.88 406 LYS A N 1
ATOM 3196 C CA . LYS A 1 406 ? 5.368 18.076 -9.917 1.00 97.88 406 LYS A CA 1
ATOM 3197 C C . LYS A 1 406 ? 6.218 18.598 -11.067 1.00 97.88 406 LYS A C 1
ATOM 3199 O O . LYS A 1 406 ? 6.486 17.854 -12.004 1.00 97.88 406 LYS A O 1
ATOM 3204 N N . GLN A 1 407 ? 6.692 19.841 -10.983 1.00 97.94 407 GLN A N 1
ATOM 3205 C CA . GLN A 1 407 ? 7.553 20.426 -12.013 1.00 97.94 407 GLN A CA 1
ATOM 3206 C C . GLN A 1 407 ? 8.849 19.619 -12.179 1.00 97.94 407 GLN A C 1
ATOM 3208 O O . GLN A 1 407 ? 9.224 19.261 -13.297 1.00 97.94 407 GLN A O 1
ATOM 3213 N N . THR A 1 408 ? 9.495 19.277 -11.063 1.00 98.38 408 THR A N 1
ATOM 3214 C CA . THR A 1 408 ? 10.717 18.461 -11.042 1.00 98.38 408 THR A CA 1
ATOM 3215 C C . THR A 1 408 ? 10.466 17.054 -11.600 1.00 98.38 408 THR A C 1
ATOM 3217 O O . THR A 1 408 ? 11.283 16.505 -12.342 1.00 98.38 408 THR A O 1
ATOM 3220 N N . ALA A 1 409 ? 9.310 16.466 -11.295 1.00 98.31 409 ALA A N 1
ATOM 3221 C CA . ALA A 1 409 ? 8.937 15.141 -11.764 1.00 98.31 409 ALA A CA 1
ATOM 3222 C C . ALA A 1 409 ? 8.606 15.110 -13.262 1.00 98.31 409 ALA A C 1
ATOM 3224 O O . ALA A 1 409 ? 9.021 14.183 -13.962 1.00 98.31 409 ALA A O 1
ATOM 3225 N N . ILE A 1 410 ? 7.938 16.146 -13.776 1.00 98.12 410 ILE A N 1
ATOM 3226 C CA . ILE A 1 410 ? 7.706 16.331 -15.214 1.00 98.12 410 ILE A CA 1
ATOM 3227 C C . ILE A 1 410 ? 9.043 16.478 -15.943 1.00 98.12 410 ILE A C 1
ATOM 3229 O O . ILE A 1 410 ? 9.241 15.824 -16.962 1.00 98.12 410 ILE A O 1
ATOM 3233 N N . GLN A 1 411 ? 9.992 17.252 -15.403 1.00 98.25 411 GLN A N 1
ATOM 3234 C CA . GLN A 1 411 ? 11.334 17.372 -15.984 1.00 98.25 411 GLN A CA 1
ATOM 3235 C C . GLN A 1 411 ? 12.023 16.004 -16.110 1.00 98.25 411 GLN A C 1
ATOM 3237 O O . GLN A 1 411 ? 12.564 15.682 -17.168 1.00 98.25 411 GLN A O 1
ATOM 3242 N N . MET A 1 412 ? 11.968 15.173 -15.063 1.00 98.38 412 MET A N 1
ATOM 3243 C CA . MET A 1 412 ? 12.496 13.804 -15.111 1.00 98.38 412 MET A CA 1
ATOM 3244 C C . MET A 1 412 ? 11.810 12.964 -16.198 1.00 98.38 412 MET A C 1
ATOM 3246 O O . MET A 1 412 ? 12.483 12.260 -16.951 1.00 98.38 412 MET A O 1
ATOM 3250 N N . GLY A 1 413 ? 10.478 13.039 -16.282 1.00 97.75 413 GLY A N 1
ATOM 3251 C CA . GLY A 1 413 ? 9.686 12.343 -17.296 1.00 97.75 413 GLY A CA 1
ATOM 3252 C C . GLY A 1 413 ? 10.065 12.759 -18.719 1.00 97.75 413 GLY A C 1
ATOM 3253 O O . GLY A 1 413 ? 10.281 11.893 -19.565 1.00 97.75 413 GLY A O 1
ATOM 3254 N N . SER A 1 414 ? 10.228 14.059 -18.967 1.00 97.94 414 SER A N 1
ATOM 3255 C CA . SER A 1 414 ? 10.649 14.602 -20.263 1.00 97.94 414 SER A CA 1
ATOM 3256 C C . SER A 1 414 ? 12.036 14.110 -20.670 1.00 97.94 414 SER A C 1
ATOM 3258 O O . SER A 1 414 ? 12.187 13.611 -21.781 1.00 97.94 414 SER A O 1
ATOM 3260 N N . LEU A 1 415 ? 13.018 14.138 -19.761 1.00 98.31 415 LEU A N 1
ATOM 3261 C CA . LEU A 1 415 ? 14.369 13.622 -20.028 1.00 98.31 415 LEU A CA 1
ATOM 3262 C C . LEU A 1 415 ? 14.371 12.113 -20.320 1.00 98.31 415 LEU A C 1
ATOM 3264 O O . LEU A 1 415 ? 15.099 11.640 -21.195 1.00 98.31 415 LEU A O 1
ATOM 3268 N N . LEU A 1 416 ? 13.538 11.341 -19.612 1.00 97.88 416 LEU A N 1
ATOM 3269 C CA . LEU A 1 416 ? 13.349 9.918 -19.898 1.00 97.88 416 LEU A CA 1
ATOM 3270 C C . LEU A 1 416 ? 12.751 9.695 -21.290 1.00 97.88 416 LEU A C 1
ATOM 3272 O O . LEU A 1 416 ? 13.165 8.761 -21.969 1.00 97.88 416 LEU A O 1
ATOM 3276 N N . MET A 1 417 ? 11.796 10.519 -21.729 1.00 96.31 417 MET A N 1
ATOM 3277 C CA . MET A 1 417 ? 11.220 10.401 -23.072 1.00 96.31 417 MET A CA 1
ATOM 3278 C C . MET A 1 417 ? 12.196 10.840 -24.160 1.00 96.31 417 MET A C 1
ATOM 3280 O O . MET A 1 417 ? 12.330 10.138 -25.153 1.00 96.31 417 MET A O 1
ATOM 3284 N N . GLU A 1 418 ? 12.892 11.956 -23.974 1.00 97.12 418 GLU A N 1
ATOM 3285 C CA . GLU A 1 418 ? 13.841 12.499 -24.946 1.00 97.12 418 GLU A CA 1
ATOM 3286 C C . GLU A 1 418 ? 14.991 11.522 -25.188 1.00 97.12 418 GLU A C 1
ATOM 3288 O O . GLU A 1 418 ? 15.250 11.079 -26.309 1.00 97.12 418 GLU A O 1
ATOM 3293 N N . HIS A 1 419 ? 15.650 11.121 -24.107 1.00 97.56 419 HIS A N 1
ATOM 3294 C CA . HIS A 1 419 ? 16.858 10.334 -24.210 1.00 97.56 419 HIS A CA 1
ATOM 3295 C C . HIS A 1 419 ? 16.527 8.835 -24.273 1.00 97.56 419 HIS A C 1
ATOM 3297 O O . HIS A 1 419 ? 17.156 8.103 -25.034 1.00 97.56 419 HIS A O 1
ATOM 3303 N N . PHE A 1 420 ? 15.554 8.333 -23.514 1.00 97.00 420 PHE A N 1
ATOM 3304 C CA . PHE A 1 420 ? 15.286 6.894 -23.357 1.00 97.00 420 PHE A CA 1
ATOM 3305 C C . PHE A 1 420 ? 13.863 6.508 -23.811 1.00 97.00 420 PHE A C 1
ATOM 3307 O O . PHE A 1 420 ? 13.197 5.696 -23.166 1.00 97.00 420 PHE A O 1
ATOM 3314 N N . HIS A 1 421 ? 13.390 7.060 -24.940 1.00 94.88 421 HIS A N 1
ATOM 3315 C CA . HIS A 1 421 ? 12.032 6.854 -25.489 1.00 94.88 421 HIS A CA 1
ATOM 3316 C C . HIS A 1 421 ? 11.588 5.383 -25.569 1.00 94.88 421 HIS A C 1
ATOM 3318 O O . HIS A 1 421 ? 10.405 5.072 -25.387 1.00 94.88 421 HIS A O 1
ATOM 3324 N N . TYR A 1 422 ? 12.538 4.477 -25.813 1.00 94.62 422 TYR A N 1
ATOM 3325 C CA . TYR A 1 422 ? 12.312 3.041 -25.940 1.00 94.62 422 TYR A CA 1
ATOM 3326 C C . TYR A 1 422 ? 11.913 2.359 -24.616 1.00 94.62 422 TYR A C 1
ATOM 3328 O O . TYR A 1 422 ? 11.363 1.256 -24.627 1.00 94.62 422 TYR A O 1
ATOM 3336 N N . ALA A 1 423 ? 12.179 2.990 -23.467 1.00 95.06 423 ALA A N 1
ATOM 3337 C CA . ALA A 1 423 ? 11.892 2.427 -22.157 1.00 95.06 423 ALA A CA 1
ATOM 3338 C C . ALA A 1 423 ? 10.381 2.408 -21.878 1.00 95.06 423 ALA A C 1
ATOM 3340 O O . ALA A 1 423 ? 9.675 3.418 -22.002 1.00 95.06 423 ALA A O 1
ATOM 3341 N N . GLN A 1 424 ? 9.862 1.255 -21.458 1.00 93.56 424 GLN A N 1
ATOM 3342 C CA . GLN A 1 424 ? 8.466 1.137 -21.048 1.00 93.56 424 GLN A CA 1
ATOM 3343 C C . GLN A 1 424 ? 8.310 1.573 -19.591 1.00 93.56 424 GLN A C 1
ATOM 3345 O O . GLN A 1 424 ? 9.010 1.083 -18.705 1.00 93.56 424 GLN A O 1
ATOM 3350 N N . TRP A 1 425 ? 7.367 2.479 -19.337 1.00 93.06 425 TRP A N 1
ATOM 3351 C CA . TRP A 1 425 ? 7.136 3.010 -17.999 1.00 93.06 425 TRP A CA 1
ATOM 3352 C C . TRP A 1 425 ? 6.359 2.004 -17.134 1.00 93.06 425 TRP A C 1
ATOM 3354 O O . TRP A 1 425 ? 5.302 1.525 -17.565 1.00 93.06 425 TRP A O 1
ATOM 3364 N N . PRO A 1 426 ? 6.849 1.666 -15.926 1.00 94.81 426 PRO A N 1
ATOM 3365 C CA . PRO A 1 426 ? 6.080 0.884 -14.966 1.00 94.81 426 PRO A CA 1
ATOM 3366 C C . PRO A 1 426 ? 4.967 1.738 -14.340 1.00 94.81 426 PRO A C 1
ATOM 3368 O O . PRO A 1 426 ? 5.055 2.966 -14.307 1.00 94.81 426 PRO A O 1
ATOM 3371 N N . ASN A 1 427 ? 3.952 1.087 -13.764 1.00 95.69 427 ASN A N 1
ATOM 3372 C CA . ASN A 1 427 ? 2.814 1.763 -13.122 1.00 95.69 427 ASN A CA 1
ATOM 3373 C C . ASN A 1 427 ? 3.267 2.763 -12.041 1.00 95.69 427 ASN A C 1
ATOM 3375 O O . ASN A 1 427 ? 2.767 3.886 -11.976 1.00 95.69 427 ASN A O 1
ATOM 3379 N N . TYR A 1 428 ? 4.266 2.383 -11.236 1.00 96.69 428 TYR A N 1
ATOM 3380 C CA . TYR A 1 428 ? 4.812 3.241 -10.183 1.00 96.69 428 TYR A CA 1
ATOM 3381 C C . TYR A 1 428 ? 5.524 4.490 -10.711 1.00 96.69 428 TYR A C 1
ATOM 3383 O O . TYR A 1 428 ? 5.505 5.503 -10.023 1.00 96.69 428 TYR A O 1
ATOM 3391 N N . LEU A 1 429 ? 6.104 4.469 -11.918 1.00 96.88 429 LEU A N 1
ATOM 3392 C CA . LEU A 1 429 ? 6.754 5.661 -12.476 1.00 96.88 429 LEU A CA 1
ATOM 3393 C C . LEU A 1 429 ? 5.725 6.750 -12.778 1.00 96.88 429 LEU A C 1
ATOM 3395 O O . LEU A 1 429 ? 5.922 7.895 -12.391 1.00 96.88 429 LEU A O 1
ATOM 3399 N N . HIS A 1 430 ? 4.593 6.384 -13.380 1.00 97.06 430 HIS A N 1
ATOM 3400 C CA . HIS A 1 430 ? 3.493 7.326 -13.580 1.00 97.06 430 HIS A CA 1
ATOM 3401 C C . HIS A 1 430 ? 2.931 7.836 -12.250 1.00 97.06 430 HIS A C 1
ATOM 3403 O O . HIS A 1 430 ? 2.716 9.033 -12.096 1.00 97.06 430 HIS A O 1
ATOM 3409 N N . LYS A 1 431 ? 2.737 6.946 -11.267 1.00 97.25 431 LYS A N 1
ATOM 3410 C CA . LYS A 1 431 ? 2.268 7.337 -9.931 1.00 97.25 431 LYS A CA 1
ATOM 3411 C C . LYS A 1 431 ? 3.202 8.346 -9.257 1.00 97.25 431 LYS A C 1
ATOM 3413 O O . LYS A 1 431 ? 2.721 9.335 -8.712 1.00 97.25 431 LYS A O 1
ATOM 3418 N N . VAL A 1 432 ? 4.512 8.115 -9.345 1.00 97.56 432 VAL A N 1
ATOM 3419 C CA . VAL A 1 432 ? 5.540 9.018 -8.815 1.00 97.56 432 VAL A CA 1
ATOM 3420 C C . VAL A 1 432 ? 5.548 10.351 -9.549 1.00 97.56 432 VAL A C 1
ATOM 3422 O O . VAL A 1 432 ? 5.606 11.381 -8.895 1.00 97.56 432 VAL A O 1
ATOM 3425 N N . ILE A 1 433 ? 5.446 10.358 -10.878 1.00 97.69 433 ILE A N 1
ATOM 3426 C CA . ILE A 1 433 ? 5.500 11.608 -11.641 1.00 97.69 433 ILE A CA 1
ATOM 3427 C C . ILE A 1 433 ? 4.243 12.461 -11.448 1.00 97.69 433 ILE A C 1
ATOM 3429 O O . ILE A 1 433 ? 4.336 13.678 -11.297 1.00 97.69 433 ILE A O 1
ATOM 3433 N N . GLU A 1 434 ? 3.064 11.840 -11.465 1.00 97.25 434 GLU A N 1
ATOM 3434 C CA . GLU A 1 434 ? 1.810 12.582 -11.559 1.00 97.25 434 GLU A CA 1
ATOM 3435 C C . GLU A 1 434 ? 1.178 12.897 -10.205 1.00 97.25 434 GLU A C 1
ATOM 3437 O O . GLU A 1 434 ? 0.707 14.018 -10.012 1.00 97.25 434 GLU A O 1
ATOM 3442 N N . HIS A 1 435 ? 1.148 11.928 -9.285 1.00 97.62 435 HIS A N 1
ATOM 3443 C CA . HIS A 1 435 ? 0.166 11.928 -8.192 1.00 97.62 435 HIS A CA 1
ATOM 3444 C C . HIS A 1 435 ? 0.760 12.243 -6.817 1.00 97.62 435 HIS A C 1
ATOM 3446 O O . HIS A 1 435 ? 0.013 12.558 -5.898 1.00 97.62 435 HIS A O 1
ATOM 3452 N N . VAL A 1 436 ? 2.085 12.189 -6.647 1.00 98.00 436 VAL A N 1
ATOM 3453 C CA . VAL A 1 436 ? 2.727 12.351 -5.326 1.00 98.00 436 VAL A CA 1
ATOM 3454 C C . VAL A 1 436 ? 2.476 13.725 -4.707 1.00 98.00 436 VAL A C 1
ATOM 3456 O O . VAL A 1 436 ? 2.112 13.779 -3.536 1.00 98.00 436 VAL A O 1
ATOM 3459 N N . GLN A 1 437 ? 2.626 14.818 -5.466 1.00 97.62 437 GLN A N 1
ATOM 3460 C CA . GLN A 1 437 ? 2.381 16.161 -4.925 1.00 97.62 437 GLN A CA 1
ATOM 3461 C C . GLN A 1 437 ? 0.928 16.308 -4.462 1.00 97.62 437 GLN A C 1
ATOM 3463 O O . GLN A 1 437 ? 0.689 16.689 -3.321 1.00 97.62 437 GLN A O 1
ATOM 3468 N N . GLN A 1 438 ? -0.033 15.903 -5.301 1.00 97.06 438 GLN A N 1
ATOM 3469 C CA . GLN A 1 438 ? -1.452 15.947 -4.948 1.00 97.06 438 GLN A CA 1
ATOM 3470 C C . GLN A 1 438 ? -1.757 15.090 -3.709 1.00 97.06 438 GLN A C 1
ATOM 3472 O O . GLN A 1 438 ? -2.487 15.535 -2.837 1.00 97.06 438 GLN A O 1
ATOM 3477 N N . LEU A 1 439 ? -1.177 13.891 -3.576 1.00 97.12 439 LEU A N 1
ATOM 3478 C CA . LEU A 1 439 ? -1.369 13.049 -2.384 1.00 97.12 439 LEU A CA 1
ATOM 3479 C C . LEU A 1 439 ? -0.852 13.694 -1.091 1.00 97.12 439 LEU A C 1
ATOM 3481 O O . LEU A 1 439 ? -1.365 13.393 -0.013 1.00 97.12 439 LEU A O 1
ATOM 3485 N N . ILE A 1 440 ? 0.183 14.528 -1.183 1.00 97.19 440 ILE A N 1
ATOM 3486 C CA . ILE A 1 440 ? 0.767 15.218 -0.030 1.00 97.19 440 ILE A CA 1
ATOM 3487 C C . ILE A 1 440 ? -0.025 16.490 0.307 1.00 97.19 440 ILE A C 1
ATOM 3489 O O . ILE A 1 440 ? -0.233 16.769 1.483 1.00 97.19 440 ILE A O 1
ATOM 3493 N N . GLU A 1 441 ? -0.465 17.254 -0.693 1.00 96.19 441 GLU A N 1
ATOM 3494 C CA . GLU A 1 441 ? -1.101 18.565 -0.492 1.00 96.19 441 GLU A CA 1
ATOM 3495 C C . GLU A 1 441 ? -2.629 18.505 -0.324 1.00 96.19 441 GLU A C 1
ATOM 3497 O O . GLU A 1 441 ? -3.209 19.404 0.286 1.00 96.19 441 GLU A O 1
ATOM 3502 N N . ASP A 1 442 ? -3.302 17.478 -0.856 1.00 94.88 442 ASP A N 1
ATOM 3503 C CA . ASP A 1 442 ? -4.762 17.374 -0.780 1.00 94.88 442 ASP A CA 1
ATOM 3504 C C . ASP A 1 442 ? -5.222 17.168 0.679 1.00 94.88 442 ASP A C 1
ATOM 3506 O O . ASP A 1 442 ? -4.737 16.249 1.346 1.00 94.88 442 ASP A O 1
ATOM 3510 N N . PRO A 1 443 ? -6.194 17.951 1.185 1.00 91.44 443 PRO A N 1
ATOM 3511 C CA . PRO A 1 443 ? -6.717 17.796 2.545 1.00 91.44 443 PRO A CA 1
ATOM 3512 C C . PRO A 1 443 ? -7.328 16.419 2.845 1.00 91.44 443 PRO A C 1
ATOM 3514 O O . PRO A 1 443 ? -7.390 16.010 4.004 1.00 91.44 443 PRO A O 1
ATOM 3517 N N . LYS A 1 444 ? -7.811 15.706 1.819 1.00 91.69 444 LYS A N 1
ATOM 3518 C CA . LYS A 1 444 ? -8.322 14.327 1.916 1.00 91.69 444 LYS A CA 1
ATOM 3519 C C . LYS A 1 444 ? -7.220 13.282 1.715 1.00 91.69 444 LYS A C 1
ATOM 3521 O O . LYS A 1 444 ? -7.490 12.085 1.835 1.00 91.69 444 LYS A O 1
ATOM 3526 N N . GLY A 1 445 ? -6.011 13.716 1.370 1.00 92.50 445 GLY A N 1
ATOM 3527 C CA . GLY A 1 445 ? -4.826 12.888 1.220 1.00 92.50 445 GLY A CA 1
ATOM 3528 C C . GLY A 1 445 ? -4.131 12.591 2.554 1.00 92.50 445 GLY A C 1
ATOM 3529 O O . GLY A 1 445 ? -4.465 13.158 3.597 1.00 92.50 445 GLY A O 1
ATOM 3530 N N . PRO A 1 446 ? -3.156 11.668 2.549 1.00 92.38 446 PRO A N 1
ATOM 3531 C CA . PRO A 1 446 ? -2.444 11.259 3.759 1.00 92.38 446 PRO A CA 1
ATOM 3532 C C . PRO A 1 446 ? -1.476 12.321 4.314 1.00 92.38 446 PRO A C 1
ATOM 3534 O O . PRO A 1 446 ? -0.995 12.176 5.439 1.00 92.38 446 PRO A O 1
ATOM 3537 N N . GLY A 1 447 ? -1.123 13.359 3.545 1.00 93.81 447 GLY A N 1
ATOM 3538 C CA . GLY A 1 447 ? -0.127 14.369 3.942 1.00 93.81 447 GLY A CA 1
ATOM 3539 C C . GLY A 1 447 ? 1.326 13.868 3.941 1.00 93.81 447 GLY A C 1
ATOM 3540 O O . GLY A 1 447 ? 2.270 14.640 4.076 1.00 93.81 447 GLY A O 1
ATOM 3541 N N . SER A 1 448 ? 1.529 12.561 3.778 1.00 95.38 448 SER A N 1
ATOM 3542 C CA . SER A 1 448 ? 2.825 11.901 3.664 1.00 95.38 448 SER A CA 1
ATOM 3543 C C . SER A 1 448 ? 2.645 10.555 2.976 1.00 95.38 448 SER A C 1
ATOM 3545 O O . SER A 1 448 ? 1.668 9.855 3.217 1.00 95.38 448 SER A O 1
ATOM 3547 N N . ILE A 1 449 ? 3.606 10.154 2.150 1.00 96.44 449 ILE A N 1
ATOM 3548 C CA . ILE A 1 449 ? 3.638 8.804 1.569 1.00 96.44 449 ILE A CA 1
ATOM 3549 C C . ILE A 1 449 ? 4.563 7.902 2.398 1.00 96.44 449 ILE A C 1
ATOM 3551 O O . ILE A 1 449 ? 4.266 6.731 2.636 1.00 96.44 449 ILE A O 1
ATOM 3555 N N . GLY A 1 450 ? 5.660 8.459 2.920 1.00 94.94 450 GLY A N 1
ATOM 3556 C CA . GLY A 1 450 ? 6.671 7.714 3.665 1.00 94.94 450 GLY A CA 1
ATOM 3557 C C . GLY A 1 450 ? 6.136 7.155 4.979 1.00 94.94 450 GLY A C 1
ATOM 3558 O O . GLY A 1 450 ? 6.350 5.977 5.274 1.00 94.94 450 GLY A O 1
ATOM 3559 N N . SER A 1 451 ? 5.383 7.952 5.743 1.00 94.75 451 SER A N 1
ATOM 3560 C CA . SER A 1 451 ? 4.752 7.502 6.997 1.00 94.75 451 SER A CA 1
ATOM 3561 C C . SER A 1 451 ? 3.622 6.495 6.780 1.00 94.75 451 SER A C 1
ATOM 3563 O O . SER A 1 451 ? 3.279 5.754 7.699 1.00 94.75 451 SER A O 1
ATOM 3565 N N . PHE A 1 452 ? 3.081 6.425 5.564 1.00 96.12 452 PHE A N 1
ATOM 3566 C CA . PHE A 1 452 ? 1.969 5.560 5.172 1.00 96.12 452 PHE A CA 1
ATOM 3567 C C . PHE A 1 452 ? 2.428 4.298 4.425 1.00 96.12 452 PHE A C 1
ATOM 3569 O O . PHE A 1 452 ? 1.620 3.547 3.897 1.00 96.12 452 PHE A O 1
ATOM 3576 N N . SER A 1 453 ? 3.732 4.006 4.433 1.00 94.19 453 SER A N 1
ATOM 3577 C CA . SER A 1 453 ? 4.267 2.827 3.754 1.00 94.19 453 SER A CA 1
ATOM 3578 C C . SER A 1 453 ? 3.876 1.498 4.419 1.00 94.19 453 SER A C 1
ATOM 3580 O O . SER A 1 453 ? 3.672 1.410 5.638 1.00 94.19 453 SER A O 1
ATOM 3582 N N . SER A 1 454 ? 3.865 0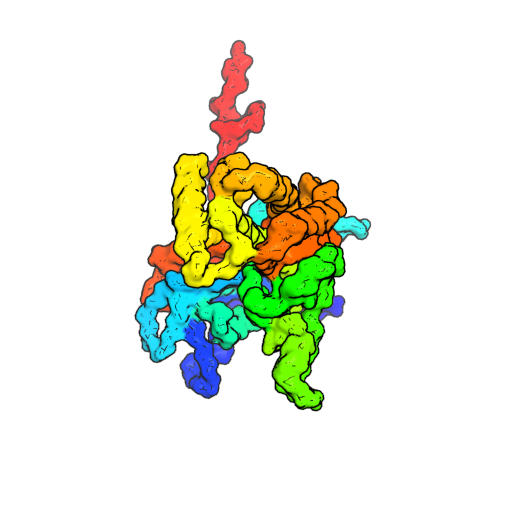.443 3.598 1.00 93.75 454 SER A N 1
ATOM 3583 C CA . SER A 1 454 ? 3.654 -0.962 3.963 1.00 93.75 454 SER A CA 1
ATOM 3584 C C . SER A 1 454 ? 4.863 -1.653 4.626 1.00 93.75 454 SER A C 1
ATOM 3586 O O . SER A 1 454 ? 4.733 -2.796 5.063 1.00 93.75 454 SER A O 1
ATOM 3588 N N . GLU A 1 455 ? 6.019 -0.982 4.771 1.00 92.25 455 GLU A N 1
ATOM 3589 C CA . GLU A 1 455 ? 7.278 -1.578 5.281 1.00 92.25 455 GLU A CA 1
ATOM 3590 C C . GLU A 1 455 ? 7.103 -2.303 6.632 1.00 92.25 455 GLU A C 1
ATOM 3592 O O . GLU A 1 455 ? 7.678 -3.371 6.858 1.00 92.25 455 GLU A O 1
ATOM 3597 N N . GLY A 1 456 ? 6.260 -1.762 7.517 1.00 90.88 456 GLY A N 1
ATOM 3598 C CA . GLY A 1 456 ? 5.966 -2.388 8.807 1.00 90.88 456 GLY A CA 1
ATOM 3599 C C . GLY A 1 456 ? 5.161 -3.685 8.685 1.00 90.88 456 GLY A C 1
ATOM 3600 O O . GLY A 1 456 ? 5.391 -4.622 9.450 1.00 90.88 456 GLY A O 1
ATOM 3601 N N . ASN A 1 457 ? 4.245 -3.778 7.714 1.00 91.25 457 ASN A N 1
ATOM 3602 C CA . ASN A 1 457 ? 3.453 -4.989 7.498 1.00 91.25 457 ASN A CA 1
ATOM 3603 C C . ASN A 1 457 ? 4.319 -6.107 6.896 1.00 91.25 457 ASN A C 1
ATOM 3605 O O . ASN A 1 457 ? 4.272 -7.246 7.369 1.00 91.25 457 ASN A O 1
ATOM 3609 N N . GLU A 1 458 ? 5.198 -5.742 5.959 1.00 90.50 458 GLU A N 1
ATOM 3610 C CA . GLU A 1 458 ? 6.194 -6.624 5.341 1.00 90.50 458 GLU A CA 1
ATOM 3611 C C . GLU A 1 458 ? 7.182 -7.204 6.355 1.00 90.50 458 GLU A C 1
ATOM 3613 O O . GLU A 1 458 ? 7.463 -8.405 6.397 1.00 90.50 458 GLU A O 1
ATOM 3618 N N . ALA A 1 459 ? 7.695 -6.367 7.255 1.00 91.19 459 ALA A N 1
ATOM 3619 C CA . ALA A 1 459 ? 8.529 -6.854 8.343 1.00 91.19 459 ALA A CA 1
ATOM 3620 C C . ALA A 1 459 ? 7.730 -7.755 9.314 1.00 91.19 459 ALA A C 1
ATOM 3622 O O . ALA A 1 459 ? 8.275 -8.735 9.833 1.00 91.19 459 ALA A O 1
ATOM 3623 N N . GLY A 1 460 ? 6.426 -7.507 9.477 1.00 93.38 460 GLY A N 1
ATOM 3624 C CA . GLY A 1 460 ? 5.501 -8.373 10.211 1.00 93.38 460 GLY A CA 1
ATOM 3625 C C . GLY A 1 460 ? 5.347 -9.773 9.602 1.00 93.38 460 GLY A C 1
ATOM 3626 O O . GLY A 1 460 ? 5.124 -10.732 10.343 1.00 93.38 460 GLY A O 1
ATOM 3627 N N . ASN A 1 461 ? 5.554 -9.947 8.287 1.00 93.81 461 ASN A N 1
ATOM 3628 C CA . ASN A 1 461 ? 5.505 -11.268 7.639 1.00 93.81 461 ASN A CA 1
ATOM 3629 C C . ASN A 1 461 ? 6.593 -12.197 8.194 1.00 93.81 461 ASN A C 1
ATOM 3631 O O . ASN A 1 461 ? 6.378 -13.397 8.391 1.00 93.81 461 ASN A O 1
ATOM 3635 N N . LYS A 1 462 ? 7.766 -11.635 8.516 1.00 92.94 462 LYS A N 1
ATOM 3636 C CA . LYS A 1 462 ? 8.866 -12.382 9.143 1.00 92.94 462 LYS A CA 1
ATOM 3637 C C . LYS A 1 462 ? 8.491 -12.847 10.550 1.00 92.94 462 LYS A C 1
ATOM 3639 O O . LYS A 1 462 ? 8.777 -13.994 10.900 1.00 92.94 462 LYS A O 1
ATOM 3644 N N . LEU A 1 463 ? 7.825 -11.990 11.329 1.00 94.94 463 LEU A N 1
ATOM 3645 C CA . LEU A 1 463 ? 7.334 -12.334 12.667 1.00 94.94 463 LEU A CA 1
ATOM 3646 C C . LEU A 1 463 ? 6.262 -13.416 12.609 1.00 94.94 463 LEU A C 1
ATOM 3648 O O . LEU A 1 463 ? 6.375 -14.399 13.335 1.00 94.94 463 LEU A O 1
ATOM 3652 N N . PHE A 1 464 ? 5.302 -13.310 11.688 1.00 96.06 464 PHE A N 1
ATOM 3653 C CA . PHE A 1 464 ? 4.288 -14.344 11.489 1.00 96.06 464 PHE A CA 1
ATOM 3654 C C . PHE A 1 464 ? 4.923 -15.719 11.251 1.00 96.06 464 PHE A C 1
ATOM 3656 O O . PHE A 1 464 ? 4.597 -16.686 11.941 1.00 96.06 464 PHE A O 1
ATOM 3663 N N . ARG A 1 465 ? 5.890 -15.820 10.324 1.00 94.75 465 ARG A N 1
ATOM 3664 C CA . ARG A 1 465 ? 6.597 -17.087 10.062 1.00 94.75 465 ARG A CA 1
ATOM 3665 C C . ARG A 1 465 ? 7.308 -17.606 11.309 1.00 94.75 465 ARG A C 1
ATOM 3667 O O . ARG A 1 465 ? 7.266 -18.806 11.583 1.00 94.75 465 ARG A O 1
ATOM 3674 N N . HIS A 1 466 ? 7.963 -16.717 12.054 1.00 94.69 466 HIS A N 1
ATOM 3675 C CA . HIS A 1 466 ? 8.683 -17.072 13.271 1.00 94.69 466 HIS A CA 1
ATOM 3676 C C . HIS A 1 466 ? 7.740 -17.588 14.367 1.00 94.69 466 HIS A C 1
ATOM 3678 O O . HIS A 1 466 ? 7.957 -18.683 14.888 1.00 94.69 466 HIS A O 1
ATOM 3684 N N . PHE A 1 467 ? 6.678 -16.846 14.676 1.00 95.38 467 PHE A N 1
ATOM 3685 C CA . PHE A 1 467 ? 5.682 -17.210 15.681 1.00 95.38 467 PHE A CA 1
ATOM 3686 C C . PHE A 1 467 ? 4.961 -18.500 15.310 1.00 95.38 467 PHE A C 1
ATOM 3688 O O . PHE A 1 467 ? 4.893 -19.421 16.121 1.00 95.38 467 PHE A O 1
ATOM 3695 N N . ARG A 1 468 ? 4.526 -18.635 14.055 1.00 93.06 468 ARG A N 1
ATOM 3696 C CA . ARG A 1 468 ? 3.826 -19.837 13.603 1.00 93.06 468 ARG A CA 1
ATOM 3697 C C . ARG A 1 468 ? 4.703 -21.085 13.691 1.00 93.06 468 ARG A C 1
ATOM 3699 O O . ARG A 1 468 ? 4.243 -22.133 14.135 1.00 93.06 468 ARG A O 1
ATOM 3706 N N . LYS A 1 469 ? 5.980 -20.986 13.310 1.00 91.62 469 LYS A N 1
ATOM 3707 C CA . LYS A 1 469 ? 6.911 -22.127 13.335 1.00 91.62 469 LYS A CA 1
ATOM 3708 C C . LYS A 1 469 ? 7.348 -22.512 14.753 1.00 91.62 469 LYS A C 1
ATOM 3710 O O . LYS A 1 469 ? 7.489 -23.705 15.047 1.00 91.62 469 LYS A O 1
ATOM 3715 N N . ASN A 1 470 ? 7.603 -21.521 15.607 1.00 93.00 470 ASN A N 1
ATOM 3716 C CA . ASN A 1 470 ? 8.342 -21.731 16.854 1.00 93.00 470 ASN A CA 1
ATOM 3717 C C . ASN A 1 470 ? 7.510 -21.531 18.125 1.00 93.00 470 ASN A C 1
ATOM 3719 O O . ASN A 1 470 ? 7.827 -22.167 19.122 1.00 93.00 470 ASN A O 1
ATOM 3723 N N . LEU A 1 471 ? 6.480 -20.680 18.105 1.00 94.69 471 LEU A N 1
ATOM 3724 C CA . LEU A 1 471 ? 5.796 -20.195 19.315 1.00 94.69 471 LEU A CA 1
ATOM 3725 C C . LEU A 1 471 ? 4.278 -20.443 19.320 1.00 94.69 471 LEU A C 1
ATOM 3727 O O . LEU A 1 471 ? 3.584 -19.921 20.182 1.00 94.69 471 LEU A O 1
ATOM 3731 N N . SER A 1 472 ? 3.752 -21.230 18.380 1.00 94.31 472 SER A N 1
ATOM 3732 C CA . SER A 1 472 ? 2.321 -21.559 18.311 1.00 94.31 472 SER A CA 1
ATOM 3733 C C . SER A 1 472 ? 2.074 -23.060 18.439 1.00 94.31 472 SER A C 1
ATOM 3735 O O . SER A 1 472 ? 2.964 -23.875 18.155 1.00 94.31 472 SER A O 1
ATOM 3737 N N . ARG A 1 473 ? 0.854 -23.439 18.844 1.00 91.06 473 ARG A N 1
ATOM 3738 C CA . ARG A 1 473 ? 0.405 -24.837 18.865 1.00 91.06 473 ARG A CA 1
ATOM 3739 C C . ARG A 1 473 ? 0.598 -25.490 17.492 1.00 91.06 473 ARG A C 1
ATOM 3741 O O . ARG A 1 473 ? 0.298 -24.909 16.453 1.00 91.06 473 ARG A O 1
ATOM 3748 N N . ARG A 1 474 ? 1.088 -26.733 17.486 1.00 87.75 474 ARG A N 1
ATOM 3749 C CA . ARG A 1 474 ? 1.315 -27.532 16.268 1.00 87.75 474 ARG A CA 1
ATOM 3750 C C . ARG A 1 474 ? 0.205 -28.562 16.078 1.00 87.75 474 ARG A C 1
ATOM 3752 O O . ARG A 1 474 ? -0.366 -29.045 17.049 1.00 87.75 474 ARG A O 1
ATOM 3759 N N . GLY A 1 475 ? -0.073 -28.924 14.825 1.00 84.38 475 GLY A N 1
ATOM 3760 C CA . GLY A 1 475 ? -1.052 -29.969 14.486 1.00 84.38 475 GLY A CA 1
ATOM 3761 C C . GLY A 1 475 ? -2.523 -29.537 14.549 1.00 84.38 475 GLY A C 1
ATOM 3762 O O . GLY A 1 475 ? -3.400 -30.362 14.316 1.00 84.38 475 GLY A O 1
ATOM 3763 N N . ASN A 1 476 ? -2.794 -28.262 14.837 1.00 88.31 476 ASN A N 1
ATOM 3764 C CA . ASN A 1 476 ? -4.105 -27.633 14.698 1.00 88.31 476 ASN A CA 1
ATOM 3765 C C . ASN A 1 476 ? -3.907 -26.241 14.086 1.00 88.31 476 ASN A C 1
ATOM 3767 O O . ASN A 1 476 ? -3.388 -25.345 14.755 1.00 88.31 476 ASN A O 1
ATOM 3771 N N . THR A 1 477 ? -4.303 -26.064 12.825 1.00 90.38 477 THR A N 1
ATOM 3772 C CA . THR A 1 477 ? -4.092 -24.806 12.096 1.00 90.38 477 THR A CA 1
ATOM 3773 C C . THR A 1 477 ? -4.874 -23.645 12.704 1.00 90.38 477 THR A C 1
ATOM 3775 O O . THR A 1 477 ? -4.294 -22.579 12.889 1.00 90.38 477 THR A O 1
ATOM 3778 N N . TYR A 1 478 ? -6.136 -23.847 13.096 1.00 91.62 478 TYR A N 1
ATOM 3779 C CA . TYR A 1 478 ? -6.938 -22.799 13.737 1.00 91.62 478 TYR A CA 1
ATOM 3780 C C . TYR A 1 478 ? -6.313 -22.344 15.062 1.00 91.62 478 TYR A C 1
ATOM 3782 O O . TYR A 1 478 ? -6.054 -21.161 15.262 1.00 91.62 478 TYR A O 1
ATOM 3790 N N . GLY A 1 479 ? -5.978 -23.299 15.939 1.00 92.50 479 GLY A N 1
ATOM 3791 C CA . GLY A 1 479 ? -5.347 -23.001 17.228 1.00 92.50 479 GLY A CA 1
ATOM 3792 C C . GLY A 1 479 ? -3.976 -22.331 17.081 1.00 92.50 479 GLY A C 1
ATOM 3793 O O . GLY A 1 479 ? -3.656 -21.420 17.839 1.00 92.50 479 GLY A O 1
ATOM 3794 N N . SER A 1 480 ? -3.196 -22.737 16.074 1.00 94.12 480 SER A N 1
ATOM 3795 C CA . SER A 1 480 ? -1.934 -22.083 15.716 1.00 94.12 480 SER A CA 1
ATOM 3796 C C . SER A 1 480 ? -2.157 -20.612 15.360 1.00 94.12 480 SER A C 1
ATOM 3798 O O . SER A 1 480 ? -1.478 -19.753 15.911 1.00 94.12 480 SER A O 1
ATOM 3800 N N . LEU A 1 481 ? -3.135 -20.304 14.501 1.00 95.06 481 LEU A N 1
ATOM 3801 C CA . LEU A 1 481 ? -3.449 -18.927 14.108 1.00 95.06 481 LEU A CA 1
ATOM 3802 C C . LEU A 1 481 ? -3.955 -18.085 15.291 1.00 95.06 481 LEU A C 1
ATOM 3804 O O . LEU A 1 481 ? -3.528 -16.942 15.426 1.00 95.06 481 LEU A O 1
ATOM 3808 N N . CYS A 1 482 ? -4.774 -18.647 16.192 1.00 95.12 482 CYS A N 1
ATOM 3809 C CA . CYS A 1 482 ? -5.161 -17.967 17.437 1.00 95.12 482 CYS A CA 1
ATOM 3810 C C . CYS A 1 482 ? -3.936 -17.543 18.259 1.00 95.12 482 CYS A C 1
ATOM 3812 O O . CYS A 1 482 ? -3.877 -16.414 18.745 1.00 95.12 482 CYS A O 1
ATOM 3814 N N . ASP A 1 483 ? -2.960 -18.442 18.427 1.00 95.38 483 ASP A N 1
ATOM 3815 C CA . ASP A 1 483 ? -1.756 -18.154 19.212 1.00 95.38 483 ASP A CA 1
ATOM 3816 C C . ASP A 1 483 ? -0.892 -17.093 18.539 1.00 95.38 483 ASP A C 1
ATOM 3818 O O . ASP A 1 483 ? -0.409 -16.185 19.213 1.00 95.38 483 ASP A O 1
ATOM 3822 N N . VAL A 1 484 ? -0.703 -17.196 17.218 1.00 96.31 484 VAL A N 1
ATOM 3823 C CA . VAL A 1 484 ? 0.101 -16.228 16.465 1.00 96.31 484 VAL A CA 1
ATOM 3824 C C . VAL A 1 484 ? -0.529 -14.844 16.562 1.00 96.31 484 VAL A C 1
ATOM 3826 O O . VAL A 1 484 ? 0.169 -13.920 16.977 1.00 96.31 484 VAL A O 1
ATOM 3829 N N . LEU A 1 485 ? -1.836 -14.708 16.321 1.00 96.31 485 LEU A N 1
ATOM 3830 C CA . LEU A 1 485 ? -2.513 -13.414 16.382 1.00 96.31 485 LEU A CA 1
ATOM 3831 C C . LEU A 1 485 ? -2.425 -12.798 17.788 1.00 96.31 485 LEU A C 1
ATOM 3833 O O . LEU A 1 485 ? -2.148 -11.605 17.928 1.00 96.31 485 LEU A O 1
ATOM 3837 N N . LYS A 1 486 ? -2.599 -13.604 18.844 1.00 95.06 486 LYS A N 1
ATOM 3838 C CA . LYS A 1 486 ? -2.466 -13.162 20.244 1.00 95.06 486 LYS A CA 1
ATOM 3839 C C . LYS A 1 486 ? -1.038 -12.729 20.586 1.00 95.06 486 LYS A C 1
ATOM 3841 O O . LYS A 1 486 ? -0.843 -11.654 21.151 1.00 95.06 486 LYS A O 1
ATOM 3846 N N . LEU A 1 487 ? -0.038 -13.542 20.247 1.00 94.75 487 LEU A N 1
ATOM 3847 C CA . LEU A 1 487 ? 1.373 -13.231 20.500 1.00 94.75 487 LEU A CA 1
ATOM 3848 C C . LEU A 1 487 ? 1.812 -11.986 19.736 1.00 94.75 487 LEU A C 1
ATOM 3850 O O . LEU A 1 487 ? 2.490 -11.123 20.289 1.00 94.75 487 LEU A O 1
ATOM 3854 N N . HIS A 1 488 ? 1.394 -11.874 18.481 1.00 95.56 488 HIS A N 1
ATOM 3855 C CA . HIS A 1 488 ? 1.711 -10.744 17.628 1.00 95.56 488 HIS A CA 1
ATOM 3856 C C . HIS A 1 488 ? 1.045 -9.460 18.135 1.00 95.56 488 HIS A C 1
ATOM 3858 O O . HIS A 1 488 ? 1.700 -8.420 18.196 1.00 95.56 488 HIS A O 1
ATOM 3864 N N . TRP A 1 489 ? -0.204 -9.540 18.606 1.00 95.00 489 TRP A N 1
ATOM 3865 C CA . TRP A 1 489 ? -0.879 -8.425 19.269 1.00 95.00 489 TRP A CA 1
ATOM 3866 C C . TRP A 1 489 ? -0.093 -7.925 20.485 1.00 95.00 489 TRP A C 1
ATOM 3868 O O . TRP A 1 489 ? 0.193 -6.731 20.587 1.00 95.00 489 TRP A O 1
ATOM 3878 N N . LEU A 1 490 ? 0.319 -8.837 21.375 1.00 93.94 490 LEU A N 1
ATOM 3879 C CA . LEU A 1 490 ? 1.119 -8.500 22.558 1.00 93.94 490 LEU A CA 1
ATOM 3880 C C . LEU A 1 490 ? 2.490 -7.922 22.184 1.00 93.94 490 LEU A C 1
ATOM 3882 O O . LEU A 1 490 ? 2.924 -6.947 22.793 1.00 93.94 490 LEU A O 1
ATOM 3886 N N . TYR A 1 491 ? 3.147 -8.469 21.159 1.00 94.50 491 TYR A N 1
ATOM 3887 C CA . TYR A 1 491 ? 4.432 -7.969 20.661 1.00 94.50 491 TYR A CA 1
ATOM 3888 C C . TYR A 1 491 ? 4.359 -6.497 20.222 1.00 94.50 491 TYR A C 1
ATOM 3890 O O . TYR A 1 491 ? 5.303 -5.739 20.433 1.00 94.50 491 TYR A O 1
ATOM 3898 N N . SER A 1 492 ? 3.223 -6.092 19.650 1.00 93.88 492 SER A N 1
ATOM 3899 C CA . SER A 1 492 ? 2.938 -4.717 19.211 1.00 93.88 492 SER A CA 1
ATOM 3900 C C . SER A 1 492 ? 2.285 -3.824 20.285 1.00 93.88 492 SER A C 1
ATOM 3902 O O . SER A 1 492 ? 1.747 -2.753 19.986 1.00 93.88 492 SER A O 1
ATOM 3904 N N . SER A 1 493 ? 2.267 -4.253 21.553 1.00 92.81 493 SER A N 1
ATOM 3905 C CA . SER A 1 493 ? 1.728 -3.429 22.637 1.00 92.81 493 SER A CA 1
ATOM 3906 C C . SER A 1 493 ? 2.724 -2.352 23.052 1.00 92.81 493 SER A C 1
ATOM 3908 O O . SER A 1 493 ? 3.814 -2.648 23.551 1.00 92.81 493 SER A O 1
ATOM 3910 N N . LYS A 1 494 ? 2.322 -1.085 22.921 1.00 88.62 494 LYS A N 1
ATOM 3911 C CA . LYS A 1 494 ? 3.128 0.053 23.380 1.00 88.62 494 LYS A CA 1
ATOM 3912 C C . LYS A 1 494 ? 3.337 0.039 24.889 1.00 88.62 494 LYS A C 1
ATOM 3914 O O . LYS A 1 494 ? 4.435 0.338 25.351 1.00 88.62 494 LYS A O 1
ATOM 3919 N N . ALA A 1 495 ? 2.318 -0.357 25.651 1.00 87.38 495 ALA A N 1
ATOM 3920 C CA . ALA A 1 495 ? 2.425 -0.488 27.100 1.00 87.38 495 ALA A CA 1
ATOM 3921 C C . ALA A 1 495 ? 3.528 -1.489 27.494 1.00 87.38 495 ALA A C 1
ATOM 3923 O O . ALA A 1 495 ? 4.356 -1.183 28.350 1.00 87.38 495 ALA A O 1
ATOM 3924 N N . LEU A 1 496 ? 3.599 -2.645 26.820 1.00 90.06 496 LEU A N 1
ATOM 3925 C CA . LEU A 1 496 ? 4.649 -3.642 27.065 1.00 90.06 496 LEU A CA 1
ATOM 3926 C C . LEU A 1 496 ? 6.026 -3.179 26.571 1.00 90.06 496 LEU A C 1
ATOM 3928 O O . LEU A 1 496 ? 7.017 -3.371 27.276 1.00 90.06 496 LEU A O 1
ATOM 3932 N N . CYS A 1 497 ? 6.099 -2.525 25.405 1.00 86.69 497 CYS A N 1
ATOM 3933 C CA . CYS A 1 497 ? 7.357 -1.974 24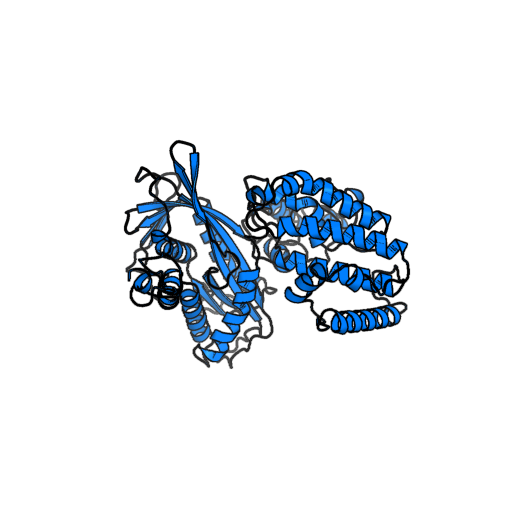.892 1.00 86.69 497 CYS A CA 1
ATOM 3934 C C . CYS A 1 497 ? 7.973 -0.968 25.875 1.00 86.69 497 CYS A C 1
ATOM 3936 O O . CYS A 1 497 ? 9.163 -1.057 26.168 1.00 86.69 497 CYS A O 1
ATOM 3938 N N . LYS A 1 498 ? 7.160 -0.074 26.453 1.00 82.94 498 LYS A N 1
ATOM 3939 C CA . LYS A 1 498 ? 7.618 0.891 27.463 1.00 82.94 498 LYS A CA 1
ATOM 3940 C C . LYS A 1 498 ? 8.202 0.212 28.694 1.00 82.94 498 LYS A C 1
ATOM 3942 O O . LYS A 1 498 ? 9.247 0.637 29.173 1.00 82.94 498 LYS A O 1
ATOM 3947 N N . ILE A 1 499 ? 7.545 -0.834 29.201 1.00 84.88 499 ILE A N 1
ATOM 3948 C CA . ILE A 1 499 ? 8.027 -1.577 30.373 1.00 84.88 499 ILE A CA 1
ATOM 3949 C C . ILE A 1 499 ? 9.409 -2.177 30.087 1.00 84.88 499 ILE A C 1
ATOM 3951 O O . ILE A 1 499 ? 10.316 -2.027 30.901 1.00 84.88 499 ILE A O 1
ATOM 3955 N N . ALA A 1 500 ? 9.596 -2.780 28.911 1.00 81.62 500 ALA A N 1
ATOM 3956 C CA . ALA A 1 500 ? 10.881 -3.354 28.513 1.00 81.62 500 ALA A CA 1
ATOM 3957 C C . ALA A 1 500 ? 11.980 -2.292 28.302 1.00 81.62 500 ALA A C 1
ATOM 3959 O O . ALA A 1 500 ? 13.145 -2.521 28.613 1.00 81.62 500 ALA A O 1
ATOM 3960 N N . GLU A 1 501 ? 11.632 -1.109 27.790 1.00 73.75 501 GLU A N 1
ATOM 3961 C CA . GLU A 1 501 ? 12.594 -0.024 27.554 1.00 73.75 501 GLU A CA 1
ATOM 3962 C C . GLU A 1 501 ? 13.069 0.662 28.844 1.00 73.75 501 GLU A C 1
ATOM 3964 O O . GLU A 1 501 ? 14.167 1.226 28.864 1.00 73.75 501 GLU A O 1
ATOM 3969 N N . ILE A 1 502 ? 12.295 0.594 2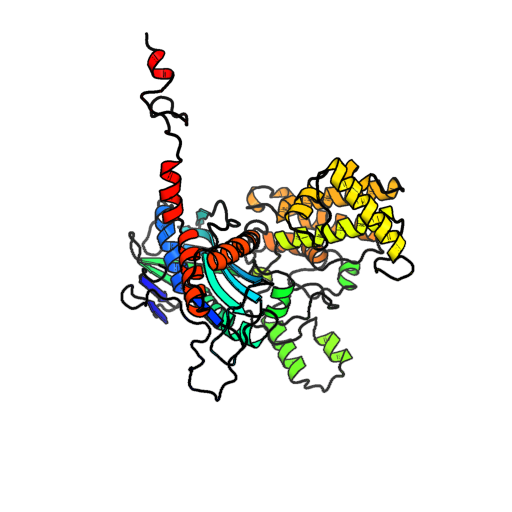9.935 1.00 62.97 502 ILE A N 1
ATOM 3970 C CA . ILE A 1 502 ? 12.682 1.164 31.237 1.00 62.97 502 ILE A CA 1
ATOM 3971 C C . ILE A 1 502 ? 13.959 0.507 31.783 1.00 62.97 502 ILE A C 1
ATOM 3973 O O . ILE A 1 502 ? 14.799 1.223 32.327 1.00 62.97 502 ILE A O 1
ATOM 3977 N N . GLU A 1 503 ? 14.175 -0.798 31.576 1.00 55.66 503 GLU A N 1
ATOM 3978 C CA . GLU A 1 503 ? 15.428 -1.467 31.977 1.00 55.66 503 GLU A CA 1
ATOM 3979 C C . GLU A 1 503 ? 16.653 -0.989 31.178 1.00 55.66 503 GLU A C 1
ATOM 3981 O O . GLU A 1 503 ? 17.783 -1.050 31.667 1.00 55.66 503 GLU A O 1
ATOM 3986 N N . HIS A 1 504 ? 16.450 -0.474 29.962 1.00 53.25 504 HIS A N 1
ATOM 3987 C CA . HIS A 1 504 ? 17.527 -0.042 29.069 1.00 53.25 504 HIS A CA 1
ATOM 3988 C C . HIS A 1 504 ? 17.784 1.468 29.071 1.00 53.25 504 HIS A C 1
ATOM 3990 O O . HIS A 1 504 ? 18.765 1.913 28.462 1.00 53.25 504 HIS A O 1
ATOM 3996 N N . LYS A 1 505 ? 16.970 2.273 29.769 1.00 52.16 505 LYS A N 1
ATOM 3997 C CA . LYS A 1 505 ? 17.293 3.687 29.986 1.00 52.16 505 LYS A CA 1
ATOM 3998 C C . LYS A 1 505 ? 18.570 3.767 30.815 1.00 52.16 505 LYS A C 1
ATOM 4000 O O . LYS A 1 505 ? 18.581 3.519 32.018 1.00 52.16 505 LYS A O 1
ATOM 4005 N N . ARG A 1 506 ? 19.670 4.130 30.150 1.00 53.03 506 ARG A N 1
ATOM 4006 C CA . ARG A 1 506 ? 20.923 4.504 30.807 1.00 53.03 506 ARG A CA 1
ATOM 4007 C C . ARG A 1 506 ? 20.579 5.512 31.898 1.00 53.03 506 ARG A C 1
ATOM 4009 O O . ARG A 1 506 ? 19.973 6.536 31.597 1.00 53.03 506 ARG A O 1
ATOM 4016 N N . ASN A 1 507 ? 20.940 5.209 33.148 1.00 60.50 507 ASN A N 1
ATOM 4017 C CA . ASN A 1 507 ? 20.727 6.114 34.277 1.00 60.50 507 ASN A CA 1
ATOM 4018 C C . ASN A 1 507 ? 21.112 7.539 33.855 1.00 60.50 507 ASN A C 1
ATOM 4020 O O . ASN A 1 507 ? 22.251 7.769 33.438 1.00 60.50 507 ASN A O 1
ATOM 4024 N N . LYS A 1 508 ? 20.150 8.464 33.905 1.00 67.81 508 LYS A N 1
ATOM 4025 C CA . LYS A 1 508 ? 20.414 9.888 33.726 1.00 67.81 508 LYS A CA 1
ATOM 4026 C C . LYS A 1 508 ? 20.862 10.410 35.077 1.00 67.81 508 LYS A C 1
ATOM 4028 O O . LYS A 1 508 ? 20.131 10.317 36.065 1.00 67.81 508 LYS A O 1
ATOM 4033 N N . CYS A 1 509 ? 22.097 10.880 35.151 1.00 74.50 509 CYS A N 1
ATOM 4034 C CA . CYS A 1 509 ? 22.661 11.325 36.409 1.00 74.50 509 CYS A CA 1
ATOM 4035 C C . CYS A 1 509 ? 21.888 12.547 36.918 1.00 74.50 509 CYS A C 1
ATOM 4037 O O . CYS A 1 509 ? 21.831 13.568 36.244 1.00 74.50 509 CYS A O 1
ATOM 4039 N N . SER A 1 510 ? 21.341 12.488 38.133 1.00 80.00 510 SER A N 1
ATOM 4040 C CA . SER A 1 510 ? 20.605 13.613 38.733 1.00 80.00 510 SER A CA 1
ATOM 4041 C C . SER A 1 510 ? 21.497 14.800 39.140 1.00 80.00 510 SER A C 1
ATOM 4043 O O . SER A 1 510 ? 21.020 15.715 39.798 1.00 80.00 510 SER A O 1
ATOM 4045 N N . LEU A 1 511 ? 22.804 14.731 38.862 1.00 80.19 511 LEU A N 1
ATOM 4046 C CA . LEU A 1 511 ? 23.815 15.723 39.243 1.00 80.19 511 LEU A CA 1
ATOM 4047 C C . LEU A 1 511 ? 24.339 16.482 38.013 1.00 80.19 511 LEU A C 1
ATOM 4049 O O . LEU A 1 511 ? 24.447 17.698 38.052 1.00 80.19 511 LEU A O 1
ATOM 4053 N N . CYS A 1 512 ? 24.633 15.777 36.915 1.00 84.00 512 CYS A N 1
ATOM 4054 C CA . CYS A 1 512 ? 25.144 16.373 35.671 1.00 84.00 512 CYS A CA 1
ATOM 4055 C C . CYS A 1 512 ? 24.181 16.244 34.480 1.00 84.00 512 CYS A C 1
ATOM 4057 O O . CYS A 1 512 ? 24.503 16.691 33.386 1.00 84.00 512 CYS A O 1
ATOM 4059 N N . PHE A 1 513 ? 23.032 15.589 34.667 1.00 79.06 513 PHE A N 1
ATOM 4060 C CA . PHE A 1 513 ? 22.004 15.336 33.651 1.00 79.06 513 PHE A CA 1
ATOM 4061 C C . PHE A 1 513 ? 22.472 14.579 32.398 1.00 79.06 513 PHE A C 1
ATOM 4063 O O . PHE A 1 513 ? 21.710 14.473 31.437 1.00 79.06 513 PHE A O 1
ATOM 4070 N N . THR A 1 514 ? 23.675 13.997 32.414 1.00 75.94 514 THR A N 1
ATOM 4071 C CA . THR A 1 514 ? 24.184 13.160 31.319 1.00 75.94 514 THR A CA 1
ATOM 4072 C C . THR A 1 514 ? 23.792 11.694 31.505 1.00 75.94 514 THR A C 1
ATOM 4074 O O . THR A 1 514 ? 23.577 11.213 32.623 1.00 75.94 514 THR A O 1
ATOM 4077 N N . GLU A 1 515 ? 23.640 10.989 30.386 1.00 76.44 515 GLU A N 1
ATOM 4078 C CA . GLU A 1 515 ? 23.235 9.584 30.352 1.00 76.44 515 GLU A CA 1
ATOM 4079 C C . GLU A 1 515 ? 24.438 8.646 30.516 1.00 76.44 515 GLU A C 1
ATOM 4081 O O . GLU A 1 515 ? 25.526 8.907 30.007 1.00 76.44 515 GLU A O 1
ATOM 4086 N N . GLY A 1 516 ? 24.237 7.511 31.191 1.00 74.88 516 GLY A N 1
ATOM 4087 C CA . GLY A 1 516 ? 25.229 6.428 31.274 1.00 74.88 516 GLY A CA 1
ATOM 4088 C C . GLY A 1 516 ? 25.740 6.126 32.680 1.00 74.88 516 GLY A C 1
ATOM 4089 O O . GLY A 1 516 ? 26.472 5.156 32.858 1.00 74.88 516 GLY A O 1
ATOM 4090 N N . HIS A 1 517 ? 25.347 6.903 33.692 1.00 77.12 517 HIS A N 1
ATOM 4091 C CA . HIS A 1 517 ? 25.749 6.688 35.082 1.00 77.12 517 HIS A CA 1
ATOM 4092 C C . HIS A 1 517 ? 24.745 7.306 36.068 1.00 77.12 517 HIS A C 1
ATOM 4094 O O . HIS A 1 517 ? 23.986 8.211 35.737 1.00 77.12 517 HIS A O 1
ATOM 4100 N N . ASN A 1 518 ? 24.721 6.815 37.307 1.00 79.75 518 ASN A N 1
ATOM 4101 C CA . ASN A 1 518 ? 23.873 7.375 38.364 1.00 79.75 518 ASN A CA 1
ATOM 4102 C C . ASN A 1 518 ? 24.621 8.445 39.178 1.00 79.75 518 ASN A C 1
ATOM 4104 O O . ASN A 1 518 ? 25.841 8.567 39.071 1.00 79.75 518 ASN A O 1
ATOM 4108 N N . LYS A 1 519 ? 23.896 9.173 40.046 1.00 78.88 519 LYS A N 1
ATOM 4109 C CA . LYS A 1 519 ? 24.454 10.229 40.912 1.00 78.88 519 LYS A CA 1
ATOM 4110 C C . LYS A 1 519 ? 25.764 9.807 41.582 1.00 78.88 519 LYS A C 1
ATOM 4112 O O . LYS A 1 519 ? 26.692 10.594 41.566 1.00 78.88 519 LYS A O 1
ATOM 4117 N N . ARG A 1 520 ? 25.849 8.574 42.107 1.00 77.81 520 ARG A N 1
ATOM 4118 C CA . ARG A 1 520 ? 26.989 8.027 42.877 1.00 77.81 520 ARG A CA 1
ATOM 4119 C C . ARG A 1 520 ? 28.254 7.770 42.054 1.00 77.81 520 ARG A C 1
ATOM 4121 O O . ARG A 1 520 ? 29.331 7.693 42.626 1.00 77.81 520 ARG A O 1
ATOM 4128 N N . LYS A 1 521 ? 28.123 7.608 40.737 1.00 77.31 521 LYS A N 1
ATOM 4129 C CA . LYS A 1 521 ? 29.239 7.399 39.800 1.00 77.31 521 LYS A CA 1
ATOM 4130 C C . LYS A 1 521 ? 29.489 8.634 38.928 1.00 77.31 521 LYS A C 1
ATOM 4132 O O . LYS A 1 521 ? 30.094 8.524 37.868 1.00 77.31 521 LYS A O 1
ATOM 4137 N N . CYS A 1 522 ? 28.968 9.792 39.338 1.00 78.38 522 CYS A N 1
ATOM 4138 C CA . CYS A 1 522 ? 29.116 11.034 38.595 1.00 78.38 522 CYS A CA 1
ATOM 4139 C C . CYS A 1 522 ? 30.564 11.533 38.647 1.00 78.38 522 CYS A C 1
ATOM 4141 O O . CYS A 1 522 ? 31.077 11.714 39.749 1.00 78.38 522 CYS A O 1
ATOM 4143 N N . PRO A 1 523 ? 31.204 11.848 37.507 1.00 79.62 523 PRO A N 1
ATOM 4144 C CA . PRO A 1 523 ? 32.520 12.492 37.493 1.00 79.62 523 PRO A CA 1
ATOM 4145 C C . PRO A 1 523 ? 32.544 13.820 38.268 1.00 79.62 523 PRO A C 1
ATOM 4147 O O . PRO A 1 523 ? 33.576 14.192 38.820 1.00 79.62 523 PRO A O 1
ATOM 4150 N N . LEU A 1 524 ? 31.389 14.500 38.366 1.00 79.12 524 LEU A N 1
ATOM 4151 C CA . LEU A 1 524 ? 31.237 15.741 39.131 1.00 79.12 524 LEU A CA 1
ATOM 4152 C C . LEU A 1 524 ? 31.225 15.548 40.657 1.00 79.12 524 LEU A C 1
ATOM 4154 O O . LEU A 1 524 ? 31.296 16.531 41.382 1.00 79.12 524 LEU A O 1
ATOM 4158 N N . LEU A 1 525 ? 31.129 14.313 41.173 1.00 74.75 525 LEU A N 1
ATOM 4159 C CA . LEU A 1 525 ? 31.221 14.069 42.622 1.00 74.75 525 LEU A CA 1
ATOM 4160 C C . LEU A 1 525 ? 32.637 14.271 43.171 1.00 74.75 525 LEU A C 1
ATOM 4162 O O . LEU A 1 525 ? 32.781 14.573 44.349 1.00 74.75 525 LEU A O 1
ATOM 4166 N N . ASN A 1 526 ? 33.663 14.099 42.333 1.00 62.19 526 ASN A N 1
ATOM 4167 C CA . ASN A 1 526 ? 35.067 14.168 42.747 1.00 62.19 526 ASN A CA 1
ATOM 4168 C C . ASN A 1 526 ? 35.734 15.508 42.393 1.00 62.19 526 ASN A C 1
ATOM 4170 O O . ASN A 1 526 ? 36.938 15.643 42.573 1.00 62.19 526 ASN A O 1
ATOM 4174 N N . SER A 1 527 ? 34.987 16.485 41.864 1.00 59.81 527 SER A N 1
ATOM 4175 C CA . SER A 1 527 ? 35.519 17.810 41.485 1.00 59.81 527 SER A CA 1
ATOM 4176 C C . SER A 1 527 ? 35.384 18.864 42.588 1.00 59.81 527 SER A C 1
ATOM 4178 O O . SER A 1 527 ? 35.731 20.019 42.372 1.00 59.81 527 SER A O 1
ATOM 4180 N N . SER A 1 528 ? 34.864 18.480 43.754 1.00 53.38 528 SER A N 1
ATOM 4181 C CA . SER A 1 528 ? 34.737 19.332 44.937 1.00 53.38 528 SER A CA 1
ATOM 4182 C C . SER A 1 528 ? 35.630 18.823 46.071 1.00 53.38 528 SER A C 1
ATOM 4184 O O . SER A 1 528 ? 35.130 18.446 47.132 1.00 53.38 528 SER A O 1
ATOM 4186 N N . VAL A 1 529 ? 36.940 18.777 45.808 1.00 46.34 529 VAL A N 1
ATOM 4187 C CA . VAL A 1 529 ? 38.013 18.778 46.816 1.00 46.34 529 VAL A CA 1
ATOM 4188 C C . VAL A 1 529 ? 39.038 19.819 46.407 1.00 46.34 529 VAL A C 1
ATOM 4190 O O . VAL A 1 529 ? 39.427 19.793 45.216 1.00 46.34 529 VAL A O 1
#

Secondary structure (DSSP, 8-state):
-TTS--EEEE-TTS-EEEEE-TTS--SSPEETTTTS-TT-TTS---S-EEEE--HHHHHHHHHHHHGGG--GGG--STT-EEEEEEEEEEEEE--PPPP--SSSPPPPS-EEEEEEEEEEEEEEETTEEEEEEE-S-TTSTTT-EEEEEEE--TT-HHHHHHHHHHHHHHHHHHHHSEEEEEETTEEEEEEEEEEE-S--HHHHHHHTTB--TTSSB--SSS--BTTHHHHTTT-------HHHHHHHHHHHHH-TT---HHHHHHHTTTB-S-----S-HHHH---HHHHHHHHHHHHHHHHHHHHHT----S--HHHHHHHHHHHHHHHHHHHHHT-PPP-SSPPHHHHHHHHHS-HHHHTTT-S-HHHHHHHHHHHHHHHHHHHHHH-SSHHHH-HHHHHTHHHHHHHHHHHHHHHHTTSPPPHHHHHHHHTHHHHHH-TTS-S-SSTT-THHHHHHHHHHHHHHHHTS-SS-HHHHHHHHHHHHHHHT-HHHHHHHHHTTS--B-TTT--BSS-GGG-GGGGS--

pLDDT: mean 90.52, std 9.38, range [46.34, 98.44]

Sequence (529 aa):
MPTSCEFKVVDNDGHVLFEHSSVDDPSEPLSINECFLPNFVEFATPNCLGVRWPYPTAIARTLLEIESELDLLNADSSDTILHVVIKDGCDGMGDVSVYKEKDCKTLPDKAFRFSICIVKITAECNGKTHEIFKETSPNSVRTNRPLLESISDENNYASNIVSMLPIENERKLLTDNFLHLNTSKGWLIHKFSFFNSMVDEKRDRGYSGLQGSGSNYLCTLCDASRQSAKECLGTFTINRSIAECIQISEFLRVNPQNLSENELKKQSKGVKSHPMSKMEPIQKGIDATHADINLGQFFKKLIVREIASVTKWELTPDVKSIVQTAESSFDRHMKTHVGINPQLMMPGNYARTLFQTNHDISLALIPDSERRNNLSVILNIFCKLRSVYRAKDPLVECPSEVASYKQTAIQMGSLLMEHFHYAQWPNYLHKVIEHVQQLIEDPKGPGSIGSFSSEGNEAGNKLFRHFRKNLSRRGNTYGSLCDVLKLHWLYSSKALCKIAEIEHKRNKCSLCFTEGHNKRKCPLLNSSV

InterPro domains:
  IPR024627 V(D)J recombination-activating protein 1 [PTHR11539] (38-519)
  IPR058553 V(D)J recombination-activating protein 1, pre-RNase H domain [PF26025] (39-70)
  IPR058554 V(D)J recombination-activating protein 1, RNase H domain [PF26100] (84-215)
  IPR058555 V(D)J recombination-activating protein 1, ZnC2 domain [PF26101] (217-276)
  IPR058556 V(D)J recombination-activating protein 1, ZnH2 domain [PF26104] (285-442)
  IPR058557 V(D)J recombination-activating protein 1, C-terminal domain [PF26105] (455-510)

Organism: Pinctada imbricata (NCBI:txid66713)

Foldseek 3Di:
DLLQWWKFWAAPVGDTPDTHDSVPDDPFFDWLCNVPDPPDPPDDRDLKTKGFHQPLSLVLVQCQLCVVQFPCVQVPDPPKEKEWEKEKAKDKAAQADDFPDPDPRDFHRMKMWIWMATAWIWIQDPNDIHTRDGDPCLLALLGTATGMIMRHDLVDPSRCCSGPLSVQVSVVSQQRTWMFTQHPVGTHIYHYFYAHALDAQQNLCVQLQFAGCPDLQLEPQFLDGLVCLQVVFLPDERDDFLVLLQVLQVCLVPVVVVDDPVVNSVSNSRHHHRHSHPDTPQSHAHALLNLLQVVLVLLLLVLLCLLLVHLASDCDPVCVVSSVVSSVVLQVLCCVPQVDHDDPRGHSVNSVSLLVDDLCSNNVSRPDPVLSVLSNVLSVLVSLLSCQQQDQQNCPPPVPCLVCQLVSLSVSSVSCCVRNVSRRDGSSSSSSNHYSSVLLPPPSHPVHNNSNHSSNVVVVVVLLSVCLVPPFDPPDPNRSNRRSSVVSNVSNRPSVVVVVCVVVFFAQEPPPRDGNDYVVPDPVVPVPD

Radius of gyration: 25.85 Å; chains: 1; bounding box: 66×61×77 Å